Protein AF-A0A117SAQ7-F1 (afdb_monomer)

Mean predicted aligned error: 17.57 Å

Solvent-accessible surface area (backbone atoms only — not comparable to full-atom values): 24991 Å² total; per-residue (Å²): 131,68,73,66,59,54,53,55,54,50,51,63,60,46,50,61,52,51,54,52,55,63,70,62,68,72,71,78,70,77,56,47,66,50,37,54,47,75,53,72,73,45,80,51,44,37,29,43,36,43,38,39,40,36,41,44,78,54,94,94,37,81,44,79,46,68,34,38,39,36,39,30,36,41,32,28,32,76,46,71,47,96,91,38,42,34,36,29,44,31,29,36,73,42,46,36,41,37,38,77,49,100,92,46,74,46,75,44,42,60,89,77,52,83,85,77,64,53,81,92,41,43,51,67,58,55,43,46,69,43,76,28,41,39,33,29,37,36,58,34,50,59,77,48,44,42,55,33,54,58,43,54,54,56,26,53,72,83,51,97,69,93,53,66,72,60,53,52,51,55,49,49,56,45,44,75,64,53,17,30,63,37,44,37,47,50,48,33,61,68,30,51,75,42,51,97,54,60,45,32,75,69,39,69,52,72,44,78,47,78,43,56,81,86,60,44,31,34,37,47,36,38,37,30,32,69,45,77,56,98,60,29,37,33,34,40,37,46,29,45,34,35,43,33,61,68,63,32,66,74,40,50,88,78,45,64,90,71,50,40,38,32,40,37,41,34,44,36,34,27,35,57,70,39,38,46,70,34,38,32,43,37,45,36,45,35,31,41,72,66,83,76,71,63,99,76,64,60,95,88,63,81,66,61,44,43,35,42,36,42,42,39,38,34,55,38,98,88,44,91,62,82,73,96,63,98,45,74,65,55,32,72,74,47,72,38,55,57,53,49,50,50,53,51,46,53,54,53,50,52,50,52,51,52,49,53,51,63,73,39,41,70,56,54,56,50,48,61,53,50,58,58,46,57,53,50,58,56,46,56,60,52,51,73,69,57,80,79,71,82,86,79,56,71,65,61,55,50,52,52,52,52,52,52,51,54,53,56,62,72,66,55,73,80,76,75,90,69,84,79,76,80,78,75,79,75,75,78,61,81,89,74,52,71,78,80,71,62,82,77,82,85,131

Nearest PDB structures (foldseek):
  6i7s-assembly1_G  TM=4.166E-01  e=1.028E-06  Homo sapiens
  2vdf-assembly1_A  TM=3.140E-01  e=3.429E-03  Neisseria meningitidis
  4fms-assembly1_B  TM=2.157E-01  e=4.029E-03  Pseudomonas aeruginosa PAO1
  1oh2-assembly1_Q  TM=2.264E-01  e=6.584E-02  Salmonella enterica subsp. enterica serovar Typhimurium
  4v3g-assembly1_A  TM=2.291E-01  e=5.351E-01  Klebsiella oxytoca

Secondary structure (DSSP, 8-state):
--HHHHHHHHHHHHHHHHHHHHHT-------B-----PPTT--EEEEEEEEEEEEEEETTEEEEEEEEEEEEEEEEEEEE-TT-EEEEEEEEEEEEEEEEETTEEEEEETTT-SS---GGGHHHHHTTT-EEEEEEETTS-EEEEESHHHHHHHHHHT-----HHHHHHHHHHHHHHHSHHHHHHHHHHHHTT--SS-B-TT-EEEEEEEE-SSS-EEEEEEEEEEEEETTEEEEEEEEEEEE-HHHHHHSTTTSTT--EEEEEEEEEEEETTT--EEEEEEEEEEEE------TT--TTPPSS--EEEEEEEE--TT---------HHHHHHSTHHHHHHHHHHHHHHHHHHHHHHHHHHHHHHHHHHHHHHHHHHHHHHHHHHHTTS----HHHHHHHHHHHHHHHHHTS-----------------GGG-TTTTS-PPP-

Sequence (443 aa):
MTKLKMKHVLLILMLPILIVLVSSCSIAEKKTKIEFGLEVGETYSIQISNSIKSNEELDNTIIKKDEKVLAGFSFIPTSISPEGEIKLKGSINFIEVLKEGPLGQIAYNSELDSADIPLMAKPYYNILNKEFSLKILKDGTVNAVFGMDSIIAHAMDYFEIEEPQLIDYLKESLENQFSNEVLFEQFERMFAVFPTKPVGINDTWTKKVKLSAKTPFIIDNEYRLLERNNGVAIILVNSRIASDKDRIKANPRRYIDQDLVGTQIGKVQIDEITGWIGRAKFEYKIHSTRSNAPTKLNAGEPLLVLSEMEIKYEPFASSKFKEIAFTPDAVLKGDGIGMTLTGMGVVFTSLILLYIIFSNMKRVINFRFNFGKKEKEINAAKLKEIEKEEVMTGEVNAAIAAALFFLSQEMHDTENAVLTIKRASKTYSPWSSKLYGIRQNPR

Foldseek 3Di:
DPPVVVVVVVVVVVVVVVVVVVVPPPVPFDFAFQWFPADAFDKFKKKKKKWKWKFADDPLDTDTWTKIKIWMKIWGFHDADPQAKTKIKMFTAWMAIFTQDPVGTDGDTLVPDDPDQPLLCQLVVQRGPDIKMWIAGRQQQTPWIDDQLVSSVVSLVPRPDPDVVSSVVSSVVSCCPGNRLNVNLVSSVVSQQGDPDGDGAQDKDWDWGFHDDQFTKIKIKIKGFHDDALQKTKIKIKIKMWGPVVVCVVCVVRHPPDTKIWMKTKIWIARRNRSRTAKMKMWIWMAHPDPDARPDDDPPDDHHITMIMIIIMHGDPPDPDDDPDPDVVSLVVDCVVVVVCVVVVVVVVVVVVVVVCVVCVVVVVVVVVVVVVVVVVVVVVVVVVPVPDDDDDPVVVVVVVVVVVVVVVVPPPPPPPDPPPPPPPPPDDPVPPPPVVDDDDDD

Structure (mmCIF, N/CA/C/O backbone):
data_AF-A0A117SAQ7-F1
#
_entry.id   AF-A0A117SAQ7-F1
#
loop_
_atom_site.group_PDB
_atom_site.id
_atom_site.type_symbol
_atom_site.label_atom_id
_atom_site.label_alt_id
_atom_site.label_comp_id
_atom_site.label_asym_id
_atom_site.label_entity_id
_atom_site.label_seq_id
_atom_site.pdbx_PDB_ins_code
_atom_site.Cartn_x
_atom_site.Cartn_y
_atom_site.Cartn_z
_atom_site.occupancy
_atom_site.B_iso_or_equiv
_atom_site.auth_seq_id
_atom_site.auth_comp_id
_atom_site.auth_asym_id
_atom_site.auth_atom_id
_atom_site.pdbx_PDB_model_num
ATOM 1 N N . MET A 1 1 ? -54.143 10.873 52.828 1.00 47.66 1 MET A N 1
ATOM 2 C CA . MET A 1 1 ? -53.755 11.518 51.543 1.00 47.66 1 MET A CA 1
ATOM 3 C C . MET A 1 1 ? -52.252 11.848 51.400 1.00 47.66 1 MET A C 1
ATOM 5 O O . MET A 1 1 ? -51.857 12.407 50.384 1.00 47.66 1 MET A O 1
ATOM 9 N N . THR A 1 2 ? -51.376 11.463 52.336 1.00 50.72 2 THR A N 1
ATOM 10 C CA . THR A 1 2 ? -49.940 11.835 52.358 1.00 50.72 2 THR A CA 1
ATOM 11 C C . THR A 1 2 ? -49.003 10.870 51.611 1.00 50.72 2 THR A C 1
ATOM 13 O O . THR A 1 2 ? -48.032 11.317 51.007 1.00 50.72 2 THR A O 1
ATOM 16 N N . LYS A 1 3 ? -49.319 9.567 51.530 1.00 41.88 3 LYS A N 1
ATOM 17 C CA . LYS A 1 3 ? -48.464 8.568 50.845 1.00 41.88 3 LYS A CA 1
ATOM 18 C C . LYS A 1 3 ? -48.388 8.725 49.313 1.00 41.88 3 LYS A C 1
ATOM 20 O O . LYS A 1 3 ? -47.393 8.334 48.710 1.00 41.88 3 LYS A O 1
ATOM 25 N N . LEU A 1 4 ? -49.398 9.327 48.673 1.00 43.16 4 LEU A N 1
ATOM 26 C CA . LEU A 1 4 ? -49.459 9.447 47.206 1.00 43.16 4 LEU A CA 1
ATOM 27 C C . LEU A 1 4 ? -48.581 10.588 46.656 1.00 43.16 4 LEU A C 1
ATOM 29 O O . LEU A 1 4 ? -48.016 10.454 45.571 1.00 43.16 4 LEU A O 1
ATOM 33 N N . LYS A 1 5 ? -48.409 11.683 47.415 1.00 51.16 5 LYS A N 1
ATOM 34 C CA . LYS A 1 5 ? -47.519 12.801 47.042 1.00 51.16 5 LYS A CA 1
ATOM 35 C C . LYS A 1 5 ? -46.041 12.412 47.125 1.00 51.16 5 LYS A C 1
ATOM 37 O O . LYS A 1 5 ? -45.269 12.799 46.256 1.00 51.16 5 LYS A O 1
ATOM 42 N N . MET A 1 6 ? -45.668 11.585 48.103 1.00 47.03 6 MET A N 1
ATOM 43 C CA . MET A 1 6 ? -44.282 11.146 48.293 1.00 47.03 6 MET A CA 1
ATOM 44 C C . MET A 1 6 ? -43.808 10.209 47.170 1.00 47.03 6 MET A C 1
ATOM 46 O O . MET A 1 6 ? -42.687 10.354 46.699 1.00 47.03 6 MET A O 1
ATOM 50 N N . LYS A 1 7 ? -44.687 9.335 46.651 1.00 49.34 7 LYS A N 1
ATOM 51 C CA . LYS A 1 7 ? -44.388 8.473 45.489 1.00 49.34 7 LYS A CA 1
ATOM 52 C C . LYS A 1 7 ? -44.064 9.263 44.216 1.00 49.34 7 LYS A C 1
ATOM 54 O O . LYS A 1 7 ? -43.165 8.871 43.487 1.00 49.34 7 LYS A O 1
ATOM 59 N N . HIS A 1 8 ? -44.764 10.369 43.957 1.00 52.34 8 HIS A N 1
ATOM 60 C CA . HIS A 1 8 ? -44.540 11.180 42.754 1.00 52.34 8 HIS A CA 1
ATOM 61 C C . HIS A 1 8 ? -43.264 12.026 42.853 1.00 52.34 8 HIS A C 1
ATOM 63 O O . HIS A 1 8 ? -42.563 12.175 41.861 1.00 52.34 8 HIS A O 1
ATOM 69 N N . VAL A 1 9 ? -42.929 12.529 44.047 1.00 56.09 9 VAL A N 1
ATOM 70 C CA . VAL A 1 9 ? -41.659 13.238 44.285 1.00 56.09 9 VAL A CA 1
ATOM 71 C C . VAL A 1 9 ? -40.473 12.274 44.190 1.00 56.09 9 VAL A C 1
ATOM 73 O O . VAL A 1 9 ? -39.485 12.600 43.544 1.00 56.09 9 VAL A O 1
ATOM 76 N N . LEU A 1 10 ? -40.599 11.062 44.742 1.00 50.50 10 LEU A N 1
ATOM 77 C CA . LEU A 1 10 ? -39.574 10.019 44.636 1.00 50.50 10 LEU A CA 1
ATOM 78 C C . LEU A 1 10 ? -39.356 9.575 43.178 1.00 50.50 10 LEU A C 1
ATOM 80 O O . LEU A 1 10 ? -38.220 9.372 42.768 1.00 50.50 10 LEU A O 1
ATOM 84 N N . LEU A 1 11 ? -40.428 9.482 42.379 1.00 51.81 11 LEU A N 1
ATOM 85 C CA . LEU A 1 11 ? -40.354 9.137 40.954 1.00 51.81 11 LEU A CA 1
ATOM 86 C C . LEU A 1 11 ? -39.648 10.228 40.127 1.00 51.81 11 LEU A C 1
ATOM 88 O O . LEU A 1 11 ? -38.857 9.913 39.246 1.00 51.81 11 LEU A O 1
ATOM 92 N N . ILE A 1 12 ? -39.904 11.505 40.434 1.00 57.19 12 ILE A N 1
ATOM 93 C CA . ILE A 1 12 ? -39.272 12.654 39.763 1.00 57.19 12 ILE A CA 1
ATOM 94 C C . ILE A 1 12 ? -37.793 12.786 40.158 1.00 57.19 12 ILE A C 1
ATOM 96 O O . ILE A 1 12 ? -36.986 13.190 39.327 1.00 57.19 12 ILE A O 1
ATOM 100 N N . LEU A 1 13 ? -37.419 12.406 41.386 1.00 55.44 13 LEU A N 1
ATOM 101 C CA . LEU A 1 13 ? -36.024 12.416 41.847 1.00 55.44 13 LEU A CA 1
ATOM 102 C C . LEU A 1 13 ? -35.212 11.211 41.331 1.00 55.44 13 LEU A C 1
ATOM 104 O O . LEU A 1 13 ? -34.010 11.329 41.115 1.00 55.44 13 LEU A O 1
ATOM 108 N N . MET A 1 14 ? -35.862 10.062 41.107 1.00 55.28 14 MET A N 1
ATOM 109 C CA . MET A 1 14 ? -35.226 8.836 40.595 1.00 55.28 14 MET A CA 1
ATOM 110 C C . MET A 1 14 ? -35.001 8.848 39.076 1.00 55.28 14 MET A C 1
ATOM 112 O O . MET A 1 14 ? -34.094 8.182 38.588 1.00 55.28 14 MET A O 1
ATOM 116 N N . LEU A 1 15 ? -35.790 9.616 38.320 1.00 55.50 15 LEU A N 1
ATOM 117 C CA . LEU A 1 15 ? -35.667 9.726 36.863 1.00 55.50 15 LEU A CA 1
ATOM 118 C C . LEU A 1 15 ? -34.316 10.314 36.388 1.00 55.50 15 LEU A C 1
ATOM 120 O O . LEU A 1 15 ? -33.711 9.716 35.500 1.00 55.50 15 LEU A O 1
ATOM 124 N N . PRO A 1 16 ? -33.773 11.407 36.972 1.00 57.75 16 PRO A N 1
ATOM 125 C CA . PRO A 1 16 ? -32.428 11.876 36.630 1.00 57.75 16 PRO A CA 1
ATOM 126 C C . PRO A 1 16 ? -31.329 10.916 37.112 1.00 57.75 16 PRO A C 1
ATOM 128 O O . PRO A 1 16 ? -30.318 10.776 36.435 1.00 57.75 16 PRO A O 1
ATOM 131 N N . ILE A 1 17 ? -31.536 10.194 38.220 1.00 57.84 17 ILE A N 1
ATOM 132 C CA . ILE A 1 17 ? -30.592 9.175 38.717 1.00 57.84 17 ILE A CA 1
ATOM 133 C C . ILE A 1 17 ? -30.510 7.982 37.752 1.00 57.84 17 ILE A C 1
ATOM 135 O O . ILE A 1 17 ? -29.419 7.486 37.485 1.00 57.84 17 ILE A O 1
ATOM 139 N N . LEU A 1 18 ? -31.635 7.569 37.159 1.00 52.56 18 LEU A N 1
ATOM 140 C CA . LEU A 1 18 ? -31.673 6.527 36.130 1.00 52.56 18 LEU A CA 1
ATOM 141 C C . LEU A 1 18 ? -30.993 6.981 34.826 1.00 52.56 18 LEU A C 1
ATOM 143 O O . LEU A 1 18 ? -30.271 6.202 34.217 1.00 52.56 18 LEU A O 1
ATOM 147 N N . ILE A 1 19 ? -31.152 8.248 34.428 1.00 56.94 19 ILE A N 1
ATOM 148 C CA . ILE A 1 19 ? -30.476 8.830 33.251 1.00 56.94 19 ILE A CA 1
ATOM 149 C C . ILE A 1 19 ? -28.953 8.909 33.466 1.00 56.94 19 ILE A C 1
ATOM 151 O O . ILE A 1 19 ? -28.181 8.606 32.554 1.00 56.94 19 ILE A O 1
ATOM 155 N N . VAL A 1 20 ? -28.507 9.233 34.684 1.00 55.81 20 VAL A N 1
ATOM 156 C CA . VAL A 1 20 ? -27.081 9.229 35.059 1.00 55.81 20 VAL A CA 1
ATOM 157 C C . VAL A 1 20 ? -26.521 7.800 35.117 1.00 55.81 20 VAL A C 1
ATOM 159 O O . VAL A 1 20 ? -25.417 7.562 34.632 1.00 55.81 20 VAL A O 1
ATOM 162 N N . LEU A 1 21 ? -27.286 6.824 35.619 1.00 47.88 21 LEU A N 1
ATOM 163 C CA . LEU A 1 21 ? -26.898 5.405 35.635 1.00 47.88 21 LEU A CA 1
ATOM 164 C C . LEU A 1 21 ? -26.780 4.794 34.228 1.00 47.88 21 LEU A C 1
ATOM 166 O O . LEU A 1 21 ? -25.844 4.037 33.984 1.00 47.88 21 LEU A O 1
ATOM 170 N N . VAL A 1 22 ? -27.657 5.157 33.285 1.00 51.59 22 VAL A N 1
ATOM 171 C CA . VAL A 1 22 ? -27.551 4.714 31.878 1.00 51.59 22 VAL A CA 1
ATOM 172 C C . VAL A 1 22 ? -26.368 5.384 31.165 1.00 51.59 22 VAL A C 1
ATOM 174 O O . VAL A 1 22 ? -25.717 4.753 30.340 1.00 51.59 22 VAL A O 1
ATOM 177 N N . SER A 1 23 ? -26.014 6.618 31.541 1.00 48.88 23 SER A N 1
ATOM 178 C CA . SER A 1 23 ? -24.829 7.319 31.010 1.00 48.88 23 SER A CA 1
ATOM 179 C C . SER A 1 23 ? -23.499 6.793 31.573 1.00 48.88 23 SER A C 1
ATOM 181 O O . SER A 1 23 ? -22.441 7.116 31.046 1.00 48.88 23 SER A O 1
ATOM 183 N N . SER A 1 24 ? -23.543 5.994 32.646 1.00 38.84 24 SER A N 1
ATOM 184 C CA . SER A 1 24 ? -22.357 5.474 33.344 1.00 38.84 24 SER A CA 1
ATOM 185 C C . SER A 1 24 ? -21.976 4.051 32.918 1.00 38.84 24 SER A C 1
ATOM 187 O O . SER A 1 24 ? -20.992 3.505 33.417 1.00 38.84 24 SER A O 1
ATOM 189 N N . CYS A 1 25 ? -22.720 3.432 31.995 1.00 41.06 25 CYS A N 1
ATOM 190 C CA . CYS A 1 25 ? -22.326 2.162 31.392 1.00 41.06 25 CYS A CA 1
ATOM 191 C C . CYS A 1 25 ? -21.319 2.417 30.261 1.00 41.06 25 CYS A C 1
ATOM 193 O O . CYS A 1 25 ? -21.572 2.156 29.088 1.00 41.06 25 CYS A O 1
ATOM 195 N N . SER A 1 26 ? -20.158 2.960 30.624 1.00 43.97 26 SER A N 1
ATOM 196 C CA . SER A 1 26 ? -18.971 2.935 29.778 1.00 43.97 26 SER A CA 1
ATOM 197 C C . SER A 1 26 ? -18.475 1.491 29.763 1.00 43.97 26 SER A C 1
ATOM 199 O O . SER A 1 26 ? -17.608 1.116 30.551 1.00 43.97 26 SER A O 1
ATOM 201 N N . ILE A 1 27 ? -19.072 0.643 28.923 1.00 49.50 27 ILE A N 1
ATOM 202 C CA . ILE A 1 27 ? -18.466 -0.644 28.578 1.00 49.50 27 ILE A CA 1
ATOM 203 C C . ILE A 1 27 ? -17.083 -0.285 28.041 1.00 49.50 27 ILE A C 1
ATOM 205 O O . ILE A 1 27 ? -16.980 0.358 26.999 1.00 49.50 27 ILE A O 1
ATOM 209 N N . ALA A 1 28 ? -16.035 -0.599 28.807 1.00 53.25 28 ALA A N 1
ATOM 210 C CA . ALA A 1 28 ? -14.661 -0.368 28.393 1.00 53.25 28 ALA A CA 1
ATOM 211 C C . ALA A 1 28 ? -14.483 -1.032 27.030 1.00 53.25 28 ALA A C 1
ATOM 213 O O . ALA A 1 28 ? -14.591 -2.254 26.905 1.00 53.25 28 ALA A O 1
ATOM 214 N N . GLU A 1 29 ? -14.317 -0.208 26.002 1.00 65.12 29 GLU A N 1
ATOM 215 C CA . GLU A 1 29 ? -14.374 -0.686 24.636 1.00 65.12 29 GLU A CA 1
ATOM 216 C C . GLU A 1 29 ? -13.228 -1.674 24.397 1.00 65.12 29 GLU A C 1
ATOM 218 O O . GLU A 1 29 ? -12.060 -1.383 24.679 1.00 65.12 29 GLU A O 1
ATOM 223 N N . LYS A 1 30 ? -13.568 -2.885 23.942 1.00 80.00 30 LYS A N 1
ATOM 224 C CA . LYS A 1 30 ? -12.608 -3.981 23.803 1.00 80.00 30 LYS A CA 1
ATOM 225 C C . LYS A 1 30 ? -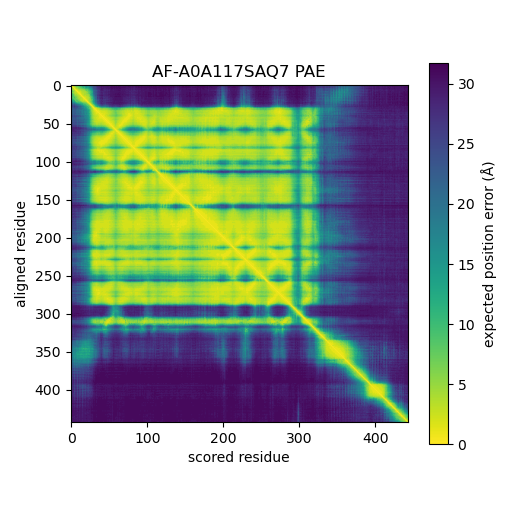11.547 -3.597 22.770 1.00 80.00 30 LYS A C 1
ATOM 227 O O . LYS A 1 30 ? -11.823 -3.518 21.574 1.00 80.00 30 LYS A O 1
ATOM 232 N N . LYS A 1 31 ? -10.316 -3.380 23.236 1.00 90.75 31 LYS A N 1
ATOM 233 C CA . LYS A 1 31 ? -9.163 -3.177 22.356 1.00 90.75 31 LYS A CA 1
ATOM 234 C C . LYS A 1 31 ? -8.757 -4.510 21.737 1.00 90.75 31 LYS A C 1
ATOM 236 O O . LYS A 1 31 ? -8.562 -5.492 22.452 1.00 90.75 31 LYS A O 1
ATOM 241 N N . THR A 1 32 ? -8.581 -4.519 20.423 1.00 88.56 32 THR A N 1
ATOM 242 C CA . THR A 1 32 ? -8.202 -5.710 19.654 1.00 88.56 32 THR A CA 1
ATOM 243 C C . THR A 1 32 ? -6.968 -5.388 18.826 1.00 88.56 32 THR A C 1
ATOM 245 O O . THR A 1 32 ? -6.813 -4.265 18.337 1.00 88.56 32 THR A O 1
ATOM 248 N N . LYS A 1 33 ? -6.057 -6.355 18.719 1.00 91.94 33 LYS A N 1
ATOM 249 C CA . LYS A 1 33 ? -4.884 -6.245 17.855 1.00 91.94 33 LYS A CA 1
ATOM 250 C C . LYS A 1 33 ? -5.313 -6.507 16.414 1.00 91.94 33 LYS A C 1
ATOM 252 O O . LYS A 1 33 ? -6.020 -7.477 16.170 1.00 91.94 33 LYS A O 1
ATOM 257 N N . ILE A 1 34 ? -4.905 -5.638 15.497 1.00 94.00 34 ILE A N 1
ATOM 258 C CA . ILE A 1 34 ? -5.108 -5.828 14.060 1.00 94.00 34 ILE A CA 1
ATOM 259 C C . ILE A 1 34 ? -3.754 -6.266 13.508 1.00 94.00 34 ILE A C 1
ATOM 261 O O . ILE A 1 34 ? -2.782 -5.523 13.623 1.00 94.00 34 ILE A O 1
ATOM 265 N N . GLU A 1 35 ? -3.682 -7.485 12.990 1.00 95.25 35 GLU A N 1
ATOM 266 C CA . GLU A 1 35 ? -2.465 -8.116 12.477 1.00 95.25 35 GLU A CA 1
ATOM 267 C C . GLU A 1 35 ? -2.838 -9.178 11.436 1.00 95.25 35 GLU A C 1
ATOM 269 O O . GLU A 1 35 ? -4.007 -9.543 11.313 1.00 95.25 35 GLU A O 1
ATOM 274 N N . PHE A 1 36 ? -1.860 -9.689 10.693 1.00 95.81 36 PHE A N 1
ATOM 275 C CA . PHE A 1 36 ? -2.089 -10.759 9.733 1.00 95.81 36 PHE A CA 1
ATOM 276 C C . PHE A 1 36 ? -2.416 -12.093 10.416 1.00 95.81 36 PHE A C 1
ATOM 278 O O . PHE A 1 36 ? -1.604 -12.673 11.144 1.00 95.81 36 PHE A O 1
ATOM 285 N N . GLY A 1 37 ? -3.601 -12.603 10.091 1.00 93.88 37 GLY A N 1
ATOM 286 C CA . GLY A 1 37 ? -4.117 -13.933 10.405 1.00 93.88 37 GLY A CA 1
ATOM 287 C C . GLY A 1 37 ? -4.314 -14.758 9.133 1.00 93.88 37 GLY A C 1
ATOM 288 O O . GLY A 1 37 ? -5.396 -15.287 8.904 1.00 93.88 37 GLY A O 1
ATOM 289 N N . LEU A 1 38 ? -3.297 -14.803 8.267 1.00 94.69 38 LEU A N 1
ATOM 290 C CA . LEU A 1 38 ? -3.376 -15.512 6.987 1.00 94.69 38 LEU A CA 1
ATOM 291 C C . LEU A 1 38 ? -3.295 -17.032 7.179 1.00 94.69 38 LEU A C 1
ATOM 293 O O . LEU A 1 38 ? -2.562 -17.517 8.041 1.00 94.69 38 LEU A O 1
ATOM 297 N N . GLU A 1 39 ? -4.003 -17.776 6.335 1.00 94.31 39 GLU A N 1
ATOM 298 C CA . GLU A 1 39 ? -4.038 -19.238 6.348 1.00 94.31 39 GLU A CA 1
ATOM 299 C C . GLU A 1 39 ? -3.179 -19.819 5.218 1.00 94.31 39 GLU A C 1
ATOM 301 O O . GLU A 1 39 ? -3.206 -19.354 4.078 1.00 94.31 39 GLU A O 1
ATOM 306 N N . VAL A 1 40 ? -2.389 -20.848 5.534 1.00 96.88 40 VAL A N 1
ATOM 307 C CA . VAL A 1 40 ? -1.515 -21.508 4.553 1.00 96.88 40 VAL A CA 1
ATOM 308 C C . VAL A 1 40 ? -2.353 -22.191 3.475 1.00 96.88 40 VAL A C 1
ATOM 310 O O . VAL A 1 40 ? -3.263 -22.953 3.782 1.00 96.88 40 VAL A O 1
ATOM 313 N N . GLY A 1 41 ? -2.009 -21.943 2.211 1.00 94.00 41 GLY A N 1
ATOM 314 C CA . GLY A 1 41 ? -2.696 -22.499 1.044 1.00 94.00 41 GLY A CA 1
ATOM 315 C C . GLY A 1 41 ? -3.915 -21.702 0.568 1.00 94.00 41 GLY A C 1
ATOM 316 O O . GLY A 1 41 ? -4.324 -21.880 -0.578 1.00 94.00 41 GLY A O 1
ATOM 317 N N . GLU A 1 42 ? -4.458 -20.791 1.379 1.00 93.75 42 GLU A N 1
ATOM 318 C CA . GLU A 1 42 ? -5.539 -19.901 0.945 1.00 93.75 42 GLU A CA 1
ATOM 319 C C . GLU A 1 42 ? -5.012 -18.812 -0.002 1.00 93.75 42 GLU A C 1
ATOM 321 O O . GLU A 1 42 ? -3.863 -18.378 0.084 1.00 93.75 42 GLU A O 1
ATOM 326 N N . THR A 1 43 ? -5.862 -18.364 -0.929 1.00 93.69 43 THR A N 1
ATOM 327 C CA . THR A 1 43 ? -5.507 -17.317 -1.898 1.00 93.69 43 THR A CA 1
ATOM 328 C C . THR A 1 43 ? -6.053 -15.967 -1.453 1.00 93.69 43 THR A C 1
ATOM 330 O O . THR A 1 43 ? -7.257 -15.802 -1.254 1.00 93.69 43 THR A O 1
ATOM 333 N N . TYR A 1 44 ? -5.161 -14.986 -1.362 1.00 93.56 44 TYR A N 1
ATOM 334 C CA . TYR A 1 44 ? -5.468 -13.597 -1.053 1.00 93.56 44 TYR A CA 1
ATOM 335 C C . TYR A 1 44 ? -5.155 -12.738 -2.269 1.00 93.56 44 TYR A C 1
ATOM 337 O O . TYR A 1 44 ? -4.000 -12.631 -2.678 1.00 93.56 44 TYR A O 1
ATOM 345 N N . SER A 1 45 ? -6.178 -12.124 -2.852 1.00 91.94 45 SER A N 1
ATOM 346 C CA . SER A 1 45 ? -6.027 -11.311 -4.058 1.00 91.94 45 SER A CA 1
ATOM 347 C C . SER A 1 45 ? -6.293 -9.844 -3.770 1.00 91.94 45 SER A C 1
ATOM 349 O O . SER A 1 45 ? -7.084 -9.501 -2.887 1.00 91.94 45 SER A O 1
ATOM 351 N N . ILE A 1 46 ? -5.629 -8.977 -4.526 1.00 91.75 46 ILE A N 1
ATOM 352 C CA . ILE A 1 46 ? -5.829 -7.538 -4.453 1.00 91.75 46 ILE A CA 1
ATOM 353 C C . ILE A 1 46 ? -5.542 -6.875 -5.790 1.00 91.75 46 ILE A C 1
ATOM 355 O O . ILE A 1 46 ? -4.592 -7.220 -6.488 1.00 91.75 46 ILE A O 1
ATOM 359 N N . GLN A 1 47 ? -6.360 -5.893 -6.127 1.00 92.69 47 GLN A N 1
ATOM 360 C CA . GLN A 1 47 ? -6.182 -5.038 -7.283 1.00 92.69 47 GLN A CA 1
ATOM 361 C C . GLN A 1 47 ? -5.648 -3.685 -6.831 1.00 92.69 47 GLN A C 1
ATOM 363 O O . GLN A 1 47 ? -6.219 -3.062 -5.938 1.00 92.69 47 GLN A O 1
ATOM 368 N N . ILE A 1 48 ? -4.563 -3.229 -7.454 1.00 93.44 48 ILE A N 1
ATOM 369 C CA . ILE A 1 48 ? -3.895 -1.967 -7.133 1.00 93.44 48 ILE A CA 1
ATOM 370 C C . ILE A 1 48 ? -3.990 -1.055 -8.348 1.00 93.44 48 ILE A C 1
ATOM 372 O O . ILE A 1 48 ? -3.402 -1.335 -9.389 1.00 93.44 48 ILE A O 1
ATOM 376 N N . SER A 1 49 ? -4.742 0.032 -8.204 1.00 92.88 49 SER A N 1
ATOM 377 C CA . SER A 1 49 ? -4.862 1.096 -9.196 1.00 92.88 49 SER A CA 1
ATOM 378 C C . SER A 1 49 ? -4.044 2.294 -8.748 1.00 92.88 49 SER A C 1
ATOM 380 O O . SER A 1 49 ? -4.343 2.868 -7.706 1.00 92.88 49 SER A O 1
ATOM 382 N N . ASN A 1 50 ? -3.098 2.725 -9.570 1.00 91.06 50 ASN A N 1
ATOM 383 C CA . ASN A 1 50 ? -2.355 3.968 -9.418 1.00 91.06 50 ASN A CA 1
ATOM 384 C C . ASN A 1 50 ? -2.764 4.912 -10.549 1.00 91.06 50 ASN A C 1
ATOM 386 O O . ASN A 1 50 ? -2.537 4.603 -11.716 1.00 91.06 50 ASN A O 1
ATOM 390 N N . SER A 1 51 ? -3.368 6.049 -10.218 1.00 90.44 51 SER A N 1
ATOM 391 C CA . SER A 1 51 ? -3.613 7.141 -11.165 1.00 90.44 51 SER A CA 1
ATOM 392 C C . SER A 1 51 ? -2.769 8.335 -10.752 1.00 90.44 51 SER A C 1
ATOM 394 O O . SER A 1 51 ? -2.835 8.756 -9.599 1.00 90.44 51 SER A O 1
ATOM 396 N N . ILE A 1 52 ? -1.942 8.841 -11.663 1.00 89.25 52 ILE A N 1
ATOM 397 C CA . ILE A 1 52 ? -0.980 9.911 -11.412 1.00 89.25 52 ILE A CA 1
ATOM 398 C C . ILE A 1 52 ? -1.230 11.023 -12.416 1.00 89.25 52 ILE A C 1
ATOM 400 O O . ILE A 1 52 ? -1.120 10.815 -13.620 1.00 89.25 52 ILE A O 1
ATOM 404 N N . LYS A 1 53 ? -1.493 12.221 -11.904 1.00 88.06 53 LYS A N 1
ATOM 405 C CA . LYS A 1 53 ? -1.486 13.455 -12.685 1.00 88.06 53 LYS A CA 1
ATOM 406 C C . LYS A 1 53 ? -0.302 14.287 -12.244 1.00 88.06 53 LYS A C 1
ATOM 408 O O . LYS A 1 53 ? -0.223 14.650 -11.070 1.00 88.06 53 LYS A O 1
ATOM 413 N N . SER A 1 54 ? 0.621 14.574 -13.155 1.00 84.75 54 SER A N 1
ATOM 414 C CA . SER A 1 54 ? 1.817 15.361 -12.847 1.00 84.75 54 SER A CA 1
ATOM 415 C C . SER A 1 54 ? 2.072 16.455 -13.876 1.00 84.75 54 SER A C 1
ATOM 417 O O . SER A 1 54 ? 1.735 16.334 -15.052 1.00 84.75 54 SER A O 1
ATOM 419 N N . ASN A 1 55 ? 2.682 17.543 -13.406 1.00 80.19 55 ASN A N 1
ATOM 420 C CA . ASN A 1 55 ? 3.277 18.572 -14.251 1.00 80.19 55 ASN A CA 1
ATOM 421 C C . ASN A 1 55 ? 4.796 18.521 -14.053 1.00 80.19 55 ASN A C 1
ATOM 423 O O . ASN A 1 55 ? 5.289 18.885 -12.982 1.00 80.19 55 ASN A O 1
ATOM 427 N N . GLU A 1 56 ? 5.527 18.064 -15.063 1.00 74.31 56 GLU A N 1
ATOM 428 C CA . GLU A 1 56 ? 6.983 17.913 -15.025 1.00 74.31 56 GLU A CA 1
ATOM 429 C C . GLU A 1 56 ? 7.644 18.924 -15.961 1.00 74.31 56 GLU A C 1
ATOM 431 O O . GLU A 1 56 ? 7.151 19.174 -17.056 1.00 74.31 56 GLU A O 1
ATOM 436 N N . GLU A 1 57 ? 8.754 19.524 -15.535 1.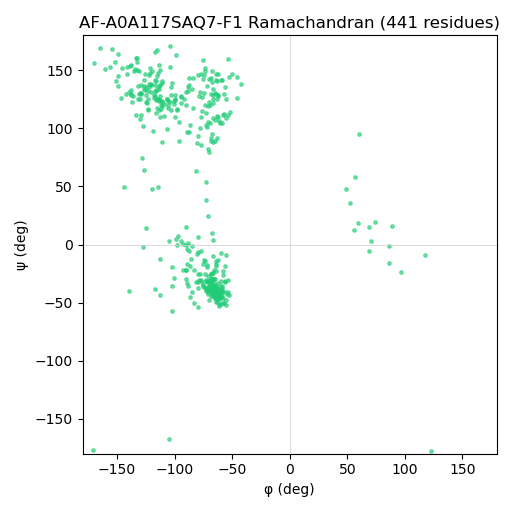00 68.19 57 GLU A N 1
ATOM 437 C CA . GLU A 1 57 ? 9.557 20.392 -16.397 1.00 68.19 57 GLU A CA 1
ATOM 438 C C . GLU A 1 57 ? 10.681 19.576 -17.032 1.00 68.19 57 GLU A C 1
ATOM 440 O O . GLU A 1 57 ? 11.504 18.989 -16.330 1.00 68.19 57 GLU A O 1
ATOM 445 N N . LEU A 1 58 ? 10.710 19.554 -18.361 1.00 66.94 58 LEU A N 1
ATOM 446 C CA . LEU A 1 58 ? 11.776 18.962 -19.161 1.00 66.94 58 LEU A CA 1
ATOM 447 C C . LEU A 1 58 ? 12.207 19.999 -20.202 1.00 66.94 58 LEU A C 1
ATOM 449 O O . LEU A 1 58 ? 11.363 20.531 -20.920 1.00 66.94 58 LEU A O 1
ATOM 453 N N . ASP A 1 59 ? 13.499 20.327 -20.255 1.00 66.44 59 ASP A N 1
ATOM 454 C CA . ASP A 1 59 ? 14.072 21.292 -21.208 1.00 66.44 59 ASP A CA 1
ATOM 455 C C . ASP A 1 59 ? 13.304 22.634 -21.287 1.00 66.44 59 ASP A C 1
ATOM 457 O O . ASP A 1 59 ? 12.971 23.127 -22.367 1.00 66.44 59 ASP A O 1
ATOM 461 N N . ASN A 1 60 ? 12.990 23.234 -20.128 1.00 66.19 60 ASN A N 1
ATOM 462 C CA . ASN A 1 60 ? 12.192 24.468 -19.981 1.00 66.19 60 ASN A CA 1
ATOM 463 C C . ASN A 1 60 ? 10.759 24.392 -20.552 1.00 66.19 60 ASN A C 1
ATOM 465 O O . ASN A 1 60 ? 10.127 25.426 -20.801 1.00 66.19 60 ASN A O 1
ATOM 469 N N . THR A 1 61 ? 10.237 23.185 -20.770 1.00 69.62 61 THR A N 1
ATOM 470 C CA . THR A 1 61 ? 8.862 22.929 -21.209 1.00 69.62 61 THR A CA 1
ATOM 471 C C . THR A 1 61 ? 8.108 22.176 -20.122 1.00 69.62 61 THR A C 1
ATOM 473 O O . THR A 1 61 ? 8.610 21.203 -19.564 1.00 69.62 61 THR A O 1
ATOM 476 N N . ILE A 1 62 ? 6.885 22.616 -19.820 1.00 72.81 62 ILE A N 1
ATOM 477 C CA . ILE A 1 62 ? 6.002 21.905 -18.891 1.00 72.81 62 ILE A CA 1
ATOM 478 C C . ILE A 1 62 ? 5.281 20.801 -19.661 1.00 72.81 62 ILE A C 1
ATOM 480 O O . ILE A 1 62 ? 4.489 21.074 -20.563 1.00 72.81 62 ILE A O 1
ATOM 484 N N . ILE A 1 63 ? 5.529 19.559 -19.267 1.00 77.75 63 ILE A N 1
ATOM 485 C CA . ILE A 1 63 ? 4.857 18.366 -19.765 1.00 77.75 63 ILE A CA 1
ATOM 486 C C . ILE A 1 63 ? 3.808 17.959 -18.734 1.00 77.75 63 ILE A C 1
ATOM 488 O O . ILE A 1 63 ? 4.121 17.700 -17.570 1.00 77.75 63 ILE A O 1
ATOM 492 N N . LYS A 1 64 ? 2.547 17.911 -19.167 1.00 81.06 64 LYS A N 1
ATOM 493 C CA . LYS A 1 64 ? 1.450 17.359 -18.368 1.00 81.06 64 LYS A CA 1
ATOM 494 C C . LYS A 1 64 ? 1.370 15.866 -18.636 1.00 81.06 64 LYS A C 1
ATOM 496 O O . LYS A 1 64 ? 1.363 15.472 -19.797 1.00 81.06 64 LYS A O 1
ATOM 501 N N . LYS A 1 65 ? 1.288 15.064 -17.582 1.00 83.38 65 LYS A N 1
ATOM 502 C CA . LYS A 1 65 ? 1.130 13.612 -17.672 1.00 83.38 65 LYS A CA 1
ATOM 503 C C . LYS A 1 65 ? -0.133 13.185 -16.943 1.00 83.38 65 LYS A C 1
ATOM 505 O O . LYS A 1 65 ? -0.417 13.684 -15.852 1.00 83.38 65 LYS A O 1
ATOM 510 N N . ASP A 1 66 ? -0.864 12.259 -17.550 1.00 85.88 66 ASP A N 1
ATOM 511 C CA . ASP A 1 66 ? -1.966 11.524 -16.933 1.00 85.88 66 ASP A CA 1
ATOM 512 C C . ASP A 1 66 ? -1.690 10.034 -17.151 1.00 85.88 66 ASP A C 1
ATOM 514 O O . ASP A 1 66 ? -1.809 9.511 -18.259 1.00 85.88 66 ASP A O 1
ATOM 518 N N . GLU A 1 67 ? -1.206 9.376 -16.104 1.00 88.88 67 GLU A N 1
ATOM 519 C CA . GLU A 1 67 ? -0.811 7.974 -16.137 1.00 88.88 67 GLU A CA 1
ATOM 520 C C . GLU A 1 67 ? -1.761 7.152 -15.273 1.00 88.88 67 GLU A C 1
ATOM 522 O O . GLU A 1 67 ? -2.088 7.517 -14.139 1.00 88.88 67 GLU A O 1
ATOM 527 N N . LYS A 1 68 ? -2.164 5.990 -15.778 1.00 91.12 68 LYS A N 1
ATOM 528 C CA . LYS A 1 68 ? -2.947 5.013 -15.032 1.00 91.12 68 LYS A CA 1
ATOM 529 C C . LYS A 1 68 ? -2.309 3.642 -15.165 1.00 91.12 68 LYS A C 1
ATOM 531 O O . LYS A 1 68 ? -2.018 3.178 -16.262 1.00 91.12 68 LYS A O 1
ATOM 536 N N . VAL A 1 69 ? -2.110 2.987 -14.032 1.00 91.56 69 VAL A N 1
ATOM 537 C CA . VAL A 1 69 ? -1.646 1.604 -13.960 1.00 91.56 69 VAL A CA 1
ATOM 538 C C . VAL A 1 69 ? -2.581 0.845 -13.046 1.00 91.56 69 VAL A C 1
ATOM 540 O O . VAL A 1 69 ? -2.840 1.275 -11.924 1.00 91.56 69 VAL A O 1
ATOM 543 N N . LEU A 1 70 ? -3.072 -0.287 -13.518 1.00 92.50 70 LEU A N 1
ATOM 544 C CA . LEU A 1 70 ? -3.840 -1.243 -12.747 1.00 92.50 70 LEU A CA 1
ATOM 545 C C . LEU A 1 70 ? -3.099 -2.571 -12.772 1.00 92.50 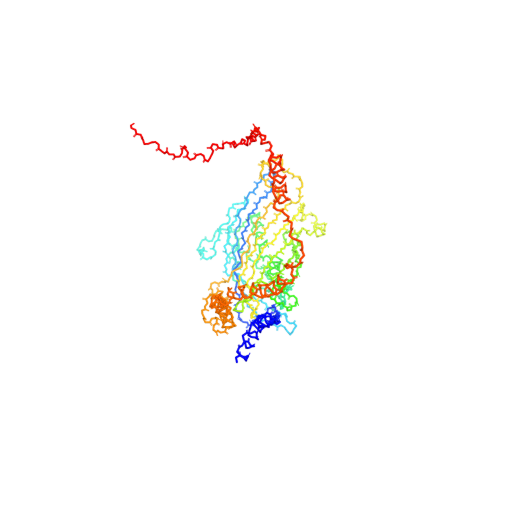70 LEU A C 1
ATOM 547 O O . LEU A 1 70 ? -2.713 -3.033 -13.841 1.00 92.50 70 LEU A O 1
ATOM 551 N N . ALA A 1 71 ? -2.914 -3.192 -11.617 1.00 94.00 71 ALA A N 1
ATOM 552 C CA . ALA A 1 71 ? -2.349 -4.530 -11.540 1.00 94.00 71 ALA A CA 1
ATOM 553 C C . ALA A 1 71 ? -3.108 -5.373 -10.516 1.00 94.00 71 ALA A C 1
ATOM 555 O O . ALA A 1 71 ? -3.365 -4.925 -9.394 1.00 94.00 71 ALA A O 1
ATOM 556 N N . GLY A 1 72 ? -3.456 -6.597 -10.904 1.00 94.25 72 GLY A N 1
ATOM 557 C CA . GLY A 1 72 ? -4.009 -7.608 -10.009 1.00 94.25 72 GLY A CA 1
ATOM 558 C C . GLY A 1 72 ? -2.920 -8.514 -9.477 1.00 94.25 72 GLY A C 1
ATOM 559 O O . GLY A 1 72 ? -2.169 -9.096 -10.255 1.00 94.25 72 GLY A O 1
ATOM 560 N N . PHE A 1 73 ? -2.868 -8.669 -8.163 1.00 94.81 73 PHE A N 1
ATOM 561 C CA . PHE A 1 73 ? -1.960 -9.577 -7.486 1.00 94.81 73 PHE A CA 1
ATOM 562 C C . PHE A 1 73 ? -2.737 -10.681 -6.781 1.00 94.81 73 PHE A C 1
ATOM 564 O O . PHE A 1 73 ? -3.793 -10.430 -6.197 1.00 94.81 73 PHE A O 1
ATOM 571 N N . SER A 1 74 ? -2.159 -11.877 -6.755 1.00 95.00 74 SER A N 1
ATOM 572 C CA . SER A 1 74 ? -2.602 -12.974 -5.896 1.00 95.00 74 SER A CA 1
ATOM 573 C C . SER A 1 74 ? -1.442 -13.496 -5.070 1.00 95.00 74 SER A C 1
ATOM 575 O O . SER A 1 74 ? -0.343 -13.688 -5.590 1.00 95.00 74 SER A O 1
ATOM 577 N N . PHE A 1 75 ? -1.708 -13.744 -3.792 1.00 96.25 75 PHE A N 1
ATOM 578 C CA . PHE A 1 75 ? -0.753 -14.220 -2.804 1.00 96.25 75 PHE A CA 1
ATOM 579 C C . PHE A 1 75 ? -1.260 -15.494 -2.143 1.00 96.25 75 PHE A C 1
ATOM 581 O O . PHE A 1 75 ? -2.415 -15.569 -1.730 1.00 96.25 75 PHE A O 1
ATOM 588 N N . ILE A 1 76 ? -0.377 -16.477 -1.998 1.00 97.00 76 ILE A N 1
ATOM 589 C CA . ILE A 1 76 ? -0.657 -17.731 -1.299 1.00 97.00 76 ILE A CA 1
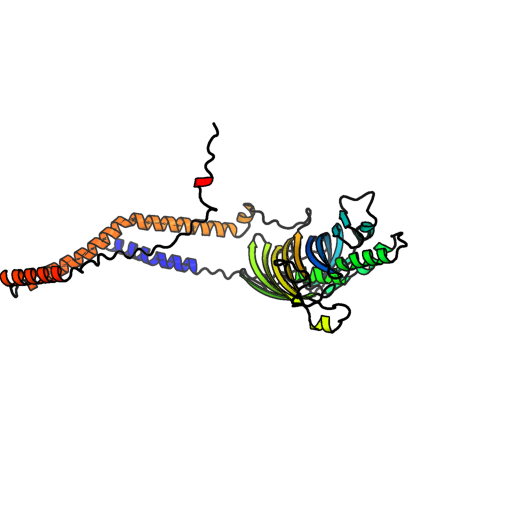ATOM 590 C C . ILE A 1 76 ? 0.377 -17.889 -0.181 1.00 97.00 76 ILE A C 1
ATOM 592 O O . ILE A 1 76 ? 1.574 -17.989 -0.482 1.00 97.00 76 ILE A O 1
ATOM 596 N N . PRO A 1 77 ? -0.023 -17.905 1.104 1.00 97.81 77 PRO A N 1
ATOM 597 C CA . PRO A 1 77 ? 0.892 -18.201 2.195 1.00 97.81 77 PRO A CA 1
ATOM 598 C C . PRO A 1 77 ? 1.351 -19.653 2.089 1.00 97.81 77 PRO A C 1
ATOM 600 O O . PRO A 1 77 ? 0.539 -20.573 2.020 1.00 97.81 77 PRO A O 1
ATOM 603 N N . THR A 1 78 ? 2.662 -19.866 2.057 1.00 97.88 78 THR A N 1
ATOM 604 C CA . THR A 1 78 ? 3.270 -21.197 1.903 1.00 97.88 78 THR A CA 1
ATOM 605 C C . THR A 1 78 ? 3.750 -21.767 3.231 1.00 97.88 78 THR A C 1
ATOM 607 O O . THR A 1 78 ? 3.778 -22.980 3.413 1.00 97.88 78 THR A O 1
ATOM 610 N N . SER A 1 79 ? 4.117 -20.901 4.176 1.00 97.31 79 SER A N 1
ATOM 611 C CA . SER A 1 79 ? 4.531 -21.293 5.522 1.00 97.31 79 SER A CA 1
ATOM 612 C C . SER A 1 79 ? 4.428 -20.120 6.490 1.00 97.31 79 SER A C 1
ATOM 614 O O . SER A 1 79 ? 4.658 -18.977 6.087 1.00 97.31 79 SER A O 1
ATOM 616 N N . ILE A 1 80 ? 4.183 -20.420 7.765 1.00 96.31 80 ILE A N 1
ATOM 617 C CA . ILE A 1 80 ? 4.227 -19.465 8.876 1.00 96.31 80 ILE A CA 1
ATOM 618 C C . ILE A 1 80 ? 5.216 -20.011 9.906 1.00 96.31 80 ILE A C 1
ATOM 620 O O . ILE A 1 80 ? 5.056 -21.141 10.368 1.00 96.31 80 ILE A O 1
ATOM 624 N N . SER A 1 81 ? 6.258 -19.247 10.228 1.00 94.81 81 SER A N 1
ATOM 625 C CA . SER A 1 81 ? 7.258 -19.647 11.218 1.00 94.81 81 SER A CA 1
ATOM 626 C C . SER A 1 81 ? 6.716 -19.503 12.651 1.00 94.81 81 SER A C 1
ATOM 628 O O . SER A 1 81 ? 5.783 -18.724 12.878 1.00 94.81 81 SER A O 1
ATOM 630 N N . PRO A 1 82 ? 7.296 -20.204 13.645 1.00 89.94 82 PRO A N 1
ATOM 631 C CA . PRO A 1 82 ? 6.945 -20.017 15.056 1.00 89.94 82 PRO A CA 1
ATOM 632 C C . PRO A 1 82 ? 7.107 -18.569 15.546 1.00 89.94 82 PRO A C 1
ATOM 634 O O . PRO A 1 82 ? 6.348 -18.115 16.398 1.00 89.94 82 PRO A O 1
ATOM 637 N N . GLU A 1 83 ? 8.062 -17.828 14.979 1.00 88.06 83 GLU A N 1
ATOM 638 C CA . GLU A 1 83 ? 8.333 -16.413 15.266 1.00 88.06 83 GLU A CA 1
ATOM 639 C C . GLU A 1 83 ? 7.331 -15.460 14.589 1.00 88.06 83 GLU A C 1
ATOM 641 O O . GLU A 1 83 ? 7.355 -14.256 14.839 1.00 88.06 83 GLU A O 1
ATOM 646 N N . GLY A 1 84 ? 6.432 -15.984 13.750 1.00 89.12 84 GLY A N 1
ATOM 647 C CA . GLY A 1 84 ? 5.396 -15.212 13.070 1.00 89.12 84 GLY A CA 1
ATOM 648 C C . GLY A 1 84 ? 5.812 -14.617 11.724 1.00 89.12 84 GLY A C 1
ATOM 649 O O . GLY A 1 84 ? 5.107 -13.735 11.232 1.00 89.12 84 GLY A O 1
ATOM 650 N N . GLU A 1 85 ? 6.909 -15.084 11.112 1.00 96.62 85 GLU A N 1
ATOM 651 C CA . GLU A 1 85 ? 7.228 -14.755 9.716 1.00 96.62 85 GLU A CA 1
ATOM 652 C C . GLU A 1 85 ? 6.335 -15.569 8.773 1.00 96.62 85 GLU A C 1
ATOM 654 O O . GLU A 1 85 ? 6.276 -16.796 8.847 1.00 96.62 85 GLU A O 1
ATOM 659 N N . ILE A 1 86 ? 5.651 -14.888 7.860 1.00 97.81 86 ILE A N 1
ATOM 660 C CA . ILE A 1 86 ? 4.786 -15.471 6.841 1.00 97.81 86 ILE A CA 1
ATOM 661 C C . ILE A 1 86 ? 5.514 -15.380 5.502 1.00 97.81 86 ILE A C 1
ATOM 663 O O . ILE A 1 86 ? 5.882 -14.294 5.045 1.00 97.81 86 ILE A O 1
ATOM 667 N N . LYS A 1 87 ? 5.701 -16.528 4.850 1.00 98.12 87 LYS A N 1
ATOM 668 C CA . LYS A 1 87 ? 6.208 -16.592 3.476 1.00 98.12 87 LYS A CA 1
ATOM 669 C C . LYS A 1 87 ? 5.032 -16.671 2.519 1.00 98.12 87 LYS A C 1
ATOM 671 O O . LYS A 1 87 ? 4.178 -17.544 2.657 1.00 98.12 87 LYS A O 1
ATOM 676 N N . LEU A 1 88 ? 5.011 -15.767 1.553 1.00 97.94 88 LEU A N 1
ATOM 677 C CA . LEU A 1 88 ? 3.971 -15.635 0.546 1.00 97.94 88 LEU A CA 1
ATOM 678 C C . LEU A 1 88 ? 4.571 -15.885 -0.830 1.00 97.94 88 LEU A C 1
ATOM 680 O O . LEU A 1 88 ? 5.646 -15.383 -1.164 1.00 97.94 88 LEU A O 1
ATOM 684 N N . LYS A 1 89 ? 3.837 -16.637 -1.636 1.00 98.31 89 LYS A N 1
ATOM 685 C CA . LYS A 1 89 ? 4.064 -16.770 -3.066 1.00 98.31 89 LYS A CA 1
ATOM 686 C C . LYS A 1 89 ? 3.115 -15.821 -3.785 1.00 98.31 89 LYS A C 1
ATOM 688 O O . LYS A 1 89 ? 1.906 -15.962 -3.635 1.00 98.31 89 LYS A O 1
ATOM 693 N N . GLY A 1 90 ? 3.661 -14.843 -4.494 1.00 97.25 90 GLY A N 1
ATOM 694 C CA . GLY A 1 90 ? 2.921 -13.824 -5.231 1.00 97.25 90 GLY A CA 1
ATOM 695 C C . GLY A 1 90 ? 2.927 -14.082 -6.736 1.00 97.25 90 GLY A C 1
ATOM 696 O O . GLY A 1 90 ? 3.864 -14.676 -7.265 1.00 97.25 90 GLY A O 1
ATOM 697 N N . SER A 1 91 ? 1.899 -13.608 -7.430 1.00 97.12 91 SER A N 1
ATOM 698 C CA . SER A 1 91 ? 1.837 -13.551 -8.896 1.00 97.12 91 SER A CA 1
ATOM 699 C C . SER A 1 91 ? 1.074 -12.307 -9.341 1.00 97.12 91 SER A C 1
ATOM 701 O O . SER A 1 91 ? 0.222 -11.818 -8.596 1.00 97.12 91 SER A O 1
ATOM 703 N N . ILE A 1 92 ? 1.387 -11.795 -10.534 1.00 95.50 92 ILE A N 1
ATOM 704 C CA . ILE A 1 92 ? 0.619 -10.724 -11.181 1.00 95.50 92 ILE A CA 1
ATOM 705 C C . ILE A 1 92 ? -0.331 -11.378 -12.182 1.00 95.50 92 ILE A C 1
ATOM 707 O O . ILE A 1 92 ? 0.121 -12.020 -13.126 1.00 95.50 92 ILE A O 1
ATOM 711 N N . ASN A 1 93 ? -1.635 -11.257 -11.958 1.00 92.94 93 ASN A N 1
ATOM 712 C CA . ASN A 1 93 ? -2.653 -11.959 -12.742 1.00 92.94 93 ASN A CA 1
ATOM 713 C C . ASN A 1 93 ? -3.081 -11.175 -13.980 1.00 92.94 93 ASN A C 1
ATOM 715 O O . ASN A 1 93 ? -3.335 -11.771 -15.022 1.00 92.94 93 ASN A O 1
ATOM 719 N N . PHE A 1 94 ? -3.142 -9.850 -13.863 1.00 92.19 94 PHE A N 1
ATOM 720 C CA . PHE A 1 94 ? -3.498 -8.961 -14.959 1.00 92.19 94 PHE A CA 1
ATOM 721 C C . PHE A 1 94 ? -2.838 -7.593 -14.775 1.00 92.19 94 PHE A C 1
ATOM 723 O O . PHE A 1 94 ? -2.500 -7.202 -13.650 1.00 92.19 94 PHE A O 1
ATOM 730 N N . ILE A 1 95 ? -2.675 -6.873 -15.883 1.00 91.81 95 ILE A N 1
ATOM 731 C CA . ILE A 1 95 ? -2.115 -5.527 -15.948 1.00 91.81 95 ILE A CA 1
ATOM 732 C C . ILE A 1 95 ? -2.914 -4.695 -16.968 1.00 91.81 95 ILE A C 1
ATOM 734 O O . ILE A 1 95 ? -3.106 -5.116 -18.107 1.00 91.81 95 ILE A O 1
ATOM 738 N N . GLU A 1 96 ? -3.314 -3.486 -16.576 1.00 90.88 96 GLU A N 1
ATOM 739 C CA . GLU A 1 96 ? -3.762 -2.413 -17.474 1.00 90.88 96 GLU A CA 1
ATOM 740 C C . GLU A 1 96 ? -2.795 -1.236 -17.319 1.00 90.88 96 GLU A C 1
ATOM 742 O O . GLU A 1 96 ? -2.518 -0.791 -16.204 1.00 90.88 96 GLU A O 1
ATOM 747 N N . VAL A 1 97 ? -2.268 -0.722 -18.424 1.00 89.19 97 VAL A N 1
ATOM 748 C CA . VAL A 1 97 ? -1.364 0.432 -18.433 1.00 89.19 97 VAL A CA 1
ATOM 749 C C . VAL A 1 97 ? -1.869 1.434 -19.452 1.00 89.19 97 VAL A C 1
ATOM 751 O O . VAL A 1 97 ? -2.114 1.088 -20.603 1.00 89.19 97 VAL A O 1
ATOM 754 N N . LEU A 1 98 ? -1.973 2.686 -19.024 1.00 88.50 98 LEU A N 1
ATOM 755 C CA . LEU A 1 98 ? -2.165 3.851 -19.870 1.00 88.50 98 LEU A CA 1
ATOM 756 C C . LEU A 1 98 ? -1.118 4.892 -19.475 1.00 88.50 98 LEU A C 1
ATOM 758 O O . LEU A 1 98 ? -1.190 5.464 -18.387 1.00 88.50 98 LEU A O 1
ATOM 762 N N . LYS A 1 99 ? -0.122 5.106 -20.332 1.00 84.62 99 LYS A N 1
ATOM 763 C CA . LYS A 1 99 ? 0.976 6.051 -20.099 1.00 84.62 99 LYS A CA 1
ATOM 764 C C . LYS A 1 99 ? 1.365 6.771 -21.372 1.00 84.62 99 LYS A C 1
ATOM 766 O O . LYS A 1 99 ? 1.377 6.176 -22.445 1.00 84.62 99 LYS A O 1
ATOM 771 N N . GLU A 1 100 ? 1.774 8.021 -21.232 1.00 79.25 100 GLU A N 1
ATOM 772 C CA . GLU A 1 100 ? 2.381 8.799 -22.308 1.00 79.25 100 GLU A CA 1
ATOM 773 C C . GLU A 1 100 ? 3.887 8.908 -22.057 1.00 79.25 100 GLU A C 1
ATOM 775 O O . GLU A 1 100 ? 4.325 9.403 -21.019 1.00 79.25 100 GLU A O 1
ATOM 780 N N . GLY A 1 101 ? 4.690 8.400 -22.992 1.00 71.62 101 GLY A N 1
ATOM 781 C CA . GLY A 1 101 ? 6.146 8.463 -22.944 1.00 71.62 101 GLY A CA 1
ATOM 782 C C . GLY A 1 101 ? 6.730 9.300 -24.087 1.00 71.62 101 GLY A C 1
ATOM 783 O O . GLY A 1 101 ? 6.042 9.571 -25.072 1.00 71.62 101 GLY A O 1
ATOM 784 N N . PRO A 1 102 ? 8.026 9.663 -24.015 1.00 67.81 102 PRO A N 1
ATOM 785 C CA . PRO A 1 102 ? 8.718 10.378 -25.095 1.00 67.81 102 PRO A CA 1
ATOM 786 C C . PRO A 1 102 ? 8.702 9.634 -26.441 1.00 67.81 102 PRO A C 1
ATOM 788 O O . PRO A 1 102 ? 8.782 10.260 -27.492 1.00 67.81 102 PRO A O 1
ATOM 791 N N . LEU A 1 103 ? 8.588 8.302 -26.400 1.00 73.06 103 LEU A N 1
ATOM 792 C CA . LEU A 1 103 ? 8.565 7.411 -27.565 1.00 73.06 103 LEU A CA 1
ATOM 793 C C . LEU A 1 103 ? 7.139 7.027 -28.013 1.00 73.06 103 LEU A C 1
ATOM 795 O O . LEU A 1 103 ? 6.981 6.177 -28.884 1.00 73.06 103 LEU A O 1
ATOM 799 N N . GLY A 1 104 ? 6.099 7.635 -27.429 1.00 73.25 104 GLY A N 1
ATOM 800 C CA . GLY A 1 104 ? 4.692 7.371 -27.748 1.00 73.25 104 GLY A CA 1
ATOM 801 C C . GLY A 1 104 ? 3.856 6.920 -26.547 1.00 73.25 104 GLY A C 1
ATOM 802 O O . GLY A 1 104 ? 4.331 6.852 -25.412 1.00 73.25 104 GLY A O 1
ATOM 803 N N . GLN A 1 105 ? 2.579 6.629 -26.799 1.00 79.00 105 GLN A N 1
ATOM 804 C CA . GLN A 1 105 ? 1.641 6.155 -25.781 1.00 79.00 105 GLN A CA 1
ATOM 805 C C . GLN A 1 105 ? 1.745 4.633 -25.605 1.00 79.00 105 GLN A C 1
ATOM 807 O O . GLN A 1 105 ? 1.723 3.884 -26.580 1.00 79.00 105 GLN A O 1
ATOM 812 N N . ILE A 1 106 ? 1.800 4.175 -24.355 1.00 79.12 106 ILE A N 1
ATOM 813 C CA . ILE A 1 106 ? 1.594 2.774 -23.982 1.00 79.12 106 ILE A CA 1
ATOM 814 C C . ILE A 1 106 ? 0.158 2.654 -23.475 1.00 79.12 106 ILE A C 1
ATOM 816 O O . ILE A 1 106 ? -0.160 3.154 -22.398 1.00 79.12 106 ILE A O 1
ATOM 820 N N . ALA A 1 107 ? -0.695 1.997 -24.255 1.00 84.69 107 ALA A N 1
ATOM 821 C CA . ALA A 1 107 ? -2.046 1.612 -23.868 1.00 84.69 107 ALA A CA 1
ATOM 822 C C . ALA A 1 107 ? -2.168 0.093 -24.031 1.00 84.69 107 ALA A C 1
ATOM 824 O O . ALA A 1 107 ? -2.005 -0.420 -25.136 1.00 84.69 107 ALA A O 1
ATOM 825 N N . TYR A 1 108 ? -2.380 -0.622 -22.930 1.00 85.44 108 TYR A N 1
ATOM 826 C CA . TYR A 1 108 ? -2.406 -2.082 -22.914 1.00 85.44 108 TYR A CA 1
ATOM 827 C C . TYR A 1 108 ? -3.343 -2.598 -21.831 1.00 85.44 108 TYR A C 1
ATOM 829 O O . TYR A 1 108 ? -3.295 -2.108 -20.701 1.00 85.44 108 TYR A O 1
ATOM 837 N N . ASN A 1 109 ? -4.151 -3.606 -22.159 1.00 87.25 109 ASN A N 1
ATOM 838 C CA . ASN A 1 109 ? -4.952 -4.339 -21.191 1.00 87.25 109 ASN A CA 1
ATOM 839 C C . ASN A 1 109 ? -4.807 -5.846 -21.428 1.00 87.25 109 ASN A C 1
ATOM 841 O O . ASN A 1 109 ? -5.333 -6.396 -22.396 1.00 87.25 109 ASN A O 1
ATOM 845 N N . SER A 1 110 ? -4.148 -6.532 -20.493 1.00 87.00 110 SER A N 1
ATOM 846 C CA . SER A 1 110 ? -3.859 -7.963 -20.614 1.00 87.00 110 SER A CA 1
ATOM 847 C C . SER A 1 110 ? -5.089 -8.872 -20.649 1.00 87.00 110 SER A C 1
ATOM 849 O O . SER A 1 110 ? -4.965 -10.032 -21.025 1.00 87.00 110 SER A O 1
ATOM 851 N N . GLU A 1 111 ? -6.255 -8.396 -20.205 1.00 80.50 111 GLU A N 1
ATOM 852 C CA . GLU A 1 111 ? -7.499 -9.175 -20.252 1.00 80.50 111 GLU A CA 1
ATOM 853 C C . GLU A 1 111 ? -8.191 -9.094 -21.621 1.00 80.50 111 GLU A C 1
ATOM 855 O O . GLU A 1 111 ? -8.985 -9.971 -21.960 1.00 80.50 111 GLU A O 1
ATOM 860 N N . LEU A 1 112 ? -7.896 -8.055 -22.409 1.00 74.81 112 LEU A N 1
ATOM 861 C CA . LEU A 1 112 ? -8.529 -7.801 -23.707 1.00 74.81 112 LEU A CA 1
ATOM 862 C C . LEU A 1 112 ? -7.622 -8.205 -24.880 1.00 74.81 112 LEU A C 1
ATOM 864 O O . LEU A 1 112 ? -8.101 -8.729 -25.888 1.00 74.81 112 LEU A O 1
ATOM 868 N N . ASP A 1 113 ? -6.312 -8.012 -24.733 1.00 65.25 113 ASP A N 1
ATOM 869 C CA . ASP A 1 113 ? -5.340 -8.124 -25.819 1.00 65.25 113 ASP A CA 1
ATOM 870 C C . ASP A 1 113 ? -4.686 -9.521 -25.836 1.00 65.25 113 ASP A C 1
ATOM 872 O O . ASP A 1 113 ? -3.665 -9.751 -25.190 1.00 65.25 113 ASP A O 1
ATOM 876 N N . SER A 1 114 ? -5.277 -10.486 -26.558 1.00 64.81 114 SER A N 1
ATOM 877 C CA . SER A 1 114 ? -4.826 -11.898 -26.543 1.00 64.81 114 SER A CA 1
ATOM 878 C C . SER A 1 114 ? -4.217 -12.437 -27.847 1.00 64.81 114 SER A C 1
ATOM 880 O O . SER A 1 114 ? -3.601 -13.501 -27.811 1.00 64.81 114 SER A O 1
ATOM 882 N N . ALA A 1 115 ? -4.338 -11.729 -28.979 1.00 66.31 115 ALA A N 1
ATOM 883 C CA . ALA A 1 115 ? -3.812 -12.191 -30.276 1.00 66.31 115 ALA A CA 1
ATOM 884 C C . ALA A 1 115 ? -2.645 -11.339 -30.816 1.00 66.31 115 ALA A C 1
ATOM 886 O O . ALA A 1 115 ? -1.641 -11.905 -31.234 1.00 66.31 115 ALA A O 1
ATOM 887 N N . ASP A 1 116 ? -2.734 -10.006 -30.733 1.00 71.00 116 ASP A N 1
ATOM 888 C CA . ASP A 1 116 ? -1.740 -9.068 -31.280 1.00 71.00 116 ASP A CA 1
ATOM 889 C C . ASP A 1 116 ? -1.289 -8.060 -30.212 1.00 71.00 116 ASP A C 1
ATOM 891 O O . ASP A 1 116 ? -1.689 -6.896 -30.206 1.00 71.00 116 ASP A O 1
ATOM 895 N N . ILE A 1 117 ? -0.466 -8.516 -29.264 1.00 77.25 117 ILE A N 1
ATOM 896 C CA . ILE A 1 117 ? 0.047 -7.658 -28.186 1.00 77.25 117 ILE A CA 1
ATOM 897 C C . ILE A 1 117 ? 0.985 -6.601 -28.794 1.00 77.25 117 ILE A C 1
ATOM 899 O O . ILE A 1 117 ? 1.999 -6.978 -29.402 1.00 77.25 117 ILE A O 1
ATOM 903 N N . PRO A 1 118 ? 0.709 -5.291 -28.611 1.00 79.56 118 PRO A N 1
ATOM 904 C CA . PRO A 1 118 ? 1.581 -4.232 -29.100 1.00 79.56 118 PRO A CA 1
ATOM 905 C C . PRO A 1 118 ? 3.018 -4.435 -28.630 1.00 79.56 118 PRO A C 1
ATOM 907 O O . PRO A 1 118 ? 3.262 -4.855 -27.498 1.00 79.56 118 PRO A O 1
ATOM 910 N N . LEU A 1 119 ? 3.990 -4.094 -29.476 1.00 79.69 119 LEU A N 1
ATOM 911 C CA . LEU A 1 119 ? 5.407 -4.299 -29.170 1.00 79.69 119 LEU A CA 1
ATOM 912 C C . LEU A 1 119 ? 5.802 -3.686 -27.812 1.00 79.69 119 LEU A C 1
ATOM 914 O O . LEU A 1 119 ? 6.427 -4.353 -26.995 1.00 79.69 119 LEU A O 1
ATOM 918 N N . MET A 1 120 ? 5.323 -2.472 -27.528 1.00 80.19 120 MET A N 1
ATOM 919 C CA . MET A 1 120 ? 5.548 -1.753 -26.265 1.00 80.19 120 MET A CA 1
ATOM 920 C C . MET A 1 120 ? 4.935 -2.433 -25.026 1.00 80.19 120 MET A C 1
ATOM 922 O O . MET A 1 120 ? 5.297 -2.104 -23.899 1.00 80.19 120 MET A O 1
ATOM 926 N N . ALA A 1 121 ? 3.999 -3.362 -25.221 1.00 83.44 121 ALA A N 1
ATOM 927 C CA . ALA A 1 121 ? 3.253 -4.040 -24.168 1.00 83.44 121 ALA A CA 1
ATOM 928 C C . ALA A 1 121 ? 3.750 -5.466 -23.874 1.00 83.44 121 ALA A C 1
ATOM 930 O O . ALA A 1 121 ? 3.493 -5.985 -22.786 1.00 83.44 121 ALA A O 1
ATOM 931 N N . LYS A 1 122 ? 4.493 -6.101 -24.796 1.00 84.12 122 LYS A N 1
ATOM 932 C CA . LYS A 1 122 ? 4.975 -7.486 -24.622 1.00 84.12 122 LYS A CA 1
ATOM 933 C C . LYS A 1 122 ? 5.746 -7.714 -23.313 1.00 84.12 122 LYS A C 1
ATOM 935 O O . LYS A 1 122 ? 5.485 -8.731 -22.672 1.00 84.12 122 LYS A O 1
ATOM 940 N N . PRO A 1 123 ? 6.626 -6.803 -22.847 1.00 86.56 123 PRO A N 1
ATOM 941 C CA . PRO A 1 123 ? 7.311 -7.013 -21.573 1.00 86.56 123 PRO A CA 1
ATOM 942 C C . PRO A 1 123 ? 6.344 -7.122 -20.379 1.00 86.56 123 PRO A C 1
ATOM 944 O O . PRO A 1 123 ? 6.551 -7.953 -19.499 1.00 86.56 123 PRO A O 1
ATOM 947 N N . TYR A 1 124 ? 5.240 -6.363 -20.373 1.00 88.56 124 TYR A N 1
ATOM 948 C CA . TYR A 1 124 ? 4.195 -6.466 -19.344 1.00 88.56 124 TYR A CA 1
ATOM 949 C C . TYR A 1 124 ? 3.426 -7.785 -19.422 1.00 88.56 124 TYR A C 1
ATOM 951 O O . TYR A 1 124 ? 3.075 -8.352 -18.393 1.00 88.56 124 TYR A O 1
ATOM 959 N N . TYR A 1 125 ? 3.176 -8.296 -20.628 1.00 88.31 125 TYR A N 1
ATOM 960 C CA . TYR A 1 125 ? 2.580 -9.619 -20.806 1.00 88.31 125 TYR A CA 1
ATOM 961 C C . TYR A 1 125 ? 3.486 -10.732 -20.259 1.00 88.31 125 TYR A C 1
ATOM 963 O O . TYR A 1 125 ? 3.025 -11.623 -19.548 1.00 88.31 125 TYR A O 1
ATOM 971 N N . ASN A 1 126 ? 4.789 -10.654 -20.534 1.00 89.56 126 ASN A N 1
ATOM 972 C CA . ASN A 1 126 ? 5.752 -11.707 -20.206 1.00 89.56 126 ASN A CA 1
ATOM 973 C C . ASN A 1 126 ? 5.954 -11.927 -18.694 1.00 89.56 126 ASN A C 1
ATOM 975 O O . ASN A 1 126 ? 6.372 -13.016 -18.286 1.00 89.56 126 ASN A O 1
ATOM 979 N N . ILE A 1 127 ? 5.643 -10.927 -17.861 1.00 93.06 127 ILE A N 1
ATOM 980 C CA . ILE A 1 127 ? 5.719 -11.040 -16.396 1.00 93.06 127 ILE A CA 1
ATOM 981 C C . ILE A 1 127 ? 4.449 -11.628 -15.759 1.00 93.06 127 ILE A C 1
ATOM 983 O O . ILE A 1 127 ? 4.471 -11.995 -14.581 1.00 93.06 127 ILE A O 1
ATOM 987 N N . LEU A 1 128 ? 3.347 -11.743 -16.509 1.00 93.19 128 LEU A N 1
ATOM 988 C CA . LEU A 1 128 ? 2.084 -12.262 -15.986 1.00 93.19 128 LEU A CA 1
ATOM 989 C C . LEU A 1 128 ? 2.217 -13.720 -15.552 1.00 93.19 128 LEU A C 1
ATOM 991 O O . LEU A 1 128 ? 2.880 -14.540 -16.191 1.00 93.19 128 LEU A O 1
ATOM 995 N N . ASN A 1 129 ? 1.548 -14.044 -14.448 1.00 94.31 129 ASN A N 1
ATOM 996 C CA . ASN A 1 129 ? 1.491 -15.371 -13.839 1.00 94.31 129 ASN A CA 1
ATOM 997 C C . ASN A 1 129 ? 2.866 -15.976 -13.494 1.00 94.31 129 ASN A C 1
ATOM 999 O O . ASN A 1 129 ? 2.958 -17.161 -13.172 1.00 94.31 129 ASN A O 1
ATOM 1003 N N . LYS A 1 130 ? 3.940 -15.176 -13.526 1.00 96.25 130 LYS A N 1
ATOM 1004 C CA . LYS A 1 130 ? 5.245 -15.551 -12.985 1.00 96.25 130 LYS A CA 1
ATOM 1005 C C . LYS A 1 130 ? 5.238 -15.368 -11.474 1.00 96.25 130 LYS A C 1
ATOM 1007 O O . LYS A 1 130 ? 4.583 -14.479 -10.929 1.00 96.25 130 LYS A O 1
ATOM 1012 N N . GLU A 1 131 ? 5.964 -16.243 -10.800 1.00 97.56 131 GLU A N 1
ATOM 1013 C CA . GLU A 1 131 ? 5.891 -16.382 -9.353 1.00 97.56 131 GLU A CA 1
ATOM 1014 C C . GLU A 1 131 ? 7.050 -15.646 -8.690 1.00 97.56 131 GLU A C 1
ATOM 1016 O O . GLU A 1 131 ? 8.216 -15.929 -8.958 1.00 97.56 131 GLU A O 1
ATOM 1021 N N . PHE A 1 132 ? 6.728 -14.730 -7.784 1.00 98.12 132 PHE A N 1
ATOM 1022 C CA . PHE A 1 132 ? 7.698 -14.043 -6.939 1.00 98.12 132 PHE A CA 1
ATOM 1023 C C . PHE A 1 132 ? 7.440 -14.376 -5.468 1.00 98.12 132 PHE A C 1
ATOM 1025 O O . PHE A 1 132 ? 6.404 -14.934 -5.103 1.00 98.12 132 PHE A O 1
ATOM 1032 N N . SER A 1 133 ? 8.403 -14.079 -4.601 1.00 98.12 133 SER A N 1
ATOM 1033 C CA . SER A 1 133 ? 8.308 -14.386 -3.171 1.00 98.12 133 SER A CA 1
ATOM 1034 C C . SER A 1 133 ? 8.292 -13.119 -2.333 1.00 98.12 133 SER A C 1
ATOM 1036 O O . SER A 1 133 ? 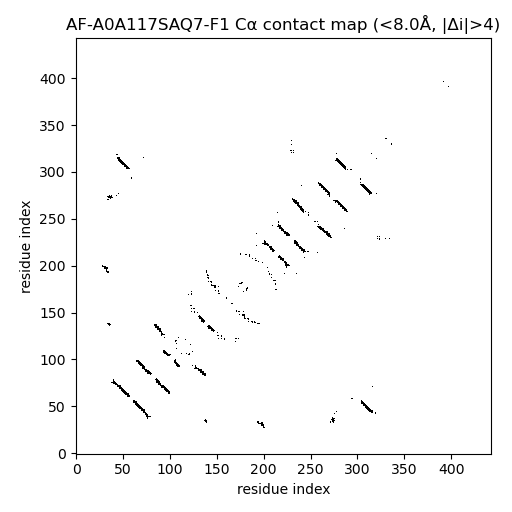9.046 -12.186 -2.594 1.00 98.12 133 SER A O 1
ATOM 1038 N N . LEU A 1 134 ? 7.471 -13.119 -1.288 1.00 97.88 134 LEU A N 1
ATOM 1039 C CA . LEU A 1 134 ? 7.352 -12.044 -0.310 1.00 97.88 134 LEU A CA 1
ATOM 1040 C C . LEU A 1 134 ? 7.479 -12.643 1.100 1.00 97.88 134 LEU A C 1
ATOM 1042 O O . LEU A 1 134 ? 6.924 -13.705 1.388 1.00 97.88 134 LEU A O 1
ATOM 1046 N N . LYS A 1 135 ? 8.222 -11.975 1.982 1.00 97.81 135 LYS A N 1
ATOM 1047 C CA . LYS A 1 135 ? 8.317 -12.319 3.407 1.00 97.81 135 LYS A CA 1
ATOM 1048 C C . LYS A 1 135 ? 7.798 -11.162 4.240 1.00 97.81 135 LYS A C 1
ATOM 1050 O O . LYS A 1 135 ? 8.296 -10.047 4.093 1.00 97.81 135 LYS A O 1
ATOM 1055 N N . ILE A 1 136 ? 6.845 -11.441 5.119 1.00 97.31 136 ILE A N 1
ATOM 1056 C CA . ILE A 1 136 ? 6.244 -10.447 6.012 1.00 97.31 136 ILE A CA 1
ATOM 1057 C C . ILE A 1 136 ? 6.157 -10.971 7.442 1.00 97.31 136 ILE A C 1
ATOM 1059 O O . ILE A 1 136 ? 6.172 -12.178 7.669 1.00 97.31 136 ILE A O 1
ATOM 1063 N N . LEU A 1 137 ? 6.017 -10.071 8.406 1.00 95.62 137 LEU A N 1
ATOM 1064 C CA . LEU A 1 137 ? 5.653 -10.395 9.783 1.00 95.62 137 LEU A CA 1
ATOM 1065 C C . LEU A 1 137 ? 4.159 -10.164 10.016 1.00 95.62 137 LEU A C 1
ATOM 1067 O O . LEU A 1 137 ? 3.498 -9.443 9.267 1.00 95.62 137 LEU A O 1
ATOM 1071 N N . LYS A 1 138 ? 3.623 -10.737 11.100 1.00 93.94 138 LYS A N 1
ATOM 1072 C CA . LYS A 1 138 ? 2.214 -10.543 11.482 1.00 93.94 138 LYS A CA 1
ATOM 1073 C C . LYS A 1 138 ? 1.819 -9.076 11.654 1.00 93.94 138 LYS A C 1
ATOM 1075 O O . LYS A 1 138 ? 0.691 -8.714 11.355 1.00 93.94 138 LYS A O 1
ATOM 1080 N N . ASP A 1 139 ? 2.736 -8.223 12.093 1.00 92.44 139 ASP A N 1
ATOM 1081 C CA . ASP A 1 139 ? 2.492 -6.788 12.283 1.00 92.44 139 ASP A CA 1
ATOM 1082 C C . ASP A 1 139 ? 2.553 -5.961 10.986 1.00 92.44 139 ASP A C 1
ATOM 1084 O O . ASP A 1 139 ? 2.524 -4.730 11.029 1.00 92.44 139 ASP A O 1
ATOM 1088 N N . GLY A 1 140 ? 2.673 -6.625 9.836 1.00 93.00 140 GLY A N 1
ATOM 1089 C CA . GLY A 1 140 ? 2.730 -5.991 8.530 1.00 93.00 140 GLY A CA 1
ATOM 1090 C C . GLY A 1 140 ? 4.101 -5.544 8.066 1.00 93.00 140 GLY A C 1
ATOM 1091 O O . GLY A 1 140 ? 4.201 -5.016 6.964 1.00 93.00 140 GLY A O 1
ATOM 1092 N N . THR A 1 141 ? 5.149 -5.733 8.864 1.00 94.19 141 THR A N 1
ATOM 1093 C CA . THR A 1 141 ? 6.513 -5.432 8.424 1.00 94.19 141 THR A CA 1
ATOM 1094 C C . THR A 1 141 ? 6.887 -6.318 7.240 1.00 94.19 141 THR A C 1
ATOM 1096 O O . THR A 1 141 ? 6.744 -7.541 7.315 1.00 94.19 141 THR A O 1
ATOM 1099 N N . VAL A 1 142 ? 7.378 -5.720 6.156 1.00 96.06 142 VAL A N 1
ATOM 1100 C CA . VAL A 1 142 ? 7.912 -6.453 5.009 1.00 96.06 142 VAL A CA 1
ATOM 1101 C C . VAL A 1 142 ? 9.401 -6.691 5.225 1.00 96.06 142 VAL A C 1
ATOM 1103 O O . VAL A 1 142 ? 10.189 -5.759 5.342 1.00 96.06 142 VAL A O 1
ATOM 1106 N N . ASN A 1 143 ? 9.804 -7.960 5.256 1.00 96.00 143 ASN A N 1
ATOM 1107 C CA . ASN A 1 143 ? 11.208 -8.334 5.406 1.00 96.00 143 ASN A CA 1
ATOM 1108 C C . ASN A 1 143 ? 11.927 -8.329 4.057 1.00 96.00 143 ASN A C 1
ATOM 1110 O O . ASN A 1 143 ? 13.079 -7.908 3.985 1.00 96.00 143 ASN A O 1
ATOM 1114 N N . ALA A 1 144 ? 11.271 -8.817 2.996 1.00 96.62 144 ALA A N 1
ATOM 1115 C CA . ALA A 1 144 ? 11.860 -8.854 1.660 1.00 96.62 144 ALA A CA 1
ATOM 1116 C C . ALA A 1 144 ? 10.867 -9.227 0.548 1.00 96.62 144 ALA A C 1
ATOM 1118 O O . ALA A 1 144 ? 9.906 -9.964 0.782 1.00 96.62 144 ALA A O 1
ATOM 1119 N N . VAL A 1 145 ? 11.197 -8.807 -0.676 1.00 97.88 145 VAL A N 1
ATOM 1120 C CA . VAL A 1 145 ? 10.622 -9.281 -1.944 1.00 97.88 145 VAL A CA 1
ATOM 1121 C C . VAL A 1 145 ? 11.744 -9.864 -2.801 1.00 97.88 145 VAL A C 1
ATOM 1123 O O . VAL A 1 145 ? 12.836 -9.302 -2.854 1.00 97.88 145 VAL A O 1
ATOM 1126 N N . PHE A 1 146 ? 11.488 -10.994 -3.460 1.00 97.06 146 PHE A N 1
ATOM 1127 C CA . PHE A 1 146 ? 12.469 -11.686 -4.294 1.00 97.06 146 PHE A CA 1
ATOM 1128 C C . PHE A 1 146 ? 11.857 -12.206 -5.593 1.00 97.06 146 PHE A C 1
ATOM 1130 O O . PHE A 1 146 ? 10.687 -12.586 -5.634 1.00 97.06 146 PHE A O 1
ATOM 1137 N N . GLY A 1 147 ? 12.705 -12.347 -6.613 1.00 97.50 147 GLY A N 1
ATOM 1138 C CA . GLY A 1 147 ? 12.393 -13.019 -7.877 1.00 97.50 147 GLY A CA 1
ATOM 1139 C C . GLY A 1 147 ? 11.964 -12.083 -9.003 1.00 97.50 147 GLY A C 1
ATOM 1140 O O . GLY A 1 147 ? 12.190 -12.414 -10.164 1.00 97.50 147 GLY A O 1
ATOM 1141 N N . MET A 1 148 ? 11.441 -10.894 -8.697 1.00 96.62 148 MET A N 1
ATOM 1142 C CA . MET A 1 148 ? 10.863 -10.035 -9.727 1.00 96.62 148 MET A CA 1
ATOM 1143 C C . MET A 1 148 ? 11.907 -9.400 -10.649 1.00 96.62 148 MET A C 1
ATOM 1145 O O . MET A 1 148 ? 11.705 -9.388 -11.855 1.00 96.62 148 MET A O 1
ATOM 1149 N N . ASP A 1 149 ? 13.072 -8.995 -10.135 1.00 96.00 149 ASP A N 1
ATOM 1150 C CA . ASP A 1 149 ? 14.163 -8.490 -10.992 1.00 96.00 149 ASP A CA 1
ATOM 1151 C C . ASP A 1 149 ? 14.609 -9.539 -12.028 1.00 96.00 149 ASP A C 1
ATOM 1153 O O . ASP A 1 149 ? 14.884 -9.220 -13.182 1.00 96.00 149 ASP A O 1
ATOM 1157 N N . SER A 1 150 ? 14.629 -10.819 -11.635 1.00 95.94 150 SER A N 1
ATOM 1158 C CA . SER A 1 150 ? 14.947 -11.917 -12.551 1.00 95.94 150 SER A CA 1
ATOM 1159 C C . SER A 1 150 ? 13.816 -12.163 -13.548 1.00 95.94 150 SER A C 1
ATOM 1161 O O . SER A 1 150 ? 14.091 -12.400 -14.720 1.00 95.94 150 SER A O 1
ATOM 1163 N N . ILE A 1 151 ? 12.556 -12.078 -13.117 1.00 95.69 151 ILE A N 1
ATOM 1164 C CA . ILE A 1 151 ? 11.393 -12.167 -14.009 1.00 95.69 151 ILE A CA 1
ATOM 1165 C C . ILE A 1 151 ? 11.439 -11.056 -15.065 1.00 95.69 151 ILE A C 1
ATOM 1167 O O . ILE A 1 151 ? 11.246 -11.344 -16.241 1.00 95.69 151 ILE A O 1
ATOM 1171 N N . ILE A 1 152 ? 11.746 -9.819 -14.665 1.00 93.81 152 ILE A N 1
ATOM 1172 C CA . ILE A 1 152 ? 11.879 -8.674 -15.574 1.00 93.81 152 ILE A CA 1
ATOM 1173 C C . ILE A 1 152 ? 13.026 -8.899 -16.559 1.00 93.81 152 ILE A C 1
ATOM 1175 O O . ILE A 1 152 ? 12.839 -8.686 -17.751 1.00 93.81 152 ILE A O 1
ATOM 1179 N N . ALA A 1 153 ? 14.185 -9.379 -16.096 1.00 92.00 153 ALA A N 1
ATOM 1180 C CA . ALA A 1 153 ? 15.298 -9.700 -16.987 1.00 92.00 153 ALA A CA 1
ATOM 1181 C C . ALA A 1 153 ? 14.886 -10.720 -18.066 1.00 92.00 153 ALA A C 1
ATOM 1183 O O . ALA A 1 153 ? 15.032 -10.439 -19.251 1.00 92.00 153 ALA A O 1
ATOM 1184 N N . HIS A 1 154 ? 14.265 -11.839 -17.673 1.00 90.50 154 HIS A N 1
ATOM 1185 C CA . HIS A 1 154 ? 13.802 -12.861 -18.621 1.00 90.50 154 HIS A CA 1
ATOM 1186 C C . HIS A 1 154 ? 12.633 -12.398 -19.503 1.00 90.50 154 HIS A C 1
ATOM 1188 O O . HIS A 1 154 ? 12.444 -12.912 -20.604 1.00 90.50 154 HIS A O 1
ATOM 1194 N N . ALA A 1 155 ? 11.830 -11.432 -19.047 1.00 88.31 155 ALA A N 1
ATOM 1195 C CA . ALA A 1 155 ? 10.756 -10.856 -19.851 1.00 88.31 155 ALA A CA 1
ATOM 1196 C C . ALA A 1 155 ? 11.285 -10.116 -21.090 1.00 88.31 155 ALA A C 1
ATOM 1198 O O . ALA A 1 155 ? 10.546 -9.994 -22.071 1.00 88.31 155 ALA A O 1
ATOM 1199 N N . MET A 1 156 ? 12.548 -9.677 -21.056 1.00 84.06 156 MET A N 1
ATOM 1200 C CA . MET A 1 156 ? 13.237 -9.030 -22.173 1.00 84.06 156 MET A CA 1
ATOM 1201 C C . MET A 1 156 ? 13.909 -10.031 -23.133 1.00 84.06 156 MET A C 1
ATOM 1203 O O . MET A 1 156 ? 14.159 -9.668 -24.276 1.00 84.06 156 MET A O 1
ATOM 1207 N N . ASP A 1 157 ? 14.158 -11.284 -22.729 1.00 78.94 157 ASP A N 1
ATOM 1208 C CA . ASP A 1 157 ? 14.904 -12.270 -23.542 1.00 78.94 157 ASP A CA 1
ATOM 1209 C C . ASP A 1 157 ? 14.153 -12.720 -24.808 1.00 78.94 157 ASP A C 1
ATOM 1211 O O . ASP A 1 157 ? 14.762 -13.056 -25.820 1.00 78.94 157 ASP A O 1
ATOM 1215 N N . TYR A 1 158 ? 12.817 -12.719 -24.770 1.00 64.88 158 TYR A N 1
ATOM 1216 C CA . TYR A 1 158 ? 11.953 -13.120 -25.894 1.00 64.88 158 TYR A CA 1
ATOM 1217 C C . TYR A 1 158 ? 11.591 -11.947 -26.816 1.00 64.88 158 TYR A C 1
ATOM 1219 O O . TYR A 1 158 ? 10.622 -12.009 -27.577 1.00 64.88 158 TYR A O 1
ATOM 1227 N N . PHE A 1 159 ? 12.319 -10.840 -26.696 1.00 67.31 159 PHE A N 1
ATOM 1228 C CA . PHE A 1 159 ? 12.003 -9.583 -27.346 1.00 67.31 159 PHE A CA 1
ATOM 1229 C C . PHE A 1 159 ? 12.980 -9.334 -28.501 1.00 67.31 159 PHE A C 1
ATOM 1231 O O . PHE A 1 159 ? 14.107 -8.898 -28.297 1.00 67.31 159 PHE A O 1
ATOM 1238 N N . GLU A 1 160 ? 12.540 -9.630 -29.727 1.00 66.06 160 GLU A N 1
ATOM 1239 C CA . GLU A 1 160 ? 13.293 -9.448 -30.983 1.00 66.06 160 GLU A CA 1
ATOM 1240 C C . GLU A 1 160 ? 13.412 -7.959 -31.382 1.00 66.06 160 GLU A C 1
ATOM 1242 O O . GLU A 1 160 ? 13.014 -7.552 -32.471 1.00 66.06 160 GLU A O 1
ATOM 1247 N N . ILE A 1 161 ? 13.901 -7.110 -30.477 1.00 66.88 161 ILE A N 1
ATOM 1248 C CA . ILE A 1 161 ? 14.217 -5.709 -30.768 1.00 66.88 161 ILE A CA 1
ATOM 1249 C C . ILE A 1 161 ? 15.730 -5.549 -30.830 1.00 66.88 161 ILE A C 1
ATOM 1251 O O . ILE A 1 161 ? 16.431 -5.857 -29.875 1.00 66.88 161 ILE A O 1
ATOM 1255 N N . GLU A 1 162 ? 16.230 -5.009 -31.938 1.00 71.75 162 GLU A N 1
ATOM 1256 C CA . GLU A 1 162 ? 17.657 -4.708 -32.119 1.00 71.75 162 GLU A CA 1
ATOM 1257 C C . GLU A 1 162 ? 18.015 -3.256 -31.750 1.00 71.75 162 GLU A C 1
ATOM 1259 O O . GLU A 1 162 ? 19.161 -2.843 -31.903 1.00 71.75 162 GLU A O 1
ATOM 1264 N N . GLU A 1 163 ? 17.051 -2.468 -31.259 1.00 83.69 163 GLU A N 1
ATOM 1265 C CA . GLU A 1 163 ? 17.221 -1.057 -30.900 1.00 83.69 163 GLU A CA 1
ATOM 1266 C C . GLU A 1 163 ? 17.505 -0.879 -29.389 1.00 83.69 163 GLU A C 1
ATOM 1268 O O . GLU A 1 163 ? 16.586 -0.987 -28.568 1.00 83.69 163 GLU A O 1
ATOM 1273 N N . PRO A 1 164 ? 18.756 -0.574 -28.978 1.00 83.44 164 PRO A N 1
ATOM 1274 C CA . PRO A 1 164 ? 19.148 -0.600 -27.564 1.00 83.44 164 PRO A CA 1
ATOM 1275 C C . PRO A 1 164 ? 18.415 0.427 -26.693 1.00 83.44 164 PRO A C 1
ATOM 1277 O O . PRO A 1 164 ? 18.043 0.127 -25.564 1.00 83.44 164 PRO A O 1
ATOM 1280 N N . GLN A 1 165 ? 18.148 1.625 -27.229 1.00 82.62 165 GLN A N 1
ATOM 1281 C CA . GLN A 1 165 ? 17.465 2.694 -26.486 1.00 82.62 165 GLN A CA 1
ATOM 1282 C C . GLN A 1 165 ? 16.036 2.307 -26.089 1.00 82.62 165 GLN A C 1
ATOM 1284 O O . GLN A 1 165 ? 15.572 2.644 -25.000 1.00 82.62 165 GLN A O 1
ATOM 1289 N N . LEU A 1 166 ? 15.339 1.585 -26.968 1.00 82.19 166 LEU A N 1
ATOM 1290 C CA . LEU A 1 166 ? 13.984 1.122 -26.710 1.00 82.19 166 LEU A CA 1
ATOM 1291 C C . LEU A 1 166 ? 13.967 -0.011 -25.674 1.00 82.19 166 LEU A C 1
ATOM 1293 O O . LEU A 1 166 ? 13.103 -0.024 -24.795 1.00 82.19 166 LEU A O 1
ATOM 1297 N N . ILE A 1 167 ? 14.937 -0.930 -25.748 1.00 83.50 167 ILE A N 1
ATOM 1298 C CA . ILE A 1 167 ? 15.123 -1.992 -24.749 1.00 83.50 167 ILE A CA 1
ATOM 1299 C C . ILE A 1 167 ? 15.333 -1.384 -23.362 1.00 83.50 167 ILE A C 1
ATOM 1301 O O . ILE A 1 167 ? 14.633 -1.766 -22.422 1.00 83.50 167 ILE A O 1
ATOM 1305 N N . ASP A 1 168 ? 16.249 -0.422 -23.245 1.00 85.94 168 ASP A N 1
ATOM 1306 C CA . ASP A 1 168 ? 16.558 0.236 -21.976 1.00 85.94 168 ASP A CA 1
ATOM 1307 C C . ASP A 1 168 ? 15.326 0.948 -21.405 1.00 85.94 168 ASP A C 1
ATOM 1309 O O . ASP A 1 168 ? 14.992 0.753 -20.236 1.00 85.94 168 ASP A O 1
ATOM 1313 N N . TYR A 1 169 ? 14.584 1.688 -22.237 1.00 84.81 169 TYR A N 1
ATOM 1314 C CA . TYR A 1 169 ? 13.358 2.370 -21.815 1.00 84.81 169 TYR A CA 1
ATOM 1315 C C . TYR A 1 169 ? 12.283 1.401 -21.298 1.00 84.81 169 TYR A C 1
ATOM 1317 O O . TYR A 1 169 ? 11.675 1.636 -20.251 1.00 84.81 169 TYR A O 1
ATOM 1325 N N . LEU A 1 170 ? 12.025 0.304 -22.017 1.00 85.44 170 LEU A N 1
ATOM 1326 C CA . LEU A 1 170 ? 11.007 -0.676 -21.626 1.00 85.44 170 LEU A CA 1
ATOM 1327 C C . LEU A 1 170 ? 11.398 -1.426 -20.353 1.00 85.44 170 LEU A C 1
ATOM 1329 O O . LEU A 1 170 ? 10.557 -1.625 -19.472 1.00 85.44 170 LEU A O 1
ATOM 1333 N N . LYS A 1 171 ? 12.676 -1.793 -20.239 1.00 88.31 171 LYS A N 1
ATOM 1334 C CA . LYS A 1 171 ? 13.225 -2.416 -19.039 1.00 88.31 171 LYS A CA 1
ATOM 1335 C C . LYS A 1 171 ? 13.106 -1.483 -17.836 1.00 88.31 171 LYS A C 1
ATOM 1337 O O . LYS A 1 171 ? 12.536 -1.882 -16.825 1.00 88.31 171 LYS A O 1
ATOM 1342 N N . GLU A 1 172 ? 13.553 -0.236 -17.963 1.00 88.06 172 GLU A N 1
ATOM 1343 C CA . GLU A 1 172 ? 13.443 0.771 -16.905 1.00 88.06 172 GLU A CA 1
ATOM 1344 C C . GLU A 1 172 ? 11.974 1.002 -16.509 1.00 88.06 172 GLU A C 1
ATOM 1346 O O . GLU A 1 172 ? 11.641 1.101 -15.328 1.00 88.06 172 GLU A O 1
ATOM 1351 N N . SER A 1 173 ? 11.063 1.038 -17.485 1.00 85.75 173 SER A N 1
ATOM 1352 C CA . SER A 1 173 ? 9.625 1.190 -17.244 1.00 85.75 173 SER A CA 1
ATOM 1353 C C . SER A 1 173 ? 9.053 0.055 -16.387 1.00 85.75 173 SER A C 1
ATOM 1355 O O . SER A 1 173 ? 8.257 0.315 -15.477 1.00 85.75 173 SER A O 1
ATOM 1357 N N . LEU A 1 174 ? 9.477 -1.191 -16.627 1.00 89.31 174 LEU A N 1
ATOM 1358 C CA . LEU A 1 174 ? 9.117 -2.343 -15.797 1.00 89.31 174 LEU A CA 1
ATOM 1359 C C . LEU A 1 174 ? 9.777 -2.292 -14.417 1.00 89.31 174 LEU A C 1
ATOM 1361 O O . LEU A 1 174 ? 9.091 -2.474 -13.412 1.00 89.31 174 LEU A O 1
ATOM 1365 N N . GLU A 1 175 ? 11.080 -2.021 -14.347 1.00 91.88 175 GLU A N 1
ATOM 1366 C CA . GLU A 1 175 ? 11.828 -1.949 -13.086 1.00 91.88 175 GLU A CA 1
ATOM 1367 C C . GLU A 1 175 ? 11.246 -0.878 -12.152 1.00 91.88 175 GLU A C 1
ATOM 1369 O O . GLU A 1 175 ? 11.041 -1.131 -10.963 1.00 91.88 175 GLU A O 1
ATOM 1374 N N . ASN A 1 176 ? 10.856 0.274 -12.700 1.00 87.25 176 ASN A N 1
ATOM 1375 C CA . ASN A 1 176 ? 10.229 1.372 -11.964 1.00 87.25 176 ASN A CA 1
ATOM 1376 C C . ASN A 1 176 ? 8.827 1.052 -11.414 1.00 87.25 176 ASN A C 1
ATOM 1378 O O . ASN A 1 176 ? 8.285 1.846 -10.643 1.00 87.25 176 ASN A O 1
ATOM 1382 N N . GLN A 1 177 ? 8.220 -0.070 -11.807 1.00 88.31 177 GLN A N 1
ATOM 1383 C CA . GLN A 1 177 ? 6.874 -0.471 -11.378 1.00 88.31 177 GLN A CA 1
ATOM 1384 C C . GLN A 1 177 ? 6.858 -1.771 -10.588 1.00 88.31 177 GLN A C 1
ATOM 1386 O O . GLN A 1 177 ? 6.087 -1.904 -9.640 1.00 88.31 177 GLN A O 1
ATOM 1391 N N . PHE A 1 178 ? 7.684 -2.729 -10.990 1.00 93.50 178 PHE A N 1
ATOM 1392 C CA . PHE A 1 178 ? 7.594 -4.096 -10.514 1.00 93.50 178 PHE A CA 1
ATOM 1393 C C . PHE A 1 178 ? 8.916 -4.628 -9.968 1.00 93.50 178 PHE A C 1
ATOM 1395 O O . PHE A 1 178 ? 8.905 -5.736 -9.468 1.00 93.50 178 PHE A O 1
ATOM 1402 N N . SER A 1 179 ? 10.041 -3.902 -9.985 1.00 95.25 179 SER A N 1
ATOM 1403 C CA . SER A 1 179 ? 11.279 -4.421 -9.365 1.00 95.25 179 SER A CA 1
ATOM 1404 C C . SER A 1 179 ? 11.079 -4.846 -7.903 1.00 95.25 179 SER A C 1
ATOM 1406 O O . SER A 1 179 ? 10.148 -4.405 -7.219 1.00 95.25 179 SER A O 1
ATOM 1408 N N . ASN A 1 180 ? 11.981 -5.688 -7.394 1.00 96.75 180 ASN A N 1
ATOM 1409 C CA . ASN A 1 180 ? 11.948 -6.143 -6.004 1.00 96.75 180 ASN A CA 1
ATOM 1410 C C . ASN A 1 180 ? 11.916 -4.958 -5.023 1.00 96.75 180 ASN A C 1
ATOM 1412 O O . ASN A 1 180 ? 11.146 -4.987 -4.065 1.00 96.75 180 ASN A O 1
ATOM 1416 N N . GLU A 1 181 ? 12.713 -3.910 -5.270 1.00 94.38 181 GLU A N 1
ATOM 1417 C CA . GLU A 1 181 ? 12.759 -2.702 -4.433 1.00 94.38 181 GLU A CA 1
ATOM 1418 C C . GLU A 1 181 ? 11.421 -1.944 -4.464 1.00 94.38 181 GLU A C 1
ATOM 1420 O O . GLU A 1 181 ? 10.885 -1.588 -3.413 1.00 94.38 181 GLU A O 1
ATOM 1425 N N . VAL A 1 182 ? 10.835 -1.756 -5.652 1.00 93.06 182 VAL A N 1
ATOM 1426 C CA . VAL A 1 182 ? 9.554 -1.048 -5.810 1.00 93.06 182 VAL A CA 1
ATOM 1427 C C . VAL A 1 182 ? 8.404 -1.824 -5.167 1.00 93.06 182 VAL A C 1
ATOM 1429 O O . VAL A 1 182 ? 7.600 -1.236 -4.441 1.00 93.06 182 VAL A O 1
ATOM 1432 N N . LEU A 1 183 ? 8.333 -3.142 -5.375 1.00 95.31 183 LEU A N 1
ATOM 1433 C CA . LEU A 1 183 ? 7.310 -3.983 -4.753 1.00 95.31 183 LEU A CA 1
ATOM 1434 C C . LEU A 1 183 ? 7.477 -4.056 -3.235 1.00 95.31 183 LEU A C 1
ATOM 1436 O O . LEU A 1 183 ? 6.480 -3.990 -2.517 1.00 95.31 183 LEU A O 1
ATOM 1440 N N . PHE A 1 184 ? 8.712 -4.139 -2.732 1.00 95.88 184 PHE A N 1
ATOM 1441 C CA . PHE A 1 184 ? 8.989 -4.064 -1.298 1.00 95.88 184 PHE A CA 1
ATOM 1442 C C . PHE A 1 184 ? 8.409 -2.779 -0.705 1.00 95.88 184 PHE A C 1
ATOM 1444 O O . PHE A 1 184 ? 7.626 -2.825 0.240 1.00 95.88 184 PHE A O 1
ATOM 1451 N N . GLU A 1 185 ? 8.727 -1.634 -1.305 1.00 93.38 185 GLU A N 1
ATOM 1452 C CA . GLU A 1 185 ? 8.249 -0.324 -0.863 1.00 93.38 185 GLU A CA 1
ATOM 1453 C C . GLU A 1 185 ? 6.732 -0.156 -0.994 1.00 93.38 185 GLU A C 1
ATOM 1455 O O . GLU A 1 185 ? 6.092 0.486 -0.154 1.00 93.38 185 GLU A O 1
ATOM 1460 N N . GLN A 1 186 ? 6.139 -0.733 -2.039 1.00 92.50 186 GLN A N 1
ATOM 1461 C CA . GLN A 1 186 ? 4.696 -0.749 -2.242 1.00 92.50 186 GLN A CA 1
ATOM 1462 C C . GLN A 1 186 ? 3.983 -1.521 -1.132 1.00 92.50 186 GLN A C 1
ATOM 1464 O O . GLN A 1 186 ? 3.038 -0.991 -0.544 1.00 92.50 186 GLN A O 1
ATOM 1469 N N . PHE A 1 187 ? 4.442 -2.732 -0.814 1.00 94.50 187 PHE A N 1
ATOM 1470 C CA . PHE A 1 187 ? 3.835 -3.548 0.235 1.00 94.50 187 PHE A CA 1
ATOM 1471 C C . PHE A 1 187 ? 4.136 -3.012 1.637 1.00 94.50 187 PHE A C 1
ATOM 1473 O O . PHE A 1 187 ? 3.233 -2.983 2.467 1.00 94.50 187 PHE A O 1
ATOM 1480 N N . GLU A 1 188 ? 5.338 -2.487 1.890 1.00 93.44 188 GLU A N 1
ATOM 1481 C CA . GLU A 1 188 ? 5.677 -1.858 3.174 1.00 93.44 188 GLU A CA 1
ATOM 1482 C C . GLU A 1 188 ? 4.762 -0.659 3.447 1.00 93.44 188 GLU A C 1
ATOM 1484 O O . GLU A 1 188 ? 4.212 -0.519 4.539 1.00 93.44 188 GLU A O 1
ATOM 1489 N N . ARG A 1 189 ? 4.512 0.180 2.432 1.00 91.12 189 ARG A N 1
ATOM 1490 C CA . ARG A 1 189 ? 3.550 1.285 2.530 1.00 91.12 189 ARG A CA 1
ATOM 1491 C C . ARG A 1 189 ? 2.125 0.782 2.746 1.00 91.12 189 ARG A C 1
ATOM 1493 O O . ARG A 1 189 ? 1.414 1.327 3.586 1.00 91.12 189 ARG A O 1
ATOM 1500 N N . MET A 1 190 ? 1.705 -0.231 1.993 1.00 91.62 190 MET A N 1
ATOM 1501 C CA . MET A 1 190 ? 0.360 -0.798 2.083 1.00 91.62 190 MET A CA 1
ATOM 1502 C C . MET A 1 190 ? 0.081 -1.376 3.480 1.00 91.62 190 MET A C 1
ATOM 1504 O O . MET A 1 190 ? -0.982 -1.135 4.048 1.00 91.62 190 MET A O 1
ATOM 1508 N N . PHE A 1 191 ? 1.049 -2.082 4.065 1.00 93.94 191 PHE A N 1
ATOM 1509 C CA . PHE A 1 191 ? 0.930 -2.735 5.369 1.00 93.94 191 PHE A CA 1
ATOM 1510 C C . PHE A 1 191 ? 1.358 -1.840 6.542 1.00 93.94 191 PHE A C 1
ATOM 1512 O O . PHE A 1 191 ? 1.230 -2.217 7.705 1.00 93.94 191 PHE A O 1
ATOM 1519 N N . ALA A 1 192 ? 1.793 -0.604 6.291 1.00 93.44 192 ALA A N 1
ATOM 1520 C CA . ALA A 1 192 ? 2.153 0.342 7.347 1.00 93.44 192 ALA A CA 1
ATOM 1521 C C . ALA A 1 192 ? 0.985 0.719 8.280 1.00 93.44 192 ALA A C 1
ATOM 1523 O O . ALA A 1 192 ? 1.211 1.315 9.335 1.00 93.44 192 ALA A O 1
ATOM 1524 N N . VAL A 1 193 ? -0.247 0.390 7.892 1.00 95.00 193 VAL A N 1
ATOM 1525 C CA . VAL A 1 193 ? -1.470 0.677 8.643 1.00 95.00 193 VAL A CA 1
ATOM 1526 C C . VAL A 1 193 ? -1.581 -0.111 9.950 1.00 95.00 193 VAL A C 1
ATOM 1528 O O . VAL A 1 193 ? -2.248 0.358 10.867 1.00 95.00 193 VAL A O 1
ATOM 1531 N N . PHE A 1 194 ? -0.935 -1.271 10.096 1.00 95.12 194 PHE A N 1
ATOM 1532 C CA . PHE A 1 194 ? -1.122 -2.094 11.294 1.00 95.12 194 PHE A CA 1
ATOM 1533 C C . PHE A 1 194 ? -0.574 -1.428 12.572 1.00 95.12 194 PHE A C 1
ATOM 1535 O O . PHE A 1 194 ? 0.550 -0.912 12.583 1.00 95.12 194 PHE A O 1
ATOM 1542 N N . PRO A 1 195 ? -1.346 -1.437 13.674 1.00 94.62 195 PRO A N 1
ATOM 1543 C CA . PRO A 1 195 ? -0.906 -0.903 14.953 1.00 94.62 195 PRO A CA 1
ATOM 1544 C C . PRO A 1 195 ? 0.046 -1.870 15.669 1.00 94.62 195 PRO A C 1
ATOM 1546 O O . PRO A 1 195 ? -0.124 -3.086 15.650 1.00 94.62 195 PRO A O 1
ATOM 1549 N N . THR A 1 196 ? 1.009 -1.328 16.415 1.00 89.44 196 THR A N 1
ATOM 1550 C CA . THR A 1 196 ? 1.943 -2.135 17.228 1.00 89.44 196 THR A CA 1
ATOM 1551 C C . THR A 1 196 ? 1.310 -2.694 18.506 1.00 89.44 196 THR A C 1
ATOM 1553 O O . THR A 1 196 ? 1.850 -3.607 19.131 1.00 89.44 196 THR A O 1
ATOM 1556 N N . LYS A 1 197 ? 0.161 -2.149 18.920 1.00 92.94 197 LYS A N 1
ATOM 1557 C CA . LYS A 1 197 ? -0.575 -2.518 20.137 1.00 92.94 197 LYS A CA 1
ATOM 1558 C C . LYS A 1 197 ? -2.062 -2.714 19.821 1.00 92.94 197 LYS A C 1
ATOM 1560 O O . LYS A 1 197 ? -2.535 -2.184 18.820 1.00 92.94 197 LYS A O 1
ATOM 1565 N N . PRO A 1 198 ? -2.822 -3.428 20.671 1.00 94.94 198 PRO A N 1
ATOM 1566 C CA . PRO A 1 198 ? -4.276 -3.476 20.555 1.00 94.94 198 PRO A CA 1
ATOM 1567 C C . PRO A 1 198 ? -4.899 -2.076 20.603 1.00 94.94 198 PRO A C 1
ATOM 1569 O O . PRO A 1 198 ? -4.547 -1.273 21.469 1.00 94.94 198 PRO A O 1
ATOM 1572 N N . VAL A 1 199 ? -5.848 -1.812 19.705 1.00 94.75 199 VAL A N 1
ATOM 1573 C CA . VAL A 1 199 ? -6.528 -0.513 19.559 1.00 94.75 199 VAL A CA 1
ATOM 1574 C C . VAL A 1 199 ? -8.044 -0.661 19.709 1.00 94.75 199 VAL A C 1
ATOM 1576 O O . VAL A 1 199 ? -8.615 -1.695 19.350 1.00 94.75 199 VAL A O 1
ATOM 1579 N N . GLY A 1 200 ? -8.696 0.344 20.284 1.00 92.69 200 GLY A N 1
ATOM 1580 C CA . GLY A 1 200 ? -10.151 0.553 20.330 1.00 92.69 200 GLY A CA 1
ATOM 1581 C C . GLY A 1 200 ? -10.588 1.644 19.348 1.00 92.69 200 GLY A C 1
ATOM 1582 O O . GLY A 1 200 ? -9.736 2.311 18.757 1.00 92.69 200 GLY A O 1
ATOM 1583 N N . ILE A 1 201 ? -11.893 1.828 19.129 1.00 91.81 201 ILE A N 1
ATOM 1584 C CA . ILE A 1 201 ? -12.386 2.910 18.269 1.00 91.81 201 ILE A CA 1
ATOM 1585 C C . ILE A 1 201 ? -11.902 4.254 18.831 1.00 91.81 201 ILE A C 1
ATOM 1587 O O . ILE A 1 201 ? -11.828 4.476 20.036 1.00 91.81 201 ILE A O 1
ATOM 1591 N N . ASN A 1 202 ? -11.537 5.157 17.925 1.00 92.44 202 ASN A N 1
ATOM 1592 C CA . ASN A 1 202 ? -10.909 6.454 18.163 1.00 92.44 202 ASN A CA 1
ATOM 1593 C C . ASN A 1 202 ? -9.466 6.436 18.677 1.00 92.44 202 ASN A C 1
ATOM 1595 O O . ASN A 1 202 ? -8.867 7.512 18.723 1.00 92.44 202 ASN A O 1
ATOM 1599 N N . ASP A 1 203 ? -8.878 5.278 18.994 1.00 96.00 203 ASP A N 1
ATOM 1600 C CA . ASP A 1 203 ? -7.440 5.215 19.260 1.00 96.00 203 ASP A CA 1
ATOM 1601 C C . ASP A 1 203 ? -6.652 5.614 18.004 1.00 96.00 203 ASP A C 1
ATOM 1603 O O . ASP A 1 203 ? -7.045 5.325 16.864 1.00 96.00 203 ASP A O 1
ATOM 1607 N N . THR A 1 204 ? -5.508 6.255 18.234 1.00 96.88 204 THR A N 1
ATOM 1608 C CA . THR A 1 204 ? -4.584 6.687 17.188 1.00 96.88 204 THR A CA 1
ATOM 1609 C C . THR A 1 204 ? -3.203 6.076 17.376 1.00 96.88 204 THR A C 1
ATOM 1611 O O . THR A 1 204 ? -2.786 5.740 18.487 1.00 96.88 204 THR A O 1
ATOM 1614 N N . TRP A 1 205 ? -2.483 5.907 16.272 1.00 97.12 205 TRP A N 1
ATOM 1615 C CA . TRP A 1 205 ? -1.087 5.477 16.272 1.00 97.12 205 TRP A CA 1
ATOM 1616 C C . TRP A 1 205 ? -0.356 6.075 15.079 1.00 97.12 205 TRP A C 1
ATOM 1618 O O . TRP A 1 205 ? -0.970 6.559 14.130 1.00 97.12 205 TRP A O 1
ATOM 1628 N N . THR A 1 206 ? 0.972 6.051 15.127 1.00 96.50 206 THR A N 1
ATOM 1629 C CA . THR A 1 206 ? 1.813 6.610 14.071 1.00 96.50 206 THR A CA 1
ATOM 1630 C C . THR A 1 206 ? 2.812 5.579 13.566 1.00 96.50 206 THR A C 1
ATOM 1632 O O . THR A 1 206 ? 3.283 4.728 14.325 1.00 96.50 206 THR A O 1
ATOM 1635 N N . LYS A 1 207 ? 3.142 5.648 12.272 1.00 94.88 207 LYS A N 1
ATOM 1636 C CA . LYS A 1 207 ? 4.217 4.849 11.665 1.00 94.88 207 LYS A CA 1
ATOM 1637 C C . LYS A 1 207 ? 4.955 5.684 10.629 1.00 94.88 207 LYS A C 1
ATOM 1639 O O . LYS A 1 207 ? 4.346 6.282 9.740 1.00 94.88 207 LYS A O 1
ATOM 1644 N N . LYS A 1 208 ? 6.278 5.707 10.741 1.00 94.62 208 LYS A N 1
ATOM 1645 C CA . LYS A 1 208 ? 7.157 6.347 9.765 1.00 94.62 208 LYS A CA 1
ATOM 1646 C C . LYS A 1 208 ? 7.571 5.313 8.725 1.00 94.62 208 LYS A C 1
ATOM 1648 O O . LYS A 1 208 ? 8.112 4.276 9.095 1.00 94.62 208 LYS A O 1
ATOM 1653 N N . VAL A 1 209 ? 7.341 5.613 7.452 1.00 92.19 209 VAL A N 1
ATOM 1654 C CA . VAL A 1 209 ? 7.768 4.787 6.314 1.00 92.19 209 VAL A CA 1
ATOM 1655 C C . VAL A 1 209 ? 8.820 5.557 5.531 1.00 92.19 209 VAL A C 1
ATOM 1657 O O . VAL A 1 209 ? 8.664 6.757 5.305 1.00 92.19 209 VAL A O 1
ATOM 1660 N N . LYS A 1 210 ? 9.896 4.879 5.131 1.00 90.44 210 LYS A N 1
ATOM 1661 C CA . LYS A 1 210 ? 10.938 5.447 4.274 1.00 90.44 210 LYS A CA 1
ATOM 1662 C C . LYS A 1 210 ? 10.910 4.744 2.926 1.00 90.44 210 LYS A C 1
ATOM 1664 O O . LYS A 1 210 ? 10.956 3.521 2.887 1.00 90.44 210 LYS A O 1
ATOM 1669 N N . LEU A 1 211 ? 10.842 5.524 1.857 1.00 87.19 211 LEU A N 1
ATOM 1670 C CA . LEU A 1 211 ? 10.852 5.064 0.472 1.00 87.19 211 LEU A CA 1
ATOM 1671 C C . LEU A 1 211 ? 12.134 5.549 -0.210 1.00 87.19 211 LEU A C 1
ATOM 1673 O O . LEU A 1 211 ? 12.722 6.547 0.209 1.00 87.19 211 LEU A O 1
ATOM 1677 N N . SER A 1 212 ? 12.567 4.844 -1.245 1.00 81.31 212 SER A N 1
ATOM 1678 C CA . SER A 1 212 ? 13.863 5.014 -1.906 1.00 81.31 212 SER A CA 1
ATOM 1679 C C . SER A 1 212 ? 13.817 4.909 -3.408 1.00 81.31 212 SER A C 1
ATOM 1681 O O . SER A 1 212 ? 14.597 5.597 -4.058 1.00 81.31 212 SER A O 1
ATOM 1683 N N . ALA A 1 213 ? 13.025 3.963 -3.922 1.00 73.56 213 ALA A N 1
ATOM 1684 C CA . ALA A 1 213 ? 13.332 3.304 -5.187 1.00 73.56 213 ALA A CA 1
ATOM 1685 C C . ALA A 1 213 ? 13.426 4.316 -6.336 1.00 73.56 213 ALA A C 1
ATOM 1687 O O . ALA A 1 213 ? 14.390 4.321 -7.108 1.00 73.56 213 ALA A O 1
ATOM 1688 N N . LYS A 1 214 ? 12.454 5.236 -6.366 1.00 72.31 214 LYS A N 1
ATOM 1689 C CA . LYS A 1 214 ? 12.353 6.330 -7.337 1.00 72.31 214 LYS A CA 1
ATOM 1690 C C . LYS A 1 214 ? 12.810 7.664 -6.749 1.00 72.31 214 LYS A C 1
ATOM 1692 O O . LYS A 1 214 ? 13.731 8.296 -7.258 1.00 72.31 214 LYS A O 1
ATOM 1697 N N . THR A 1 215 ? 12.176 8.069 -5.652 1.00 74.88 215 THR A N 1
ATOM 1698 C CA . THR A 1 215 ? 12.467 9.322 -4.953 1.00 74.88 215 THR A CA 1
ATOM 1699 C C . THR A 1 215 ? 12.512 9.059 -3.450 1.00 74.88 215 THR A C 1
ATOM 1701 O O . THR A 1 215 ? 11.552 8.495 -2.915 1.00 74.88 215 THR A O 1
ATOM 1704 N N . PRO A 1 216 ? 13.591 9.460 -2.752 1.00 84.19 216 PRO A N 1
ATOM 1705 C CA . PRO A 1 216 ? 13.705 9.263 -1.320 1.00 84.19 216 PRO A CA 1
ATOM 1706 C C . PRO A 1 216 ? 12.672 10.095 -0.560 1.00 84.19 216 PRO A C 1
ATOM 1708 O O . PRO A 1 216 ? 12.795 11.317 -0.458 1.00 84.19 216 PRO A O 1
ATOM 1711 N N . PHE A 1 217 ? 11.671 9.430 0.010 1.00 86.94 217 PHE A N 1
ATOM 1712 C CA . PHE A 1 217 ? 10.622 10.061 0.806 1.00 86.94 217 PHE A CA 1
ATOM 1713 C C . PHE A 1 217 ? 10.579 9.490 2.215 1.00 86.94 217 PHE A C 1
ATOM 1715 O O . PHE A 1 217 ? 10.780 8.298 2.439 1.00 86.94 217 PHE A O 1
ATOM 1722 N N . ILE A 1 218 ? 10.218 10.344 3.161 1.00 92.50 218 ILE A N 1
ATOM 1723 C CA . ILE A 1 218 ? 9.775 9.969 4.494 1.00 92.50 218 ILE A CA 1
ATOM 1724 C C . ILE A 1 218 ? 8.292 10.311 4.580 1.00 92.50 218 ILE A C 1
ATOM 1726 O O . ILE A 1 218 ? 7.893 11.457 4.363 1.00 92.50 218 ILE A O 1
ATOM 1730 N N . ILE A 1 219 ? 7.481 9.307 4.899 1.00 93.94 219 ILE A N 1
ATOM 1731 C CA . ILE A 1 219 ? 6.047 9.449 5.129 1.00 93.94 219 ILE A CA 1
ATOM 1732 C C . ILE A 1 219 ? 5.794 9.254 6.621 1.00 93.94 219 ILE A C 1
ATOM 1734 O O . ILE A 1 219 ? 5.926 8.148 7.151 1.00 93.94 219 ILE A O 1
ATOM 1738 N N . ASP A 1 220 ? 5.426 10.336 7.298 1.00 96.69 220 ASP A N 1
ATOM 1739 C CA . ASP A 1 220 ? 4.967 10.321 8.683 1.00 96.69 220 ASP A CA 1
ATOM 1740 C C . ASP A 1 220 ? 3.459 10.079 8.695 1.00 96.69 220 ASP A C 1
ATOM 1742 O O . ASP A 1 220 ? 2.684 11.015 8.494 1.00 96.69 220 ASP A O 1
ATOM 1746 N N . ASN A 1 221 ? 3.045 8.825 8.897 1.00 96.62 221 ASN A N 1
ATOM 1747 C CA . ASN A 1 221 ? 1.635 8.447 8.923 1.00 96.62 221 ASN A CA 1
ATOM 1748 C C . ASN A 1 221 ? 1.049 8.578 10.327 1.00 96.62 221 ASN A C 1
ATOM 1750 O O . ASN A 1 221 ? 1.638 8.099 11.300 1.00 96.62 221 ASN A O 1
ATOM 1754 N N . GLU A 1 222 ? -0.146 9.148 10.399 1.00 97.88 222 GLU A N 1
ATOM 1755 C CA . GLU A 1 222 ? -1.038 9.134 11.548 1.00 97.88 222 GLU A CA 1
ATOM 1756 C C . GLU A 1 222 ? -2.308 8.366 11.176 1.00 97.88 222 GLU A C 1
ATOM 1758 O O . GLU A 1 222 ? -2.986 8.665 10.189 1.00 97.88 222 GLU A O 1
ATOM 1763 N N . TYR A 1 223 ? -2.620 7.360 11.980 1.00 97.75 223 TYR A N 1
ATOM 1764 C CA . TYR A 1 223 ? -3.757 6.477 11.796 1.00 97.75 223 TYR A CA 1
ATOM 1765 C C . TYR A 1 223 ? -4.753 6.663 12.930 1.00 97.75 223 TYR A C 1
ATOM 1767 O O . TYR A 1 223 ? -4.366 6.902 14.075 1.00 97.75 223 TYR A O 1
ATOM 1775 N N . ARG A 1 224 ? -6.038 6.490 12.622 1.00 97.12 224 ARG A N 1
ATOM 1776 C CA . ARG A 1 224 ? -7.117 6.452 13.613 1.00 97.12 224 ARG A CA 1
ATOM 1777 C C . ARG A 1 224 ? -8.093 5.342 13.280 1.00 97.12 224 ARG A C 1
ATOM 1779 O O . ARG A 1 224 ? -8.616 5.311 12.165 1.00 97.12 224 ARG A O 1
ATOM 1786 N N . LEU A 1 225 ? -8.410 4.491 14.253 1.00 95.69 225 LEU A N 1
ATOM 1787 C CA . LEU A 1 225 ? -9.507 3.540 14.093 1.00 95.69 225 LEU A CA 1
ATOM 1788 C C . LEU A 1 225 ? -10.833 4.306 14.176 1.00 95.69 225 LEU A C 1
ATOM 1790 O O . LEU A 1 225 ? -11.159 4.874 15.214 1.00 95.69 225 LEU A O 1
ATOM 1794 N N . LEU A 1 226 ? -11.577 4.375 13.075 1.00 92.12 226 LEU A N 1
ATOM 1795 C CA . LEU A 1 226 ? -12.833 5.120 12.997 1.00 92.12 226 LEU A CA 1
ATOM 1796 C C . LEU A 1 226 ? -14.025 4.281 13.451 1.00 92.12 226 LEU A C 1
ATOM 1798 O O . LEU A 1 226 ? -14.884 4.780 14.167 1.00 92.12 226 LEU A O 1
ATOM 1802 N N . GLU A 1 227 ? -14.093 3.035 12.994 1.00 89.75 227 GLU A N 1
ATOM 1803 C CA . GLU A 1 227 ? -15.248 2.163 13.202 1.00 89.75 227 GLU A CA 1
ATOM 1804 C C . GLU A 1 227 ? -14.820 0.695 13.111 1.00 89.75 227 GLU A C 1
ATOM 1806 O O . GLU A 1 227 ? -13.865 0.357 12.406 1.00 89.75 227 GLU A O 1
ATOM 1811 N N . ARG A 1 228 ? -15.563 -0.174 13.799 1.00 87.62 228 ARG A N 1
ATOM 1812 C CA . ARG A 1 228 ? -15.562 -1.623 13.591 1.00 87.62 228 ARG A CA 1
ATOM 1813 C C . ARG A 1 228 ? -16.974 -2.080 13.287 1.00 87.62 228 ARG A C 1
ATOM 1815 O O . ARG A 1 228 ? -17.882 -1.819 14.073 1.00 87.62 228 ARG A O 1
ATOM 1822 N N . ASN A 1 229 ? -17.153 -2.775 12.173 1.00 82.44 229 ASN A N 1
ATOM 1823 C CA . ASN A 1 229 ? -18.464 -3.245 11.752 1.00 82.44 229 ASN A CA 1
ATOM 1824 C C . ASN A 1 229 ? -18.335 -4.591 11.035 1.00 82.44 229 ASN A C 1
ATOM 1826 O O . ASN A 1 229 ? -17.554 -4.718 10.098 1.00 82.44 229 ASN A O 1
ATOM 1830 N N . ASN A 1 230 ? -19.077 -5.606 11.487 1.00 82.06 230 ASN A N 1
ATOM 1831 C CA . ASN A 1 230 ? -19.117 -6.946 10.882 1.00 82.06 230 ASN A CA 1
ATOM 1832 C C . ASN A 1 230 ? -17.744 -7.618 10.677 1.00 82.06 230 ASN A C 1
ATOM 1834 O O . ASN A 1 230 ? -17.536 -8.357 9.713 1.00 82.06 230 ASN A O 1
ATOM 1838 N N . GLY A 1 231 ? -16.807 -7.392 11.603 1.00 84.75 231 GLY A N 1
ATOM 1839 C CA . GLY A 1 231 ? -15.439 -7.909 11.504 1.00 84.75 231 GLY A CA 1
ATOM 1840 C C . GLY A 1 231 ? -14.580 -7.180 10.469 1.00 84.75 231 GLY A C 1
ATOM 1841 O O . GLY A 1 231 ? -13.576 -7.733 10.034 1.00 84.75 231 GLY A O 1
ATOM 1842 N N . VAL A 1 232 ? -14.970 -5.967 10.067 1.00 90.38 232 VAL A N 1
ATOM 1843 C CA . VAL A 1 232 ? -14.171 -5.055 9.244 1.00 90.38 232 VAL A CA 1
ATOM 1844 C C . VAL A 1 232 ? -13.811 -3.820 10.069 1.00 90.38 232 VAL A C 1
ATOM 1846 O O . VAL A 1 232 ? -14.688 -3.132 10.598 1.00 90.38 232 VAL A O 1
ATOM 1849 N N . ALA A 1 233 ? -12.517 -3.523 10.160 1.00 92.50 233 ALA A N 1
ATOM 1850 C CA . ALA A 1 233 ? -11.992 -2.305 10.762 1.00 92.50 233 ALA A CA 1
ATOM 1851 C C . ALA A 1 233 ? -11.854 -1.207 9.704 1.00 92.50 233 ALA A C 1
ATOM 1853 O O . ALA A 1 233 ? -11.260 -1.424 8.646 1.00 92.50 233 ALA A O 1
ATOM 1854 N N . ILE A 1 234 ? -12.361 -0.012 10.004 1.00 94.38 234 ILE A N 1
ATOM 1855 C CA . ILE A 1 234 ? -12.226 1.173 9.156 1.00 94.38 234 ILE A CA 1
ATOM 1856 C C . ILE A 1 234 ? -11.209 2.118 9.787 1.00 94.38 234 ILE A C 1
ATOM 1858 O O . ILE A 1 234 ? -11.439 2.649 10.871 1.00 94.38 234 ILE A O 1
ATOM 1862 N N . ILE A 1 235 ? -10.104 2.371 9.091 1.00 96.75 235 ILE A N 1
ATOM 1863 C CA . ILE A 1 235 ? -8.987 3.179 9.583 1.00 96.75 235 ILE A CA 1
ATOM 1864 C C . ILE A 1 235 ? -8.833 4.412 8.697 1.00 96.75 235 ILE A C 1
ATOM 1866 O O . ILE A 1 235 ? -8.762 4.307 7.472 1.00 96.75 235 ILE A O 1
ATOM 1870 N N . LEU A 1 236 ? -8.798 5.589 9.317 1.00 97.38 236 LEU A N 1
ATOM 1871 C CA . LEU A 1 236 ? -8.459 6.841 8.646 1.00 97.38 236 LEU A CA 1
ATOM 1872 C C . LEU A 1 236 ? -6.952 7.049 8.672 1.00 97.38 236 LEU A C 1
ATOM 1874 O O . LEU A 1 236 ? -6.299 6.734 9.667 1.00 97.38 236 LEU A O 1
ATOM 1878 N N . VAL A 1 237 ? -6.428 7.612 7.588 1.00 97.75 237 VAL A N 1
ATOM 1879 C CA . VAL A 1 237 ? -5.004 7.883 7.404 1.00 97.75 237 VAL A CA 1
ATOM 188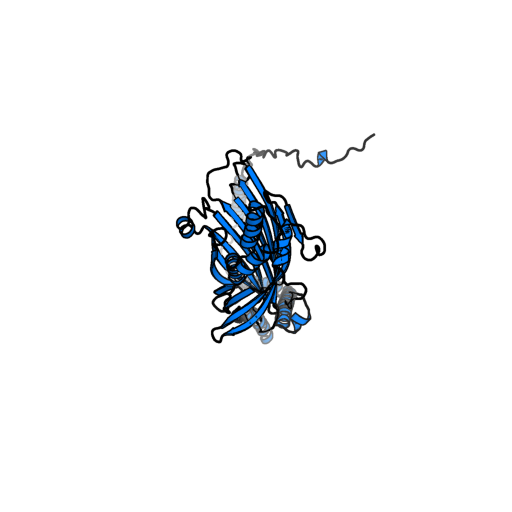0 C C . VAL A 1 237 ? -4.819 9.354 7.080 1.00 97.75 237 VAL A C 1
ATOM 1882 O O . VAL A 1 237 ? -5.448 9.861 6.155 1.00 97.75 237 VAL A O 1
ATOM 1885 N N . ASN A 1 238 ? -3.939 10.021 7.817 1.00 97.50 238 ASN A N 1
ATOM 1886 C CA . ASN A 1 238 ? -3.450 11.355 7.503 1.00 97.50 238 ASN A CA 1
ATOM 1887 C C . ASN A 1 238 ? -1.931 11.340 7.628 1.00 97.50 238 ASN A C 1
ATOM 1889 O O . ASN A 1 238 ? -1.406 10.976 8.676 1.00 97.50 238 ASN A O 1
ATOM 1893 N N . SER A 1 239 ? -1.217 11.746 6.587 1.00 96.44 239 SER A N 1
ATOM 1894 C CA . SER A 1 239 ? 0.241 11.679 6.591 1.00 96.44 239 SER A CA 1
ATOM 1895 C C . SER A 1 239 ? 0.867 12.948 6.050 1.00 96.44 239 SER A C 1
ATOM 1897 O O . SER A 1 239 ? 0.324 13.612 5.162 1.00 96.44 239 SER A O 1
ATOM 1899 N N . ARG A 1 240 ? 2.053 13.260 6.569 1.00 96.50 240 ARG A N 1
ATOM 1900 C CA . ARG A 1 240 ? 2.946 14.270 6.000 1.00 96.50 240 ARG A CA 1
ATOM 1901 C C . ARG A 1 240 ? 4.063 13.577 5.241 1.00 96.50 240 ARG A C 1
ATOM 1903 O O . ARG A 1 240 ? 4.594 12.571 5.702 1.00 96.50 240 ARG A O 1
ATOM 1910 N N . ILE A 1 241 ? 4.407 14.130 4.087 1.00 93.19 241 ILE A N 1
ATOM 1911 C CA . ILE A 1 241 ? 5.445 13.611 3.202 1.00 93.19 241 ILE A CA 1
ATOM 1912 C C . ILE A 1 241 ? 6.543 14.661 3.116 1.00 93.19 241 ILE A C 1
ATOM 1914 O O . ILE A 1 241 ? 6.262 15.841 2.896 1.00 93.19 241 ILE A O 1
ATOM 1918 N N . ALA A 1 242 ? 7.785 14.232 3.280 1.00 92.69 242 ALA A N 1
ATOM 1919 C CA . ALA A 1 242 ? 8.958 15.068 3.091 1.00 92.69 242 ALA A CA 1
ATOM 1920 C C . ALA A 1 242 ? 10.067 14.266 2.417 1.00 92.69 242 ALA A C 1
ATOM 1922 O O . ALA A 1 242 ? 10.147 13.048 2.565 1.00 92.69 242 ALA A O 1
ATOM 1923 N N . SER A 1 243 ? 10.941 14.949 1.691 1.00 90.31 243 SER A N 1
ATOM 1924 C CA . SER A 1 243 ? 12.109 14.313 1.083 1.00 90.31 243 SER A CA 1
ATOM 1925 C C . SER A 1 243 ? 13.106 13.833 2.143 1.00 90.31 243 SER A C 1
ATOM 1927 O O . SER A 1 243 ? 13.366 14.534 3.126 1.00 90.31 243 SER A O 1
ATOM 1929 N N . ASP A 1 244 ? 13.699 12.654 1.939 1.00 89.94 244 ASP A N 1
ATOM 1930 C CA . ASP A 1 244 ? 14.791 12.146 2.780 1.00 89.94 244 ASP A CA 1
ATOM 1931 C C . ASP A 1 244 ? 16.103 12.854 2.402 1.00 89.94 244 ASP A C 1
ATOM 1933 O O . ASP A 1 244 ? 16.888 12.389 1.570 1.00 89.94 244 ASP A O 1
ATOM 1937 N N . LYS A 1 245 ? 16.323 14.028 3.004 1.00 86.81 245 LYS A N 1
ATOM 1938 C CA . LYS A 1 245 ? 17.459 14.909 2.683 1.00 86.81 245 LYS A CA 1
ATOM 1939 C C . LYS A 1 245 ? 18.814 14.244 2.915 1.00 86.81 245 LYS A C 1
ATOM 1941 O O . LYS A 1 245 ? 19.763 14.562 2.201 1.00 86.81 245 LYS A O 1
ATOM 1946 N N . ASP A 1 246 ? 18.916 13.339 3.882 1.00 86.12 246 ASP A N 1
ATOM 1947 C CA . ASP A 1 246 ? 20.172 12.653 4.185 1.00 86.12 246 ASP A CA 1
ATOM 1948 C C . ASP A 1 246 ? 20.515 11.655 3.078 1.00 86.12 246 ASP A C 1
ATOM 1950 O O . ASP A 1 246 ? 21.647 11.620 2.590 1.00 86.12 246 ASP A O 1
ATOM 1954 N N . ARG A 1 247 ? 19.518 10.907 2.596 1.00 82.94 247 ARG A N 1
ATOM 1955 C CA . ARG A 1 247 ? 19.710 9.953 1.501 1.00 82.94 247 ARG A CA 1
ATOM 1956 C C . ARG A 1 247 ? 19.961 10.625 0.155 1.00 82.94 247 ARG A C 1
ATOM 1958 O O . ARG A 1 247 ? 20.773 10.138 -0.632 1.00 82.94 247 ARG A O 1
ATOM 1965 N N . ILE A 1 248 ? 19.311 11.759 -0.091 1.00 80.62 248 ILE A N 1
ATOM 1966 C CA . ILE A 1 248 ? 19.552 12.578 -1.285 1.00 80.62 248 ILE A CA 1
ATOM 1967 C C . ILE A 1 248 ? 20.999 13.079 -1.303 1.00 80.62 248 ILE A C 1
ATOM 1969 O O . ILE A 1 248 ? 21.689 12.927 -2.310 1.00 80.62 248 ILE A O 1
ATOM 1973 N N . LYS A 1 249 ? 21.501 13.592 -0.170 1.00 82.31 249 LYS A N 1
ATOM 1974 C CA . LYS A 1 249 ? 22.902 14.027 -0.030 1.00 82.31 249 LYS A CA 1
ATOM 1975 C C . LYS A 1 249 ? 23.907 12.892 -0.209 1.00 82.31 249 LYS A C 1
ATOM 1977 O O . LYS A 1 249 ? 25.002 13.150 -0.697 1.00 82.31 249 LYS A O 1
ATOM 1982 N N . ALA A 1 250 ? 23.558 11.669 0.189 1.00 82.81 250 ALA A N 1
ATOM 1983 C CA . ALA A 1 250 ? 24.431 10.511 0.022 1.00 82.81 250 ALA A CA 1
ATOM 1984 C C . ALA A 1 250 ? 24.613 10.123 -1.458 1.00 82.81 250 ALA A C 1
ATOM 1986 O O . ALA A 1 250 ? 25.713 9.744 -1.849 1.00 82.81 250 ALA A O 1
ATOM 1987 N N . ASN A 1 251 ? 23.572 10.283 -2.290 1.00 72.62 251 ASN A N 1
ATOM 1988 C CA . ASN A 1 251 ? 23.586 9.941 -3.719 1.00 72.62 251 ASN A CA 1
ATOM 1989 C C . ASN A 1 251 ? 23.139 11.122 -4.610 1.00 72.62 251 ASN A C 1
ATOM 1991 O O . ASN A 1 251 ? 22.136 11.018 -5.326 1.00 72.62 251 ASN A O 1
ATOM 1995 N N . PRO A 1 252 ? 23.894 12.236 -4.642 1.00 63.59 252 PRO A N 1
ATOM 1996 C CA . PRO A 1 252 ? 23.448 13.481 -5.268 1.00 63.59 252 PRO A CA 1
ATOM 1997 C C . PRO A 1 252 ? 23.298 13.376 -6.791 1.00 63.59 252 PRO A C 1
ATOM 1999 O O . PRO A 1 252 ? 22.512 14.110 -7.371 1.00 63.59 252 PRO A O 1
ATOM 2002 N N . ARG A 1 253 ? 24.007 12.443 -7.447 1.00 64.12 253 ARG A N 1
ATOM 2003 C CA . ARG A 1 253 ? 23.865 12.178 -8.891 1.00 64.12 253 ARG A CA 1
ATOM 2004 C C . ARG A 1 253 ? 22.578 11.431 -9.256 1.00 64.12 253 ARG A C 1
ATOM 2006 O O . ARG A 1 253 ? 22.141 11.544 -10.392 1.00 64.12 253 ARG A O 1
ATOM 2013 N N . ARG A 1 254 ? 21.998 10.658 -8.327 1.00 66.50 254 ARG A N 1
ATOM 2014 C CA . ARG A 1 254 ? 20.770 9.869 -8.559 1.00 66.50 254 ARG A CA 1
ATOM 2015 C C . ARG A 1 254 ? 19.510 10.672 -8.240 1.00 66.50 254 ARG A C 1
ATOM 2017 O O . ARG A 1 254 ? 18.500 10.502 -8.905 1.00 66.50 254 ARG A O 1
ATOM 2024 N N . TYR A 1 255 ? 19.582 11.556 -7.246 1.00 64.81 255 TYR A N 1
ATOM 2025 C CA . TYR A 1 255 ? 18.440 12.329 -6.747 1.00 64.81 255 TYR A CA 1
ATOM 2026 C C . TYR A 1 255 ? 18.677 13.830 -6.902 1.00 64.81 255 TYR A C 1
ATOM 2028 O O . TYR A 1 255 ? 18.520 14.598 -5.951 1.00 64.81 255 TYR A O 1
ATOM 2036 N N . ILE A 1 256 ? 19.124 14.233 -8.093 1.00 58.22 256 ILE A N 1
ATOM 2037 C CA . ILE A 1 256 ? 19.432 15.631 -8.389 1.00 58.22 256 ILE A CA 1
ATOM 2038 C C . ILE A 1 256 ? 18.184 16.458 -8.084 1.00 58.22 256 ILE A C 1
ATOM 2040 O O . ILE A 1 256 ? 17.103 16.192 -8.606 1.00 58.22 256 ILE A O 1
ATOM 2044 N N . ASP A 1 257 ? 18.354 17.476 -7.244 1.00 56.19 257 ASP A N 1
ATOM 2045 C CA . ASP A 1 257 ? 17.424 18.593 -7.161 1.00 56.19 257 ASP A CA 1
ATOM 2046 C C . ASP A 1 257 ? 16.018 18.332 -6.580 1.00 56.19 257 ASP A C 1
ATOM 2048 O O . ASP A 1 257 ? 15.147 19.206 -6.644 1.00 56.19 257 ASP A O 1
ATOM 2052 N N . GLN A 1 258 ? 15.815 17.196 -5.910 1.00 64.81 258 GLN A N 1
ATOM 2053 C CA . GLN A 1 258 ? 14.528 16.815 -5.320 1.00 64.81 258 GLN A CA 1
ATOM 2054 C C . GLN A 1 258 ? 14.380 17.342 -3.876 1.00 64.81 258 GLN A C 1
ATOM 2056 O O . GLN A 1 258 ? 14.856 16.730 -2.928 1.00 64.81 258 GLN A O 1
ATOM 2061 N N . ASP A 1 259 ? 13.706 18.481 -3.686 1.00 78.94 259 ASP A N 1
ATOM 2062 C CA . ASP A 1 259 ? 13.130 18.853 -2.380 1.00 78.94 259 ASP A CA 1
ATOM 2063 C C . ASP A 1 259 ? 11.617 18.982 -2.547 1.00 78.94 259 ASP A C 1
ATOM 2065 O O . ASP A 1 259 ? 11.088 19.953 -3.084 1.00 78.94 259 ASP A O 1
ATOM 2069 N N . LEU A 1 260 ? 10.937 17.911 -2.170 1.00 83.06 260 LEU A N 1
ATOM 2070 C CA . LEU A 1 260 ? 9.506 17.709 -2.303 1.00 83.06 260 LEU A CA 1
ATOM 2071 C C . LEU A 1 260 ? 8.876 17.567 -0.919 1.00 83.06 260 LEU A C 1
ATOM 2073 O O . LEU A 1 260 ? 9.422 16.900 -0.028 1.00 83.06 260 LEU A O 1
ATOM 2077 N N . VAL A 1 261 ? 7.691 18.145 -0.773 1.00 89.75 261 VAL A N 1
ATOM 2078 C CA . VAL A 1 261 ? 6.835 18.003 0.406 1.00 89.75 261 VAL A CA 1
ATOM 2079 C C . VAL A 1 261 ? 5.413 17.693 -0.031 1.00 89.75 261 VAL A C 1
ATOM 2081 O O . VAL A 1 261 ? 5.003 17.988 -1.153 1.00 89.75 261 VAL A O 1
ATOM 2084 N N . GLY A 1 262 ? 4.635 17.084 0.850 1.00 91.44 262 GLY A N 1
ATOM 2085 C CA . GLY A 1 262 ? 3.279 16.714 0.501 1.00 91.44 262 GLY A CA 1
ATOM 2086 C C . GLY A 1 262 ? 2.444 16.218 1.660 1.00 91.44 262 GLY A C 1
ATOM 2087 O O . GLY A 1 262 ? 2.866 16.187 2.817 1.00 91.44 262 GLY A O 1
ATOM 2088 N N . THR A 1 263 ? 1.232 15.813 1.315 1.00 93.94 263 THR A N 1
ATOM 2089 C CA . THR A 1 263 ? 0.265 15.228 2.239 1.00 93.94 263 THR A CA 1
ATOM 2090 C C . THR A 1 263 ? -0.370 13.998 1.615 1.00 93.94 263 THR A C 1
ATOM 2092 O O . THR A 1 263 ? -0.483 13.906 0.392 1.00 93.94 263 THR A O 1
ATOM 2095 N N . GLN A 1 264 ? -0.777 13.068 2.469 1.00 93.81 264 GLN A N 1
ATOM 2096 C CA . GLN A 1 264 ? -1.573 11.903 2.110 1.00 93.81 264 GLN A CA 1
ATOM 2097 C C . GLN A 1 264 ? -2.809 11.897 3.000 1.00 93.81 264 GLN A C 1
ATOM 2099 O O . GLN A 1 264 ? -2.690 12.027 4.218 1.00 93.81 264 GLN A O 1
ATOM 2104 N N . ILE A 1 265 ? -3.977 11.695 2.410 1.00 95.19 265 ILE A N 1
ATOM 2105 C CA . ILE A 1 265 ? -5.185 11.329 3.147 1.00 95.19 265 ILE A CA 1
ATOM 2106 C C . ILE A 1 265 ? -5.667 9.979 2.645 1.00 95.19 265 ILE A C 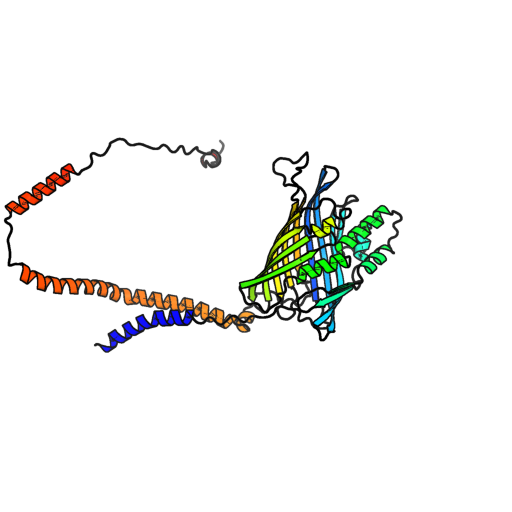1
ATOM 2108 O O . ILE A 1 265 ? -5.473 9.635 1.480 1.00 95.19 265 ILE A O 1
ATOM 2112 N N . GLY A 1 266 ? -6.291 9.192 3.509 1.00 94.44 266 GLY A N 1
ATOM 2113 C CA . GLY A 1 266 ? -6.799 7.903 3.084 1.00 94.44 266 GLY A CA 1
ATOM 2114 C C . GLY A 1 266 ? -7.785 7.266 4.039 1.00 94.44 266 GLY A C 1
ATOM 2115 O O . GLY A 1 266 ? -7.977 7.694 5.179 1.00 94.44 266 GLY A O 1
ATOM 2116 N N . LYS A 1 267 ? -8.418 6.213 3.536 1.00 95.06 267 LYS A N 1
ATOM 2117 C CA . LYS A 1 267 ? -9.334 5.354 4.279 1.00 95.06 267 LYS A CA 1
ATOM 2118 C C . LYS A 1 267 ? -9.049 3.907 3.906 1.00 95.06 267 LYS A C 1
ATOM 2120 O O . LYS A 1 267 ? -9.025 3.581 2.723 1.00 95.06 267 LYS A O 1
ATOM 2125 N N . VAL A 1 268 ? -8.865 3.061 4.912 1.00 96.00 268 VAL A N 1
ATOM 2126 C CA . VAL A 1 268 ? -8.537 1.636 4.778 1.00 96.00 268 VAL A CA 1
ATOM 2127 C C . VAL A 1 268 ? -9.633 0.807 5.445 1.00 96.00 268 VAL A C 1
ATOM 2129 O O . VAL A 1 268 ? -10.103 1.158 6.524 1.00 96.00 268 VAL A O 1
ATOM 2132 N N . GLN A 1 269 ? -10.048 -0.275 4.796 1.00 94.69 269 GLN A N 1
ATOM 2133 C CA . GLN A 1 269 ? -10.952 -1.307 5.295 1.00 94.69 269 GLN A CA 1
ATOM 2134 C C . GLN A 1 269 ? -10.171 -2.618 5.390 1.00 94.69 269 GLN A C 1
ATOM 2136 O O . GLN A 1 269 ? -9.698 -3.138 4.375 1.00 94.69 269 GLN A O 1
ATOM 2141 N N . ILE A 1 270 ? -10.040 -3.139 6.606 1.00 93.88 270 ILE A N 1
ATOM 2142 C CA . ILE A 1 270 ? -9.279 -4.354 6.911 1.00 93.88 270 ILE A CA 1
ATOM 2143 C C . ILE A 1 270 ? -10.235 -5.411 7.445 1.00 93.88 270 ILE A C 1
ATOM 2145 O O . ILE A 1 270 ? -11.019 -5.117 8.345 1.00 93.88 270 ILE A O 1
ATOM 2149 N N . ASP A 1 271 ? -10.160 -6.632 6.921 1.00 92.56 271 ASP A N 1
ATOM 2150 C CA . ASP A 1 271 ? -10.830 -7.782 7.528 1.00 92.56 271 ASP A CA 1
ATOM 2151 C C . ASP A 1 271 ? -10.101 -8.154 8.830 1.00 92.56 271 ASP A C 1
ATOM 2153 O O . ASP A 1 271 ? -8.911 -8.454 8.824 1.00 92.56 271 ASP A O 1
ATOM 2157 N N . GLU A 1 272 ? -10.793 -8.106 9.967 1.00 90.19 272 GLU A N 1
ATOM 2158 C CA . GLU A 1 272 ? -10.180 -8.284 11.290 1.00 90.19 272 GLU A CA 1
ATOM 2159 C C . GLU A 1 272 ? -9.783 -9.733 11.600 1.00 90.19 272 GLU A C 1
ATOM 2161 O O . GLU A 1 272 ? -9.046 -9.960 12.558 1.00 90.19 272 GLU A O 1
ATOM 2166 N N . ILE A 1 273 ? -10.269 -10.714 10.831 1.00 90.62 273 ILE A N 1
ATOM 2167 C CA . ILE A 1 273 ? -9.917 -12.126 11.032 1.00 90.62 273 ILE A CA 1
ATOM 2168 C C . ILE A 1 273 ? -8.587 -12.420 10.346 1.00 90.62 273 ILE A C 1
ATOM 2170 O O . ILE A 1 273 ? -7.676 -12.983 10.945 1.00 90.62 273 ILE A O 1
ATOM 2174 N N . THR A 1 274 ? -8.484 -12.028 9.081 1.00 93.69 274 THR A N 1
ATOM 2175 C CA . THR A 1 274 ? -7.327 -12.320 8.228 1.00 93.69 274 THR A CA 1
ATOM 2176 C C . THR A 1 274 ? -6.251 -11.241 8.306 1.00 93.69 274 THR A C 1
ATOM 2178 O O . THR A 1 274 ? -5.096 -11.490 7.962 1.00 93.69 274 THR A O 1
ATOM 2181 N N . GLY A 1 275 ? -6.614 -10.027 8.718 1.00 93.00 275 GLY A N 1
ATOM 2182 C CA . GLY A 1 275 ? -5.783 -8.834 8.582 1.00 93.00 275 GLY A CA 1
ATOM 2183 C C . GLY A 1 275 ? -5.650 -8.354 7.136 1.00 93.00 275 GLY A C 1
ATOM 2184 O O . GLY A 1 275 ? -4.928 -7.395 6.884 1.00 93.00 275 GLY A O 1
ATOM 2185 N N . TRP A 1 276 ? -6.311 -8.988 6.161 1.00 94.38 276 TRP A N 1
ATOM 2186 C CA . TRP A 1 276 ? -6.161 -8.609 4.761 1.00 94.38 276 TRP A CA 1
ATOM 2187 C C . TRP A 1 276 ? -6.846 -7.268 4.481 1.00 94.38 276 TRP A C 1
ATOM 2189 O O . TRP A 1 276 ? -7.972 -7.009 4.919 1.00 94.38 276 TRP A O 1
ATOM 2199 N N . ILE A 1 277 ? -6.163 -6.405 3.730 1.00 92.56 277 ILE A N 1
ATOM 2200 C CA . ILE A 1 277 ? -6.729 -5.135 3.278 1.00 92.56 277 ILE A CA 1
ATOM 2201 C C . ILE A 1 277 ? -7.667 -5.446 2.119 1.00 92.56 277 ILE A C 1
ATOM 2203 O O . ILE A 1 277 ? -7.220 -5.813 1.036 1.00 92.56 277 ILE A O 1
ATOM 2207 N N . GLY A 1 278 ? -8.970 -5.300 2.353 1.00 86.31 278 GLY A N 1
ATOM 2208 C CA . GLY A 1 278 ? -9.959 -5.469 1.295 1.00 86.31 278 GLY A CA 1
ATOM 2209 C C . GLY A 1 278 ? -10.049 -4.239 0.421 1.00 86.31 278 GLY A C 1
ATOM 2210 O O . GLY A 1 278 ? -9.904 -4.330 -0.790 1.00 86.31 278 GLY A O 1
ATOM 2211 N N . ARG A 1 279 ? -10.266 -3.075 1.043 1.00 91.88 279 ARG A N 1
ATOM 2212 C CA . ARG A 1 279 ? -10.390 -1.804 0.326 1.00 91.88 279 ARG A CA 1
ATOM 2213 C C . ARG A 1 279 ? -9.533 -0.732 0.940 1.00 91.88 279 ARG A C 1
ATOM 2215 O O . ARG A 1 279 ? -9.567 -0.537 2.150 1.00 91.88 279 ARG A O 1
ATOM 2222 N N . ALA A 1 280 ? -8.843 0.036 0.120 1.00 93.44 280 ALA A N 1
ATOM 2223 C CA . ALA A 1 280 ? -8.235 1.267 0.581 1.00 93.44 280 ALA A CA 1
ATOM 2224 C C . ALA A 1 280 ? -8.172 2.299 -0.531 1.00 93.44 280 ALA A C 1
ATOM 2226 O O . ALA A 1 280 ? -7.956 1.969 -1.690 1.00 93.44 280 ALA A O 1
ATOM 2227 N N . LYS A 1 281 ? -8.341 3.564 -0.164 1.00 93.88 281 LYS A N 1
ATOM 2228 C CA . LYS A 1 281 ? -8.157 4.690 -1.071 1.00 93.88 281 LYS A CA 1
ATOM 2229 C C . LYS A 1 281 ? -7.240 5.702 -0.409 1.00 93.88 281 LYS A C 1
ATOM 2231 O O . LYS A 1 281 ? -7.490 6.095 0.731 1.00 93.88 281 LYS A O 1
ATOM 2236 N N . PHE A 1 282 ? -6.220 6.124 -1.142 1.00 93.31 282 PHE A N 1
ATOM 2237 C CA . PHE A 1 282 ? -5.265 7.141 -0.730 1.00 93.31 282 PHE A CA 1
ATOM 2238 C C . PHE A 1 282 ? -5.184 8.229 -1.791 1.00 93.31 282 PHE A C 1
ATOM 2240 O O . PHE A 1 282 ? -5.068 7.929 -2.977 1.00 93.31 282 PHE A O 1
ATOM 2247 N N . GLU A 1 283 ? -5.226 9.480 -1.353 1.00 92.94 283 GLU A N 1
ATOM 2248 C CA . GLU A 1 283 ? -5.023 10.657 -2.188 1.00 92.94 283 GLU A CA 1
ATOM 2249 C C . GLU A 1 283 ? -3.767 11.379 -1.706 1.00 92.94 283 GLU A C 1
ATOM 2251 O O . GLU A 1 283 ? -3.643 11.731 -0.529 1.00 92.94 283 GLU A O 1
ATOM 2256 N N . TYR A 1 284 ? -2.835 11.586 -2.627 1.00 90.50 284 TYR A N 1
ATOM 2257 C CA . TYR A 1 284 ? -1.561 12.242 -2.389 1.00 90.50 284 TYR A CA 1
ATOM 2258 C C . TYR A 1 284 ? -1.544 13.588 -3.089 1.00 90.50 284 TYR A C 1
ATOM 2260 O O . TYR A 1 284 ? -1.977 13.707 -4.235 1.00 90.50 284 TYR A O 1
ATOM 2268 N N . LYS A 1 285 ? -0.971 14.582 -2.417 1.00 90.25 285 LYS A N 1
ATOM 2269 C CA . LYS A 1 285 ? -0.618 15.870 -3.014 1.00 90.25 285 LYS A CA 1
ATOM 2270 C C . LYS A 1 285 ? 0.821 16.178 -2.670 1.00 90.25 285 LYS A C 1
ATOM 2272 O O . LYS A 1 285 ? 1.121 16.418 -1.501 1.00 90.25 285 LYS A O 1
ATOM 2277 N N . 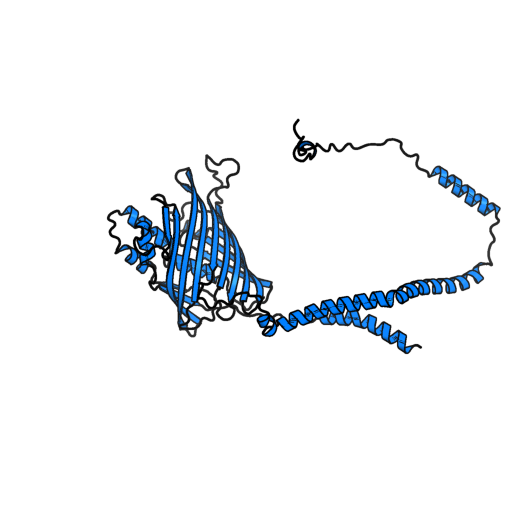ILE A 1 286 ? 1.695 16.159 -3.668 1.00 86.38 286 ILE A N 1
ATOM 2278 C CA . ILE A 1 286 ? 3.133 16.397 -3.511 1.00 86.38 286 ILE A CA 1
ATOM 2279 C C . ILE A 1 286 ? 3.522 17.574 -4.402 1.00 86.38 286 ILE A C 1
ATOM 2281 O O . ILE A 1 286 ? 3.073 17.642 -5.541 1.00 86.38 286 ILE A O 1
ATOM 2285 N N . HIS A 1 287 ? 4.327 18.495 -3.877 1.00 84.25 287 HIS A N 1
ATOM 2286 C CA . HIS A 1 287 ? 4.828 19.676 -4.578 1.00 84.25 287 HIS A CA 1
ATOM 2287 C C . HIS A 1 287 ? 6.311 19.916 -4.278 1.00 84.25 287 HIS A C 1
ATOM 2289 O O . HIS A 1 287 ? 6.811 19.526 -3.218 1.00 84.25 287 HIS A O 1
ATOM 2295 N N . SER A 1 288 ? 7.016 20.579 -5.198 1.00 78.06 288 SER A N 1
ATOM 2296 C CA . SER A 1 288 ? 8.387 21.035 -4.960 1.00 78.06 288 SER A CA 1
ATOM 2297 C C . SER A 1 288 ? 8.422 22.257 -4.051 1.00 78.06 288 SER A C 1
ATOM 2299 O O . SER A 1 288 ? 7.591 23.158 -4.157 1.00 78.06 288 SER A O 1
ATOM 2301 N N . THR A 1 289 ? 9.422 22.312 -3.174 1.00 74.19 289 THR A N 1
ATOM 2302 C CA . THR A 1 289 ? 9.716 23.486 -2.339 1.00 74.19 289 THR A CA 1
ATOM 2303 C C . THR A 1 289 ? 10.651 24.481 -3.029 1.00 74.19 289 THR A C 1
ATOM 2305 O O . THR A 1 289 ? 11.005 25.505 -2.439 1.00 74.19 289 THR A O 1
ATOM 2308 N N . ARG A 1 290 ? 11.072 24.221 -4.276 1.00 66.19 290 ARG A N 1
ATOM 2309 C CA . ARG A 1 290 ? 11.932 25.142 -5.032 1.00 66.19 290 ARG A CA 1
ATOM 2310 C C . ARG A 1 290 ? 11.245 26.487 -5.270 1.00 66.19 290 ARG A C 1
ATOM 2312 O O . ARG A 1 290 ? 10.175 26.555 -5.853 1.00 66.19 290 ARG A O 1
ATOM 2319 N N . SER A 1 291 ? 11.942 27.564 -4.911 1.00 46.00 291 SER A N 1
ATOM 2320 C CA . SER A 1 291 ? 11.536 28.960 -5.141 1.00 46.00 291 SER A CA 1
ATOM 2321 C C . SER A 1 291 ? 11.804 29.473 -6.565 1.00 46.00 291 SER A C 1
ATOM 2323 O O . SER A 1 291 ? 11.417 30.600 -6.881 1.00 46.00 291 SER A O 1
ATOM 2325 N N . ASN A 1 292 ? 12.483 28.705 -7.422 1.00 46.22 292 ASN A N 1
ATOM 2326 C CA . ASN A 1 292 ? 12.741 29.127 -8.797 1.00 46.22 292 ASN A CA 1
ATOM 2327 C C . ASN A 1 292 ? 11.481 28.873 -9.623 1.00 46.22 292 ASN A C 1
ATOM 2329 O O . ASN A 1 292 ? 11.255 27.766 -10.103 1.00 46.22 292 ASN A O 1
ATOM 2333 N N . ALA A 1 293 ? 10.641 29.900 -9.737 1.00 43.50 293 ALA A N 1
ATOM 2334 C CA . ALA A 1 293 ? 9.545 29.913 -10.689 1.00 43.50 293 ALA A CA 1
ATOM 2335 C C . ALA A 1 293 ? 10.107 29.709 -12.112 1.00 43.50 293 ALA A C 1
ATOM 2337 O O . ALA A 1 293 ? 11.039 30.426 -12.492 1.00 43.50 293 ALA A O 1
ATOM 2338 N N . PRO A 1 294 ? 9.564 28.773 -12.907 1.00 45.31 294 PRO A N 1
ATOM 2339 C CA . PRO A 1 294 ? 9.782 28.702 -14.340 1.00 45.31 294 PRO A CA 1
ATOM 2340 C C . PRO A 1 294 ? 9.728 30.079 -14.973 1.00 45.31 294 PRO A C 1
ATOM 2342 O O . PRO A 1 294 ? 8.832 30.876 -14.688 1.00 45.31 294 PRO A O 1
ATOM 2345 N N . THR A 1 295 ? 10.644 30.334 -15.901 1.00 46.69 295 THR A N 1
ATOM 2346 C CA . THR A 1 295 ? 10.729 31.590 -16.660 1.00 46.69 295 THR A CA 1
ATOM 2347 C C . THR A 1 295 ? 9.447 31.882 -17.469 1.00 46.69 295 THR A C 1
ATOM 2349 O O . THR A 1 295 ? 9.317 32.961 -18.042 1.00 46.69 295 THR A O 1
ATOM 2352 N N . LYS A 1 296 ? 8.490 30.937 -17.520 1.00 48.81 296 LYS A N 1
ATOM 2353 C CA . LYS A 1 296 ? 7.210 31.014 -18.240 1.00 48.81 296 LYS A CA 1
ATOM 2354 C C . LYS A 1 296 ? 6.039 30.335 -17.501 1.00 48.81 296 LYS A C 1
ATOM 2356 O O . LYS A 1 296 ? 5.323 29.540 -18.098 1.00 48.81 296 LYS A O 1
ATOM 2361 N N . LEU A 1 297 ? 5.823 30.611 -16.216 1.00 47.66 297 LEU A N 1
ATOM 2362 C CA . LEU A 1 297 ? 4.518 30.309 -15.603 1.00 47.66 297 LEU A CA 1
ATOM 2363 C C . LEU A 1 297 ? 3.505 31.392 -15.976 1.00 47.66 297 LEU A C 1
ATOM 2365 O O . LEU A 1 297 ? 3.759 32.578 -15.751 1.00 47.66 297 LEU A O 1
ATOM 2369 N N . ASN A 1 298 ? 2.341 30.997 -16.495 1.00 50.62 298 ASN A N 1
ATOM 2370 C CA . ASN A 1 298 ? 1.206 31.912 -16.549 1.00 50.62 298 ASN A CA 1
ATOM 2371 C C . ASN A 1 298 ? 0.718 32.181 -15.118 1.00 50.62 298 ASN A C 1
ATOM 2373 O O . ASN A 1 298 ? 0.721 31.291 -14.264 1.00 50.62 298 ASN A O 1
ATOM 2377 N N . ALA A 1 299 ? 0.284 33.410 -14.838 1.00 39.56 299 ALA A N 1
ATOM 2378 C CA . ALA A 1 299 ? -0.276 33.756 -13.535 1.00 39.56 299 ALA A CA 1
ATOM 2379 C C . ALA A 1 299 ? -1.481 32.846 -13.216 1.00 39.56 299 ALA A C 1
ATOM 2381 O O . ALA A 1 299 ? -2.512 32.927 -13.882 1.00 39.56 299 ALA A O 1
ATOM 2382 N N . GLY A 1 300 ? -1.339 31.978 -12.206 1.00 49.91 300 GLY A N 1
ATOM 2383 C CA . GLY A 1 300 ? -2.365 31.019 -11.771 1.00 49.91 300 GLY A CA 1
ATOM 2384 C C . GLY A 1 300 ? -1.975 29.541 -11.897 1.00 49.91 300 GLY A C 1
ATOM 2385 O O . GLY A 1 300 ? -2.687 28.687 -11.374 1.00 49.91 300 GLY A O 1
ATOM 2386 N N . GLU A 1 301 ? -0.852 29.224 -12.537 1.00 44.38 301 GLU A N 1
ATOM 2387 C CA . GLU A 1 301 ? -0.324 27.858 -12.605 1.00 44.38 301 GLU A CA 1
ATOM 2388 C C . GLU A 1 301 ? 0.587 27.568 -11.380 1.00 44.38 301 GLU A C 1
ATOM 2390 O O . GLU A 1 301 ? 1.331 28.453 -10.948 1.00 44.38 301 GLU A O 1
ATOM 2395 N N . PRO A 1 302 ? 0.491 26.387 -10.734 1.00 41.97 302 PRO A N 1
ATOM 2396 C CA . PRO A 1 302 ? 1.233 26.091 -9.504 1.00 41.97 302 PRO A CA 1
ATOM 2397 C C . PRO A 1 302 ? 2.736 25.854 -9.738 1.00 41.97 302 PRO A C 1
ATOM 2399 O O . PRO A 1 302 ? 3.147 25.370 -10.791 1.00 41.97 302 PRO A O 1
ATOM 2402 N N . LEU A 1 303 ? 3.536 26.167 -8.705 1.00 46.12 303 LEU A N 1
ATOM 2403 C CA . LEU A 1 303 ? 4.979 25.897 -8.606 1.00 46.12 303 LEU A CA 1
ATOM 2404 C C . LEU A 1 303 ? 5.315 24.422 -8.927 1.00 46.12 303 LEU A C 1
ATOM 2406 O O . LEU A 1 303 ? 4.544 23.517 -8.614 1.00 46.12 303 LEU A O 1
ATOM 2410 N N . LEU A 1 304 ? 6.486 24.211 -9.532 1.00 53.12 304 LEU A N 1
ATOM 2411 C CA . LEU A 1 304 ? 6.951 22.974 -10.176 1.00 53.12 304 LEU A CA 1
ATOM 2412 C C . LEU A 1 304 ? 6.737 21.657 -9.395 1.00 53.12 304 LEU A C 1
ATOM 2414 O O . LEU A 1 304 ? 6.899 21.591 -8.180 1.00 53.12 304 LEU A O 1
ATOM 2418 N N . VAL A 1 305 ? 6.439 20.590 -10.152 1.00 58.22 305 VAL A N 1
ATOM 2419 C CA . VAL A 1 305 ? 6.143 19.202 -9.730 1.00 58.22 305 VAL A CA 1
ATOM 2420 C C . VAL A 1 305 ? 4.985 19.093 -8.737 1.00 58.22 305 VAL A C 1
ATOM 2422 O O . VAL A 1 305 ? 5.141 18.543 -7.651 1.00 58.22 305 VAL A O 1
ATOM 2425 N N . LEU A 1 306 ? 3.798 19.581 -9.119 1.00 56.44 306 LEU A N 1
ATOM 2426 C CA . LEU A 1 306 ? 2.562 19.123 -8.483 1.00 56.44 306 LEU A CA 1
ATOM 2427 C C . LEU A 1 306 ? 2.238 17.732 -9.033 1.00 56.44 306 LEU A C 1
ATOM 2429 O O . LEU A 1 306 ? 1.959 17.593 -10.224 1.00 56.44 306 LEU A O 1
ATOM 2433 N N . SER A 1 307 ? 2.282 16.725 -8.166 1.00 66.25 307 SER A N 1
ATOM 2434 C CA . SER A 1 307 ? 1.733 15.405 -8.460 1.00 66.25 307 SER A CA 1
ATOM 2435 C C . SER A 1 307 ? 0.537 15.136 -7.558 1.00 66.25 307 SER A C 1
ATOM 2437 O O . SER A 1 307 ? 0.622 15.215 -6.327 1.00 66.25 307 SER A O 1
ATOM 2439 N N . GLU A 1 308 ? -0.588 14.844 -8.198 1.00 76.44 308 GLU A N 1
ATOM 2440 C CA . GLU A 1 308 ? -1.744 14.244 -7.555 1.00 76.44 308 GLU A CA 1
ATOM 2441 C C . GLU A 1 308 ? -1.725 12.759 -7.888 1.00 76.44 308 GLU A C 1
ATOM 2443 O O . GLU A 1 308 ? -1.677 12.375 -9.056 1.00 76.44 308 GLU A O 1
ATOM 2448 N N . MET A 1 309 ? -1.720 11.921 -6.857 1.00 78.62 309 MET A N 1
ATOM 2449 C CA . MET A 1 309 ? -1.771 10.474 -7.025 1.00 78.62 309 MET A CA 1
ATOM 2450 C C . MET A 1 309 ? -2.968 9.931 -6.264 1.00 78.62 309 MET A C 1
ATOM 2452 O O . MET A 1 309 ? -3.178 10.263 -5.099 1.00 78.62 309 MET A O 1
ATOM 2456 N N . GLU A 1 310 ? -3.748 9.088 -6.922 1.00 86.12 310 GLU A N 1
ATOM 2457 C CA . GLU A 1 310 ? -4.793 8.295 -6.294 1.00 86.12 310 GLU A CA 1
ATOM 2458 C C . GLU A 1 310 ? -4.368 6.828 -6.345 1.00 86.12 310 GLU A C 1
ATOM 2460 O O . GLU A 1 310 ? -4.163 6.275 -7.427 1.00 86.12 310 GLU A O 1
ATOM 2465 N N . ILE A 1 311 ? -4.234 6.205 -5.172 1.00 84.19 311 ILE A N 1
ATOM 2466 C CA . ILE A 1 311 ? -3.996 4.766 -5.060 1.00 84.19 311 ILE A CA 1
ATOM 2467 C C . ILE A 1 311 ? -5.256 4.115 -4.511 1.00 84.19 311 ILE A C 1
ATOM 2469 O O . ILE A 1 311 ? -5.694 4.442 -3.403 1.00 84.19 311 ILE A O 1
ATOM 2473 N N . LYS A 1 312 ? -5.822 3.179 -5.270 1.00 84.00 312 LYS A N 1
ATOM 2474 C CA . LYS A 1 312 ? -6.935 2.337 -4.831 1.00 84.00 312 LYS A CA 1
ATOM 2475 C C . LYS A 1 312 ? -6.489 0.893 -4.719 1.00 84.00 312 LYS A C 1
ATOM 2477 O O . LYS A 1 312 ? -5.870 0.359 -5.632 1.00 84.00 312 LYS A O 1
ATOM 2482 N N . TYR A 1 313 ? -6.859 0.286 -3.610 1.00 84.62 313 TYR A N 1
ATOM 2483 C CA . TYR A 1 313 ? -6.749 -1.131 -3.339 1.00 84.62 313 TYR A CA 1
ATOM 2484 C C . TYR A 1 313 ? -8.169 -1.678 -3.300 1.00 84.62 313 TYR A C 1
ATOM 2486 O O . TYR A 1 313 ? -8.978 -1.170 -2.523 1.00 84.62 313 TYR A O 1
ATOM 2494 N N . GLU A 1 314 ? -8.481 -2.660 -4.133 1.00 78.25 314 GLU A N 1
ATOM 2495 C CA . GLU A 1 314 ? -9.814 -3.260 -4.215 1.00 78.25 314 GLU A CA 1
ATOM 2496 C C . GLU A 1 314 ? -9.713 -4.791 -4.166 1.00 78.25 314 GLU A C 1
ATOM 2498 O O . GLU A 1 314 ? -8.720 -5.361 -4.640 1.00 78.25 314 GLU A O 1
ATOM 2503 N N . PRO A 1 315 ? -10.726 -5.476 -3.611 1.00 72.38 315 PRO A N 1
ATOM 2504 C CA . PRO A 1 315 ? -10.796 -6.920 -3.682 1.00 72.38 315 PRO A CA 1
ATOM 2505 C C . PRO A 1 315 ? -10.917 -7.330 -5.150 1.00 72.38 315 PRO A C 1
ATOM 2507 O O . PRO A 1 315 ? -11.654 -6.714 -5.920 1.00 72.38 315 PRO A O 1
ATOM 2510 N N . PHE A 1 316 ? -10.236 -8.405 -5.543 1.00 55.66 316 PHE A N 1
ATOM 2511 C CA . PHE A 1 316 ? -10.535 -9.025 -6.832 1.00 55.66 316 PHE A CA 1
ATOM 2512 C C . PHE A 1 316 ? -11.971 -9.573 -6.787 1.00 55.66 316 PHE A C 1
ATOM 2514 O O . PHE A 1 316 ? -12.409 -10.019 -5.721 1.00 55.66 316 PHE A O 1
ATOM 2521 N N . ALA A 1 317 ? -12.705 -9.562 -7.905 1.00 52.03 317 ALA A N 1
ATOM 2522 C CA . ALA A 1 317 ? -14.129 -9.937 -7.944 1.00 52.03 317 ALA A CA 1
ATOM 2523 C C . ALA A 1 317 ? -14.424 -11.354 -7.394 1.00 52.03 317 ALA A C 1
ATOM 2525 O O . ALA A 1 317 ? -15.555 -11.649 -7.018 1.00 52.03 317 ALA A O 1
ATOM 2526 N N . SER A 1 318 ? -13.409 -12.222 -7.304 1.00 43.06 318 SER A N 1
ATOM 2527 C CA . SER A 1 318 ? -13.486 -13.568 -6.719 1.00 43.06 318 SER A CA 1
ATOM 2528 C C . SER A 1 318 ? -12.979 -13.683 -5.270 1.00 43.06 318 SER A C 1
ATOM 2530 O O . SER A 1 318 ? -12.866 -14.796 -4.756 1.00 43.06 318 SER A O 1
ATOM 2532 N N . SER A 1 319 ? -12.601 -12.587 -4.608 1.00 51.38 319 SER A N 1
ATOM 2533 C CA . SER A 1 319 ? -11.996 -12.635 -3.269 1.00 51.38 319 SER A CA 1
ATOM 2534 C C . SER A 1 319 ? -13.048 -12.706 -2.151 1.00 51.38 319 SER A C 1
ATOM 2536 O O . SER A 1 319 ? -14.103 -12.081 -2.220 1.00 51.38 319 SER A O 1
ATOM 2538 N N . LYS A 1 320 ? -12.747 -13.464 -1.085 1.00 54.91 320 LYS A N 1
ATOM 2539 C CA . LYS A 1 320 ? -13.606 -13.686 0.100 1.00 54.91 320 LYS A CA 1
ATOM 2540 C C . LYS A 1 320 ? -13.736 -12.449 1.016 1.00 54.91 320 LYS A C 1
ATOM 2542 O O . LYS A 1 320 ? -13.959 -12.604 2.217 1.00 54.91 320 LYS A O 1
ATOM 2547 N N . PHE A 1 321 ? -13.547 -11.228 0.513 1.00 52.09 321 PHE A N 1
ATOM 2548 C CA . PHE A 1 321 ? -13.652 -10.048 1.369 1.00 52.09 321 PHE A CA 1
ATOM 2549 C C . PHE A 1 321 ? -15.099 -9.868 1.843 1.00 52.09 321 PHE A C 1
ATOM 2551 O O . PHE A 1 321 ? -16.032 -9.862 1.039 1.00 52.09 321 PHE A O 1
ATOM 2558 N N . LYS A 1 322 ? -15.299 -9.717 3.157 1.00 58.75 322 LYS A N 1
ATOM 2559 C CA . LYS A 1 322 ? -16.618 -9.415 3.717 1.00 58.75 322 LYS A CA 1
ATOM 2560 C C . LYS A 1 322 ? -17.006 -7.999 3.317 1.00 58.75 322 LYS A C 1
ATOM 2562 O O . LYS A 1 322 ? -16.497 -7.026 3.870 1.00 58.75 322 LYS A O 1
ATOM 2567 N N . GLU A 1 323 ? -17.907 -7.871 2.350 1.00 51.78 323 GLU A N 1
ATOM 2568 C CA . GLU A 1 323 ? -18.443 -6.562 2.005 1.00 51.78 323 GLU A CA 1
ATOM 2569 C C . GLU A 1 323 ? -19.143 -5.927 3.210 1.00 51.78 323 GLU A C 1
ATOM 2571 O O . GLU A 1 323 ? -19.861 -6.586 3.968 1.00 51.78 323 GLU A O 1
ATOM 2576 N N . ILE A 1 324 ? -18.978 -4.609 3.353 1.00 52.34 324 ILE A N 1
ATOM 2577 C CA . ILE A 1 324 ? -19.823 -3.796 4.229 1.00 52.34 324 ILE A CA 1
ATOM 2578 C C . ILE A 1 324 ? -21.206 -3.725 3.572 1.00 52.34 324 ILE A C 1
ATOM 2580 O O . ILE A 1 324 ? -21.543 -2.763 2.886 1.00 52.34 324 ILE A O 1
ATOM 2584 N N . ALA A 1 325 ? -21.984 -4.786 3.736 1.00 45.78 325 ALA A N 1
ATOM 2585 C CA . ALA A 1 325 ? -23.370 -4.856 3.324 1.00 45.78 325 ALA A CA 1
ATOM 2586 C C . ALA A 1 325 ? -24.252 -4.607 4.551 1.00 45.78 325 ALA A C 1
ATOM 2588 O O . ALA A 1 325 ? -24.094 -5.259 5.588 1.00 45.78 325 ALA A O 1
ATOM 2589 N N . PHE A 1 326 ? -25.207 -3.679 4.435 1.00 45.81 326 PHE A N 1
ATOM 2590 C CA . PHE A 1 326 ? -26.291 -3.569 5.406 1.00 45.81 326 PHE A CA 1
ATOM 2591 C C . PHE A 1 326 ? -27.183 -4.804 5.251 1.00 45.81 326 PHE A C 1
ATOM 2593 O O . PHE A 1 326 ? -28.112 -4.827 4.447 1.00 45.81 326 PHE A O 1
ATOM 2600 N N . THR A 1 327 ? -26.852 -5.870 5.975 1.00 50.75 327 THR A N 1
ATOM 2601 C CA . THR A 1 327 ? -27.642 -7.099 6.012 1.00 50.75 327 THR A CA 1
ATOM 2602 C C . THR A 1 327 ? -28.365 -7.171 7.357 1.00 50.75 327 THR A C 1
ATOM 2604 O O . THR A 1 327 ? -27.715 -7.099 8.403 1.00 50.75 327 THR A O 1
ATOM 2607 N N . PRO A 1 328 ? -29.704 -7.315 7.376 1.00 56.31 328 PRO A N 1
ATOM 2608 C CA . PRO A 1 328 ? -30.457 -7.507 8.618 1.00 56.31 328 PRO A CA 1
ATOM 2609 C C . PRO A 1 328 ? -29.933 -8.687 9.455 1.00 56.31 328 PRO A C 1
ATOM 2611 O O . PRO A 1 328 ? -29.936 -8.632 10.683 1.00 56.31 328 PRO A O 1
ATOM 2614 N N . ASP A 1 329 ? -29.388 -9.715 8.801 1.00 51.44 329 ASP A N 1
ATOM 2615 C CA . ASP A 1 329 ? -28.790 -10.882 9.457 1.00 51.44 329 ASP A CA 1
ATOM 2616 C C . ASP A 1 329 ? -27.512 -10.561 10.243 1.00 51.44 329 ASP A C 1
ATOM 2618 O O . ASP A 1 329 ? -27.232 -11.211 11.252 1.00 51.44 329 ASP A O 1
ATOM 2622 N N . ALA A 1 330 ? -26.743 -9.549 9.833 1.00 47.53 330 ALA A N 1
ATOM 2623 C CA . ALA A 1 330 ? -25.570 -9.098 10.577 1.00 47.53 330 ALA A CA 1
ATOM 2624 C C . ALA A 1 330 ? -25.955 -8.347 11.864 1.00 47.53 330 ALA A C 1
ATOM 2626 O O . ALA A 1 330 ? -25.275 -8.475 12.882 1.00 47.53 330 ALA A O 1
ATOM 2627 N N . VAL A 1 331 ? -27.101 -7.652 11.861 1.00 52.75 331 VAL A N 1
ATOM 2628 C CA . VAL A 1 331 ? -27.692 -7.044 13.068 1.00 52.75 331 VAL A CA 1
ATOM 2629 C C . VAL A 1 331 ? -28.134 -8.124 14.060 1.00 52.75 331 VAL A C 1
ATOM 2631 O O . VAL A 1 331 ? -27.971 -7.940 15.263 1.00 52.75 331 VAL A O 1
ATOM 2634 N N . LEU A 1 332 ? -28.654 -9.251 13.557 1.00 52.41 332 LEU A N 1
ATOM 2635 C CA . LEU A 1 332 ? -29.113 -10.387 14.364 1.00 52.41 332 LEU A CA 1
ATOM 2636 C C . LEU A 1 332 ? -27.971 -11.263 14.908 1.00 52.41 332 LEU A C 1
ATOM 2638 O O . LEU A 1 332 ? -28.129 -11.856 15.973 1.00 52.41 332 LEU A O 1
ATOM 2642 N N . LYS A 1 333 ? -26.838 -11.366 14.195 1.00 54.28 333 LYS A N 1
ATOM 2643 C CA . LYS A 1 333 ? -25.671 -12.173 14.607 1.00 54.28 333 LYS A CA 1
ATOM 2644 C C . LYS A 1 333 ? -24.612 -11.400 15.410 1.00 54.28 333 LYS A C 1
ATOM 2646 O O . LYS A 1 333 ? -23.828 -12.043 16.103 1.00 54.28 333 LYS A O 1
ATOM 2651 N N . GLY A 1 334 ? -24.560 -10.068 15.316 1.00 59.34 334 GLY A N 1
ATOM 2652 C CA . GLY A 1 334 ? -23.660 -9.206 16.101 1.00 59.34 334 GLY A CA 1
ATOM 2653 C C . GLY A 1 334 ? -24.359 -8.451 17.241 1.00 59.34 334 GLY A C 1
ATOM 2654 O O . GLY A 1 334 ? -25.531 -8.680 17.531 1.00 59.34 334 GLY A O 1
ATOM 2655 N N . ASP A 1 335 ? -23.677 -7.463 17.834 1.00 55.56 335 ASP A N 1
ATOM 2656 C CA . ASP A 1 335 ? -24.224 -6.567 18.880 1.00 55.56 335 ASP A CA 1
ATOM 2657 C C . ASP A 1 335 ? -25.330 -5.604 18.365 1.00 55.56 335 ASP A C 1
ATOM 2659 O O . ASP A 1 335 ? -25.771 -4.687 19.065 1.00 55.56 335 ASP A O 1
ATOM 2663 N N . GLY A 1 336 ? -25.823 -5.800 17.136 1.00 55.06 336 GLY A N 1
ATOM 2664 C CA . GLY A 1 336 ? -26.829 -4.957 16.485 1.00 55.06 336 GLY A CA 1
ATOM 2665 C C . GLY A 1 336 ? -28.212 -5.015 17.144 1.00 55.06 336 GLY A C 1
ATOM 2666 O O . GLY A 1 336 ? -28.927 -4.009 17.169 1.00 55.06 336 GLY A O 1
ATOM 2667 N N . ILE A 1 337 ? -28.569 -6.142 17.767 1.00 65.69 337 ILE A N 1
ATOM 2668 C CA . ILE A 1 337 ? -29.750 -6.233 18.644 1.00 65.69 337 ILE A CA 1
ATOM 2669 C C . ILE A 1 337 ? -29.608 -5.252 19.824 1.00 65.69 337 ILE A C 1
ATOM 2671 O O . ILE A 1 337 ? -30.561 -4.564 20.183 1.00 65.69 337 ILE A O 1
ATOM 2675 N N . GLY A 1 338 ? -28.401 -5.113 20.382 1.00 64.38 338 GLY A N 1
ATOM 2676 C CA . GLY A 1 338 ? -28.105 -4.155 21.449 1.00 64.38 338 GLY A CA 1
ATOM 2677 C C . GLY A 1 338 ? -28.216 -2.700 20.986 1.00 64.38 338 GLY A C 1
ATOM 2678 O O . GLY A 1 338 ? -28.821 -1.875 21.671 1.00 64.38 338 GLY A O 1
ATOM 2679 N N . MET A 1 339 ? -27.712 -2.382 19.791 1.00 65.44 339 MET A N 1
ATOM 2680 C CA . MET A 1 339 ? -27.801 -1.033 19.215 1.00 65.44 339 MET A CA 1
ATOM 2681 C C . MET A 1 339 ? -29.249 -0.632 18.876 1.00 65.44 339 MET A C 1
ATOM 2683 O O . MET A 1 339 ? -29.668 0.498 19.126 1.00 65.44 339 MET A O 1
ATOM 2687 N N . THR A 1 340 ? -30.051 -1.564 18.359 1.00 73.69 340 THR A N 1
ATOM 2688 C CA . THR A 1 340 ? -31.470 -1.317 18.053 1.00 73.69 340 THR A CA 1
ATOM 2689 C C . THR A 1 340 ? -32.317 -1.194 19.318 1.00 73.69 340 THR A C 1
ATOM 2691 O O . THR A 1 340 ? -33.132 -0.277 19.407 1.00 73.69 340 THR A O 1
ATOM 2694 N N . LEU A 1 341 ? -32.086 -2.034 20.334 1.00 74.62 341 LEU A N 1
ATOM 2695 C CA . LEU A 1 341 ? -32.755 -1.931 21.636 1.00 74.62 341 LEU A CA 1
ATOM 2696 C C . LEU A 1 341 ? -32.394 -0.643 22.379 1.00 74.62 341 LEU A C 1
ATOM 2698 O O . LEU A 1 341 ? -33.276 -0.016 22.963 1.00 74.62 341 LEU A O 1
ATOM 2702 N N . THR A 1 342 ? -31.129 -0.220 22.346 1.00 74.38 342 THR A N 1
ATOM 2703 C CA . THR A 1 342 ? -30.709 1.049 22.963 1.00 74.38 342 THR A CA 1
ATOM 2704 C C . THR A 1 342 ? -31.284 2.247 22.208 1.00 74.38 342 THR A C 1
ATOM 2706 O O . THR A 1 342 ? -31.870 3.126 22.839 1.00 74.38 342 THR A O 1
ATOM 2709 N N . GLY A 1 343 ? -31.236 2.250 20.870 1.00 72.31 343 GLY A N 1
ATOM 2710 C CA . GLY A 1 343 ? -31.849 3.288 20.036 1.00 72.31 343 GLY A CA 1
ATOM 2711 C C . GLY A 1 343 ? -33.364 3.406 20.240 1.00 72.31 343 GLY A C 1
ATOM 2712 O O . GLY A 1 343 ? -33.867 4.492 20.537 1.00 72.31 343 GLY A O 1
ATOM 2713 N N . MET A 1 344 ? -34.100 2.291 20.165 1.00 82.88 344 MET A N 1
ATOM 2714 C CA . MET A 1 344 ? -35.538 2.268 20.459 1.00 82.88 344 MET A CA 1
ATOM 2715 C C . MET A 1 344 ? -35.808 2.680 21.909 1.00 82.88 344 MET A C 1
ATOM 2717 O O . MET A 1 344 ? -36.699 3.490 22.159 1.00 82.88 344 MET A O 1
ATOM 2721 N N . GLY A 1 345 ? -35.010 2.193 22.859 1.00 84.31 345 GLY A N 1
ATOM 2722 C CA . GLY A 1 345 ? -35.113 2.535 24.274 1.00 84.31 345 GLY A CA 1
ATOM 2723 C C . GLY A 1 345 ? -35.040 4.041 24.519 1.00 84.31 345 GLY A C 1
ATOM 2724 O O . GLY A 1 345 ? -35.910 4.576 25.205 1.00 84.31 345 GLY A O 1
ATOM 2725 N N . VAL A 1 346 ? -34.071 4.736 23.912 1.00 85.56 346 VAL A N 1
ATOM 2726 C CA . VAL A 1 346 ? -33.903 6.200 24.009 1.00 85.56 346 VAL A CA 1
ATOM 2727 C C . VAL A 1 346 ? -35.087 6.947 23.393 1.00 85.56 346 VAL A C 1
ATOM 2729 O O . VAL A 1 346 ? -35.596 7.898 23.991 1.00 85.56 346 VAL A O 1
ATOM 2732 N N . VAL A 1 347 ? -35.572 6.512 22.227 1.00 85.00 347 VAL A N 1
ATOM 2733 C CA . VAL A 1 347 ? -36.727 7.138 21.563 1.00 85.00 347 VAL A CA 1
ATOM 2734 C C . VAL A 1 347 ? -37.989 6.987 22.414 1.00 85.00 347 VAL A C 1
ATOM 2736 O O . VAL A 1 347 ? -38.663 7.977 22.705 1.00 85.00 347 VAL A O 1
ATOM 2739 N N . PHE A 1 348 ? -38.288 5.774 22.882 1.00 85.31 348 PHE A N 1
ATOM 2740 C CA . PHE A 1 348 ? -39.469 5.518 23.705 1.00 85.31 348 PHE A CA 1
ATOM 2741 C C . PHE A 1 348 ? -39.387 6.200 25.072 1.00 85.31 348 PHE A C 1
ATOM 2743 O O . PHE A 1 348 ? -40.380 6.779 25.509 1.00 85.31 348 PHE A O 1
ATOM 2750 N N . THR A 1 349 ? -38.226 6.210 25.734 1.00 83.69 349 THR A N 1
ATOM 2751 C CA . THR A 1 349 ? -38.067 6.955 26.997 1.00 83.69 349 THR A CA 1
ATOM 2752 C C . THR A 1 349 ? -38.230 8.456 26.796 1.00 83.69 349 THR A C 1
ATOM 2754 O O . THR A 1 349 ? -38.913 9.089 27.600 1.00 83.69 349 THR A O 1
ATOM 2757 N N . SER A 1 350 ? -37.701 9.022 25.709 1.00 84.44 350 SER A N 1
ATOM 2758 C CA . SER A 1 350 ? -37.886 10.442 25.380 1.00 84.44 350 SER A CA 1
ATOM 2759 C C . SER A 1 350 ? -39.362 10.786 25.159 1.00 84.44 350 SER A C 1
ATOM 2761 O O . SER A 1 350 ? -39.860 11.772 25.705 1.00 84.44 350 SER A O 1
ATOM 2763 N N . LEU A 1 351 ? -40.097 9.941 24.428 1.00 89.00 351 LEU A N 1
ATOM 2764 C CA . LEU A 1 351 ? -41.534 10.111 24.193 1.00 89.00 351 LEU A CA 1
ATOM 2765 C C . LEU A 1 351 ? -42.361 9.962 25.475 1.00 89.00 351 LEU A C 1
ATOM 2767 O O . LEU A 1 351 ? -43.259 10.766 25.722 1.00 89.00 351 LEU A O 1
ATOM 2771 N N . ILE A 1 352 ? -42.043 8.979 26.321 1.00 87.44 352 ILE A N 1
ATOM 2772 C CA . ILE A 1 352 ? -42.691 8.790 27.626 1.00 87.44 352 ILE A CA 1
ATOM 2773 C C . ILE A 1 352 ? -42.440 10.004 28.524 1.00 87.44 352 ILE A C 1
ATOM 2775 O O . ILE A 1 352 ? -43.358 10.475 29.193 1.00 87.44 352 ILE A O 1
ATOM 2779 N N . LEU A 1 353 ? -41.223 10.547 28.521 1.00 82.88 353 LEU A N 1
ATOM 2780 C CA . LEU A 1 353 ? -40.865 11.723 29.307 1.00 82.88 353 LEU A CA 1
ATOM 2781 C C . LEU A 1 353 ? -41.634 12.966 28.836 1.00 82.88 353 LEU A C 1
ATOM 2783 O O . LEU A 1 353 ? -42.242 13.654 29.657 1.00 82.88 353 LEU A O 1
ATOM 2787 N N . LEU A 1 354 ? -41.706 13.198 27.523 1.00 84.69 354 LEU A N 1
ATOM 2788 C CA . LEU A 1 354 ? -42.548 14.239 26.921 1.00 84.69 354 LEU A CA 1
ATOM 2789 C C . LEU A 1 354 ? -44.027 14.065 27.291 1.00 84.69 354 LEU A C 1
ATOM 2791 O O . LEU A 1 354 ? -44.675 15.021 27.721 1.00 84.69 354 LEU A O 1
ATOM 2795 N N . TYR A 1 355 ? -44.553 12.842 27.198 1.00 89.44 355 TYR A N 1
ATOM 2796 C CA . TYR A 1 355 ? -45.925 12.530 27.591 1.00 89.44 355 TYR A CA 1
ATOM 2797 C C . TYR A 1 355 ? -46.181 12.827 29.074 1.00 89.44 355 TYR A C 1
ATOM 2799 O O . TYR A 1 355 ? -47.177 13.469 29.409 1.00 89.44 355 TYR A O 1
ATOM 2807 N N . ILE A 1 356 ? -45.275 12.428 29.973 1.00 82.38 356 ILE A N 1
ATOM 2808 C CA . ILE A 1 356 ? -45.381 12.706 31.411 1.00 82.38 356 ILE A CA 1
ATOM 2809 C C . ILE A 1 356 ? -45.373 14.216 31.669 1.00 82.38 356 ILE A C 1
ATOM 2811 O O . ILE A 1 356 ? -46.171 14.688 32.483 1.00 82.38 356 ILE A O 1
ATOM 2815 N N . ILE A 1 357 ? -44.523 14.985 30.982 1.00 80.06 357 ILE A N 1
ATOM 2816 C CA . ILE A 1 357 ? -44.464 16.447 31.115 1.00 80.06 357 ILE A CA 1
ATOM 2817 C C . ILE A 1 357 ? -45.796 17.077 30.695 1.00 80.06 357 ILE A C 1
ATOM 2819 O O . ILE A 1 357 ? -46.408 17.801 31.486 1.00 80.06 357 ILE A O 1
ATOM 2823 N N . PHE A 1 358 ? -46.294 16.760 29.497 1.00 82.50 358 PHE A N 1
ATOM 2824 C CA . PHE A 1 358 ? -47.558 17.312 29.005 1.00 82.50 358 PHE A CA 1
ATOM 2825 C C . PHE A 1 358 ? -48.760 16.855 29.837 1.00 82.50 358 PHE A C 1
ATOM 2827 O O . PHE A 1 358 ? -49.630 17.661 30.172 1.00 82.50 358 PHE A O 1
ATOM 2834 N N . SER A 1 359 ? -48.789 15.592 30.262 1.00 77.56 359 SER A N 1
ATOM 2835 C CA . SER A 1 359 ? -49.854 15.058 31.113 1.00 77.56 359 SER A CA 1
ATOM 2836 C C . SER A 1 359 ? -49.871 15.703 32.503 1.00 77.56 359 SER A C 1
ATOM 2838 O O . SER A 1 359 ? -50.942 15.830 33.101 1.00 77.56 359 SER A O 1
ATOM 2840 N N . ASN A 1 360 ? -48.720 16.136 33.026 1.00 76.38 360 ASN A N 1
ATOM 2841 C CA . ASN A 1 360 ? -48.624 16.838 34.309 1.00 76.38 360 ASN A CA 1
ATOM 2842 C C . ASN A 1 360 ? -48.685 18.368 34.178 1.00 76.38 360 ASN A C 1
ATOM 2844 O O . ASN A 1 360 ? -48.679 19.060 35.197 1.00 76.38 360 ASN A O 1
ATOM 2848 N N . MET A 1 361 ? -48.830 18.914 32.968 1.00 70.38 361 MET A N 1
ATOM 2849 C CA . MET A 1 361 ? -48.859 20.357 32.704 1.00 70.38 361 MET A CA 1
ATOM 2850 C C . MET A 1 361 ? -49.944 21.086 33.510 1.00 70.38 361 MET A C 1
ATOM 2852 O O . MET A 1 361 ? -49.674 22.121 34.116 1.00 70.38 361 MET A O 1
ATOM 2856 N N . LYS A 1 362 ? -51.142 20.496 33.645 1.00 63.50 362 LYS A N 1
ATOM 2857 C CA . LYS A 1 362 ? -52.224 21.040 34.495 1.00 63.50 362 LYS A CA 1
ATOM 2858 C C . LYS A 1 362 ? -51.803 21.172 35.964 1.00 63.50 362 LYS A C 1
ATOM 2860 O O . LYS A 1 362 ? -52.196 22.109 36.653 1.00 63.50 362 LYS A O 1
ATOM 2865 N N . ARG A 1 363 ? -50.989 20.233 36.451 1.00 64.00 363 ARG A N 1
ATOM 2866 C CA . ARG A 1 363 ? -50.501 20.192 37.833 1.00 64.00 363 ARG A CA 1
ATOM 2867 C C . ARG A 1 363 ? -49.337 21.168 38.037 1.00 64.00 363 ARG A C 1
ATOM 2869 O O . ARG A 1 363 ? -49.310 21.817 39.072 1.00 64.00 363 ARG A O 1
ATOM 2876 N N . VAL A 1 364 ? -48.446 21.329 37.055 1.00 63.59 364 VAL A N 1
ATOM 2877 C CA . VAL A 1 364 ? -47.338 22.309 37.070 1.00 63.59 364 VAL A CA 1
ATOM 2878 C C . VAL A 1 364 ? -47.862 23.748 37.034 1.00 63.59 364 VAL A C 1
ATOM 2880 O O . VAL A 1 364 ? -47.427 24.581 37.829 1.00 63.59 364 VAL A O 1
ATOM 2883 N N . ILE A 1 365 ? -48.858 24.028 36.189 1.00 64.25 365 ILE A N 1
ATOM 2884 C CA . ILE A 1 365 ? -49.521 25.339 36.130 1.00 64.25 365 ILE A CA 1
ATOM 2885 C C . ILE A 1 365 ? -50.237 25.633 37.460 1.00 64.25 365 ILE A C 1
ATOM 2887 O O . ILE A 1 365 ? -50.016 26.689 38.050 1.00 64.25 365 ILE A O 1
ATOM 2891 N N . ASN A 1 366 ? -50.995 24.676 38.014 1.00 60.31 366 ASN A N 1
ATOM 2892 C CA . ASN A 1 366 ? -51.626 24.842 39.333 1.00 60.31 366 ASN A CA 1
ATOM 2893 C C . ASN A 1 366 ? -50.619 24.959 40.491 1.00 60.31 366 ASN A C 1
ATOM 2895 O O . ASN A 1 366 ? -50.901 25.622 41.486 1.00 60.31 366 ASN A O 1
ATOM 2899 N N . PHE A 1 367 ? -49.441 24.341 40.387 1.00 56.06 367 PHE A N 1
ATOM 2900 C CA . PHE A 1 367 ? -48.387 24.466 41.394 1.00 56.06 367 PHE A CA 1
ATOM 2901 C C . PHE A 1 367 ? -47.802 25.884 41.408 1.00 56.06 367 PHE A C 1
ATOM 2903 O O . PHE A 1 367 ? -47.619 26.455 42.480 1.00 56.06 367 PHE A O 1
ATOM 2910 N N . ARG A 1 368 ? -47.623 26.499 40.230 1.00 50.34 368 ARG A N 1
ATOM 2911 C CA . ARG A 1 368 ? -47.204 27.903 40.092 1.00 50.34 368 ARG A CA 1
ATOM 2912 C C . ARG A 1 368 ? -48.257 28.879 40.644 1.00 50.34 368 ARG A C 1
ATOM 2914 O O . ARG A 1 368 ? -47.894 29.866 41.273 1.00 50.34 368 ARG A O 1
ATOM 2921 N N . PHE A 1 369 ? -49.548 28.553 40.528 1.00 49.59 369 PHE A N 1
ATOM 2922 C CA . PHE A 1 369 ? -50.639 29.310 41.167 1.00 49.59 369 PHE A CA 1
ATOM 2923 C C . PHE A 1 369 ? -50.734 29.113 42.694 1.00 49.59 369 PHE A C 1
ATOM 2925 O O . PHE A 1 369 ? -51.124 30.039 43.405 1.00 49.59 369 PHE A O 1
ATOM 2932 N N . ASN A 1 370 ? -50.347 27.950 43.231 1.00 50.34 370 ASN A N 1
ATOM 2933 C CA . ASN A 1 370 ? -50.342 27.711 44.681 1.00 50.34 370 ASN A CA 1
ATOM 2934 C C . ASN A 1 370 ? -49.147 28.348 45.410 1.00 50.34 370 ASN A C 1
ATOM 2936 O O . ASN A 1 370 ? -49.276 28.665 46.592 1.00 50.34 370 ASN A O 1
ATOM 2940 N N . PHE A 1 371 ? -48.021 28.587 44.729 1.00 46.00 371 PHE A N 1
ATOM 2941 C CA . PHE A 1 371 ? -46.935 29.405 45.287 1.00 46.00 371 PHE A CA 1
ATOM 2942 C C . PHE A 1 371 ? -47.364 30.873 45.465 1.00 46.00 371 PHE A C 1
ATOM 2944 O O . PHE A 1 371 ? -47.095 31.447 46.515 1.00 46.00 371 PHE A O 1
ATOM 2951 N N . GLY A 1 372 ? -48.157 31.427 44.538 1.00 50.69 372 GLY A N 1
ATOM 2952 C CA . GLY A 1 372 ? -48.746 32.770 44.680 1.00 50.69 372 GLY A CA 1
ATOM 2953 C C . GLY A 1 372 ? -49.879 32.882 45.716 1.00 50.69 372 GLY A C 1
ATOM 2954 O O . GLY A 1 372 ? -50.206 33.980 46.164 1.00 50.69 372 GLY A O 1
ATOM 2955 N N . LYS A 1 373 ? -50.487 31.764 46.144 1.00 51.06 373 LYS A N 1
ATOM 2956 C CA . LYS A 1 373 ? -51.485 31.762 47.234 1.00 51.06 373 LYS A CA 1
ATOM 2957 C C . LYS A 1 373 ? -50.858 31.773 48.629 1.00 51.06 373 LYS A C 1
ATOM 2959 O O . LYS A 1 373 ? -51.421 32.404 49.517 1.00 51.06 373 LYS A O 1
ATOM 2964 N N . LYS A 1 374 ? -49.686 31.153 48.815 1.00 48.19 374 LYS A N 1
ATOM 2965 C CA . LYS A 1 374 ? -48.952 31.228 50.092 1.00 48.19 374 LYS A CA 1
ATOM 2966 C C . LYS A 1 374 ? -48.448 32.644 50.389 1.00 48.19 374 LYS A C 1
ATOM 2968 O O . LYS A 1 374 ? -48.478 33.059 51.540 1.00 48.19 374 LYS A O 1
ATOM 2973 N N . GLU A 1 375 ? -48.075 33.407 49.362 1.00 50.94 375 GLU A N 1
ATOM 2974 C CA . GLU A 1 375 ? -47.774 34.840 49.496 1.00 50.94 375 GLU A CA 1
ATOM 2975 C C . GLU A 1 375 ? -49.013 35.665 49.869 1.00 50.94 375 GLU A C 1
ATOM 2977 O O . GLU A 1 375 ? -48.923 36.552 50.711 1.00 50.94 375 GLU A O 1
ATOM 2982 N N . LYS A 1 376 ? -50.193 35.347 49.316 1.00 50.50 376 LYS A N 1
ATOM 2983 C CA . LYS A 1 376 ? -51.441 36.046 49.667 1.00 50.50 376 LYS A CA 1
ATOM 2984 C C . LYS A 1 376 ? -51.906 35.795 51.103 1.00 50.50 376 LYS A C 1
ATOM 2986 O O . LYS A 1 376 ? -52.414 36.724 51.717 1.00 50.50 376 LYS A O 1
ATOM 2991 N N . GLU A 1 377 ? -51.723 34.598 51.657 1.00 54.72 377 GLU A N 1
ATOM 2992 C CA . GLU A 1 377 ? -52.097 34.317 53.056 1.00 54.72 377 GLU A CA 1
ATOM 2993 C C . GLU A 1 377 ? -51.105 34.923 54.066 1.00 54.72 377 GLU A C 1
ATOM 2995 O O . GLU A 1 377 ? -51.530 35.436 55.099 1.00 54.72 377 GLU A O 1
ATOM 3000 N N . ILE A 1 378 ? -49.804 34.961 53.743 1.00 55.16 378 ILE A N 1
ATOM 3001 C CA . ILE A 1 378 ? -48.779 35.623 54.575 1.00 55.16 378 ILE A CA 1
ATOM 3002 C C . ILE A 1 378 ? -48.928 37.156 54.519 1.00 55.16 378 ILE A C 1
ATOM 3004 O O . ILE A 1 378 ? -48.796 37.826 55.544 1.00 55.16 378 ILE A O 1
ATOM 3008 N N . ASN A 1 379 ? -49.272 37.717 53.354 1.00 53.97 379 ASN A N 1
ATOM 3009 C CA . ASN A 1 379 ? -49.494 39.157 53.201 1.00 53.97 379 ASN A CA 1
ATOM 3010 C C . ASN A 1 379 ? -50.844 39.617 53.775 1.00 53.97 379 ASN A C 1
ATOM 3012 O O . ASN A 1 379 ? -50.909 40.709 54.322 1.00 53.97 379 ASN A O 1
ATOM 3016 N N . ALA A 1 380 ? -51.903 38.798 53.746 1.00 54.56 380 ALA A N 1
ATOM 3017 C CA . ALA A 1 380 ? -53.185 39.144 54.375 1.00 54.56 380 ALA A CA 1
ATOM 3018 C C . ALA A 1 380 ? -53.118 39.158 55.915 1.00 54.56 380 ALA A C 1
ATOM 3020 O O . ALA A 1 380 ? -53.825 39.940 56.550 1.00 54.56 380 ALA A O 1
ATOM 3021 N N . ALA A 1 381 ? -52.254 38.328 56.515 1.00 53.41 381 ALA A N 1
ATOM 3022 C CA . ALA A 1 381 ? -51.975 38.369 57.950 1.00 53.41 381 ALA A CA 1
ATOM 3023 C C . ALA A 1 381 ? -51.122 39.594 58.335 1.00 53.41 381 ALA A C 1
ATOM 3025 O O . ALA A 1 381 ? -51.416 40.231 59.341 1.00 53.41 381 ALA A O 1
ATOM 3026 N N . LYS A 1 382 ? -50.139 39.977 57.501 1.00 48.44 382 LYS A N 1
ATOM 3027 C CA . LYS A 1 382 ? -49.341 41.205 57.687 1.00 48.44 382 LYS A CA 1
ATOM 3028 C C . LYS A 1 382 ? -50.128 42.499 57.448 1.00 48.44 382 LYS A C 1
ATOM 3030 O O . LYS A 1 382 ? -49.883 43.479 58.137 1.00 48.44 382 LYS A O 1
ATOM 3035 N N . LEU A 1 383 ? -51.083 42.524 56.514 1.00 48.47 383 LEU A N 1
ATOM 3036 C CA . LEU A 1 383 ? -51.862 43.736 56.214 1.00 48.47 383 LEU A CA 1
ATOM 3037 C C . LEU A 1 383 ? -52.803 44.156 57.355 1.00 48.47 383 LEU A C 1
ATOM 3039 O O . LEU A 1 383 ? -53.035 45.346 57.524 1.00 48.47 383 LEU A O 1
ATOM 3043 N N . LYS A 1 384 ? -53.306 43.215 58.166 1.00 47.81 384 LYS A N 1
ATOM 3044 C CA . LYS A 1 384 ? -54.150 43.550 59.329 1.00 47.81 384 LYS A CA 1
ATOM 3045 C C . LYS A 1 384 ? -53.383 44.199 60.485 1.00 47.81 384 LYS A C 1
ATOM 3047 O O . LYS A 1 384 ? -54.008 44.822 61.335 1.00 47.81 384 LYS A O 1
ATOM 3052 N N . GLU A 1 385 ? -52.059 44.057 60.526 1.00 48.16 385 GLU A N 1
ATOM 3053 C CA . GLU A 1 385 ? -51.200 44.698 61.532 1.00 48.16 385 GLU A CA 1
ATOM 3054 C C . GLU A 1 385 ? -50.704 46.088 61.097 1.00 48.16 385 GLU A C 1
ATOM 3056 O O . GLU A 1 385 ? -50.387 46.906 61.953 1.00 48.16 385 GLU A O 1
ATOM 3061 N N . ILE A 1 386 ? -50.685 46.387 59.791 1.00 47.59 386 ILE A N 1
ATOM 3062 C CA . ILE A 1 386 ? -50.129 47.639 59.241 1.00 47.59 386 ILE A CA 1
ATOM 3063 C C . ILE A 1 386 ? -51.176 48.771 59.158 1.00 47.59 386 ILE A C 1
ATOM 3065 O O . ILE A 1 386 ? -50.811 49.939 59.102 1.00 47.59 386 ILE A O 1
ATOM 3069 N N . GLU A 1 387 ? -52.478 48.479 59.239 1.00 47.91 387 GLU A N 1
ATOM 3070 C CA . GLU A 1 387 ? -53.557 49.491 59.181 1.00 47.91 387 GLU A CA 1
ATOM 3071 C C . GLU A 1 387 ? -53.617 50.468 60.381 1.00 47.91 387 GLU A C 1
ATOM 3073 O O . GLU A 1 387 ? -54.533 51.288 60.451 1.00 47.91 387 GLU A O 1
ATOM 3078 N N . LYS A 1 388 ? -52.675 50.415 61.336 1.00 50.91 388 LYS A N 1
ATOM 3079 C CA . LYS A 1 388 ? -52.707 51.245 62.554 1.00 50.91 388 LYS A CA 1
ATOM 3080 C C . LYS A 1 388 ? -51.743 52.434 62.631 1.00 50.91 388 LYS A C 1
ATOM 3082 O O . LYS A 1 388 ? -51.821 53.133 63.636 1.00 50.91 388 LYS A O 1
ATOM 3087 N N . GLU A 1 389 ? -50.940 52.759 61.617 1.00 47.06 389 GLU A N 1
ATOM 3088 C CA . GLU A 1 389 ? -50.103 53.976 61.668 1.00 47.06 389 GLU A CA 1
ATOM 3089 C C . GLU A 1 389 ? -50.089 54.783 60.351 1.00 47.06 389 GLU A C 1
ATOM 3091 O O . GLU A 1 389 ? -49.752 54.274 59.288 1.00 47.06 389 GLU A O 1
ATOM 3096 N N . GLU A 1 390 ? -50.496 56.053 60.493 1.00 54.28 390 GLU A N 1
ATOM 3097 C CA . GLU A 1 390 ? -50.492 57.213 59.579 1.00 54.28 390 GLU A CA 1
ATOM 3098 C C . GLU A 1 390 ? -51.257 57.161 58.240 1.00 54.28 390 GLU A C 1
ATOM 3100 O O . GLU A 1 390 ? -50.756 56.828 57.167 1.00 54.28 390 GLU A O 1
ATOM 3105 N N . VAL A 1 391 ? -52.488 57.683 58.291 1.00 55.38 391 VAL A N 1
ATOM 3106 C CA . VAL A 1 391 ? -53.243 58.160 57.126 1.00 55.38 391 VAL A CA 1
ATOM 3107 C C . VAL A 1 391 ? -52.623 59.476 56.637 1.00 55.38 391 VAL A C 1
ATOM 3109 O O . VAL A 1 391 ? -52.862 60.530 57.223 1.00 55.38 391 VAL A O 1
ATOM 3112 N N . MET A 1 392 ? -51.854 59.442 55.546 1.00 63.44 392 MET A N 1
ATOM 3113 C CA . MET A 1 392 ? -51.475 60.667 54.830 1.00 63.44 392 MET A CA 1
ATOM 3114 C C . MET A 1 392 ? -52.709 61.291 54.159 1.00 63.44 392 MET A C 1
ATOM 3116 O O . MET A 1 392 ? -53.465 60.607 53.464 1.00 63.44 392 MET A O 1
ATOM 3120 N N . THR A 1 393 ? -52.927 62.590 54.369 1.00 76.25 393 THR A N 1
ATOM 3121 C CA . THR A 1 393 ? -54.093 63.318 53.849 1.00 76.25 393 THR A CA 1
ATOM 3122 C C . THR A 1 393 ? -54.062 63.431 52.320 1.00 76.25 393 THR A C 1
ATOM 3124 O O . THR A 1 393 ? -53.003 63.490 51.693 1.00 76.25 393 THR A O 1
ATOM 3127 N N . GLY A 1 394 ? -55.245 63.469 51.693 1.00 73.00 394 GLY A N 1
ATOM 3128 C CA . GLY A 1 394 ? -55.396 63.461 50.229 1.00 73.00 394 GLY A CA 1
ATOM 3129 C C . GLY A 1 394 ? -54.688 64.611 49.501 1.00 73.00 394 GLY A C 1
ATOM 3130 O O . GLY A 1 394 ? -54.324 64.464 48.339 1.00 73.00 394 GLY A O 1
ATOM 3131 N N . GLU A 1 395 ? -54.427 65.717 50.197 1.00 75.12 395 GLU A N 1
ATOM 3132 C CA . GLU A 1 395 ? -53.666 66.867 49.696 1.00 75.12 395 GLU A CA 1
ATOM 3133 C C . GLU A 1 395 ? -52.196 66.519 49.438 1.00 75.12 395 GLU A C 1
ATOM 3135 O O . GLU A 1 395 ? -51.647 66.883 48.400 1.00 75.12 395 GLU A O 1
ATOM 3140 N N . VAL A 1 396 ? -51.572 65.749 50.336 1.00 80.31 396 VAL A N 1
ATOM 3141 C CA . VAL A 1 396 ? -50.174 65.316 50.196 1.00 80.31 396 VAL A CA 1
ATOM 3142 C C . VAL A 1 396 ? -50.040 64.369 49.006 1.00 80.31 396 VAL A C 1
ATOM 3144 O O . VAL A 1 396 ? -49.130 64.508 48.192 1.00 80.31 396 VAL A O 1
ATOM 3147 N N . ASN A 1 397 ? -51.005 63.467 48.831 1.00 78.56 397 ASN A N 1
ATOM 3148 C CA . ASN A 1 397 ? -51.028 62.563 47.682 1.00 78.56 397 ASN A CA 1
ATOM 3149 C C . ASN A 1 397 ? -51.281 63.308 46.364 1.00 78.56 397 ASN A C 1
ATOM 3151 O O . ASN A 1 397 ? -50.664 62.974 45.353 1.00 78.56 397 ASN A O 1
ATOM 3155 N N . ALA A 1 398 ? -52.132 64.338 46.367 1.00 85.81 398 ALA A N 1
ATOM 3156 C CA . ALA A 1 398 ? -52.348 65.187 45.200 1.00 85.81 398 ALA A CA 1
ATOM 3157 C C . ALA A 1 398 ? -51.089 65.993 44.837 1.00 85.81 398 ALA A C 1
ATOM 3159 O O . ALA A 1 398 ? -50.736 66.070 43.661 1.00 85.81 398 ALA A O 1
ATOM 3160 N N . ALA A 1 399 ? -50.370 66.528 45.830 1.00 87.50 399 ALA A N 1
ATOM 3161 C CA . ALA A 1 399 ? -49.114 67.245 45.620 1.00 87.50 399 ALA A CA 1
ATOM 3162 C C . ALA A 1 399 ? -48.012 66.328 45.060 1.00 87.50 399 ALA A C 1
ATOM 3164 O O . ALA A 1 399 ? -47.324 66.700 44.111 1.00 87.50 399 ALA A O 1
ATOM 3165 N N . ILE A 1 400 ? -47.888 65.104 45.587 1.00 83.31 400 ILE A N 1
ATOM 3166 C CA . ILE A 1 400 ? -46.934 64.101 45.087 1.00 83.31 400 ILE A CA 1
ATOM 3167 C C . ILE A 1 400 ? -47.293 63.673 43.657 1.00 83.31 400 ILE A C 1
ATOM 3169 O O . ILE A 1 400 ? -46.415 63.595 42.798 1.00 83.31 400 ILE A O 1
ATOM 3173 N N . ALA A 1 401 ? -48.577 63.438 43.370 1.00 84.56 401 ALA A N 1
ATOM 3174 C CA . ALA A 1 401 ? -49.033 63.076 42.030 1.00 84.56 401 ALA A CA 1
ATOM 3175 C C . ALA A 1 401 ? -48.791 64.204 41.012 1.00 84.56 401 ALA A C 1
ATOM 3177 O O . ALA A 1 401 ? -48.328 63.938 39.903 1.00 84.56 401 ALA A O 1
ATOM 3178 N N . ALA A 1 402 ? -49.042 65.461 41.394 1.00 84.44 402 ALA A N 1
ATOM 3179 C CA . ALA A 1 402 ? -48.763 66.622 40.553 1.00 84.44 402 ALA A CA 1
ATOM 3180 C C . ALA A 1 402 ? -47.256 66.799 40.300 1.00 84.44 402 ALA A C 1
ATOM 3182 O O . ALA A 1 402 ? -46.850 67.045 39.166 1.00 84.44 402 ALA A O 1
ATOM 3183 N N . ALA A 1 403 ? -46.418 66.609 41.325 1.00 87.31 403 ALA A N 1
ATOM 3184 C CA . ALA A 1 403 ? -44.964 66.682 41.190 1.00 87.31 403 ALA A CA 1
ATOM 3185 C C . ALA A 1 403 ? -44.414 65.603 40.239 1.00 87.31 403 ALA A C 1
ATOM 3187 O O . ALA A 1 403 ? -43.593 65.903 39.375 1.00 87.31 403 ALA A O 1
ATOM 3188 N N . LEU A 1 404 ? -44.908 64.362 40.341 1.00 80.56 404 LEU A N 1
ATOM 3189 C CA . LEU A 1 404 ? -44.536 63.277 39.426 1.00 80.56 404 LEU A CA 1
ATOM 3190 C C . LEU A 1 404 ? -45.017 63.530 37.991 1.00 80.56 404 LEU A C 1
ATOM 3192 O O . LEU A 1 404 ? -44.302 63.208 37.043 1.00 80.56 404 LEU A O 1
ATOM 3196 N N . PHE A 1 405 ? -46.200 64.126 37.816 1.00 84.69 405 PHE A N 1
ATOM 3197 C CA . PHE A 1 405 ? -46.722 64.478 36.496 1.00 84.69 405 PHE A CA 1
ATOM 3198 C C . PHE A 1 405 ? -45.849 65.529 35.796 1.00 84.69 405 PHE A C 1
ATOM 3200 O O . PHE A 1 405 ? -45.468 65.324 34.644 1.00 84.69 405 PHE A O 1
ATOM 3207 N N . PHE A 1 406 ? -45.465 66.606 36.487 1.00 81.19 406 PHE A N 1
ATOM 3208 C CA . PHE A 1 406 ? -44.583 67.623 35.903 1.00 81.19 406 PHE A CA 1
ATOM 3209 C C . PHE A 1 406 ? -43.179 67.086 35.610 1.00 81.19 406 PHE A C 1
ATOM 3211 O O . PHE A 1 406 ? -42.664 67.317 34.519 1.00 81.19 406 PHE A O 1
ATOM 3218 N N . LEU A 1 407 ? -42.618 66.271 36.510 1.00 79.38 407 LEU A N 1
ATOM 3219 C CA . LEU A 1 407 ? -41.344 65.590 36.269 1.00 79.38 407 LEU A CA 1
ATOM 3220 C C . LEU A 1 407 ? -41.408 64.690 35.022 1.00 79.38 407 LEU A C 1
ATOM 3222 O O . LEU A 1 407 ? -40.465 64.639 34.238 1.00 79.38 407 LEU A O 1
ATOM 3226 N N . SER A 1 408 ? -42.533 63.997 34.808 1.00 72.31 408 SER A N 1
ATOM 3227 C CA . SER A 1 408 ? -42.716 63.145 33.628 1.00 72.31 408 SER A CA 1
ATOM 3228 C C . SER A 1 408 ? -42.792 63.934 32.317 1.00 72.31 408 SER A C 1
ATOM 3230 O O . SER A 1 408 ? -42.330 63.437 31.295 1.00 72.31 408 SER A O 1
ATOM 3232 N N . GLN A 1 409 ? -43.319 65.165 32.340 1.00 73.62 409 GLN A N 1
ATOM 3233 C CA . GLN A 1 409 ? -43.348 66.030 31.159 1.00 73.62 409 GLN A CA 1
ATOM 3234 C C . GLN A 1 409 ? -41.972 66.621 30.830 1.00 73.62 409 GLN A C 1
ATOM 3236 O O . GLN A 1 409 ? -41.633 66.713 29.655 1.00 73.62 409 GLN A O 1
ATOM 3241 N N . GLU A 1 410 ? -41.166 66.974 31.836 1.00 69.94 410 GLU A N 1
ATOM 3242 C CA . GLU A 1 410 ? -39.796 67.475 31.626 1.00 69.94 410 GLU A CA 1
ATOM 3243 C C . GLU A 1 410 ? -38.818 66.388 31.153 1.00 69.94 410 GLU A C 1
ATOM 3245 O O . GLU A 1 410 ? -37.850 66.700 30.466 1.00 69.94 410 GLU A O 1
ATOM 3250 N N . MET A 1 411 ? -39.067 65.114 31.483 1.00 62.38 411 MET A N 1
ATOM 3251 C CA . MET A 1 411 ? -38.217 63.986 31.070 1.00 62.38 411 MET A CA 1
ATOM 3252 C C . MET A 1 411 ? -38.527 63.422 29.673 1.00 62.38 411 MET A C 1
ATOM 3254 O O . MET A 1 411 ? -37.863 62.476 29.242 1.00 62.38 411 MET A O 1
ATOM 3258 N N . HIS A 1 412 ? -39.519 63.953 28.954 1.00 56.69 412 HIS A N 1
ATOM 3259 C CA . HIS A 1 412 ? -39.665 63.624 27.539 1.00 56.69 412 HIS A CA 1
ATOM 3260 C C . HIS A 1 412 ? -38.526 64.287 26.754 1.00 56.69 412 HIS A C 1
ATOM 3262 O O . HIS A 1 412 ? -38.529 65.498 26.543 1.00 56.69 412 HIS A O 1
ATOM 3268 N N . ASP A 1 413 ? -37.555 63.474 26.327 1.00 56.75 413 ASP A N 1
ATOM 3269 C CA . ASP A 1 413 ? -36.509 63.865 25.381 1.00 56.75 413 ASP A CA 1
ATOM 3270 C C . ASP A 1 413 ? -37.136 64.616 24.198 1.00 56.75 413 ASP A C 1
ATOM 3272 O O . ASP A 1 413 ? -38.045 64.114 23.530 1.00 56.75 413 ASP A O 1
ATOM 3276 N N . THR A 1 414 ? -36.639 65.820 23.914 1.00 59.62 414 THR A N 1
ATOM 3277 C CA . THR A 1 414 ? -36.920 66.493 22.650 1.00 59.62 414 THR A CA 1
ATOM 3278 C C . THR A 1 414 ? -36.364 65.615 21.538 1.00 59.62 414 THR A C 1
ATOM 3280 O O . THR A 1 414 ? -35.155 65.472 21.360 1.00 59.62 414 THR A O 1
ATOM 3283 N N . GLU A 1 415 ? -37.260 64.957 20.808 1.00 55.81 415 GLU A N 1
ATOM 3284 C CA . GLU A 1 415 ? -36.879 64.093 19.703 1.00 55.81 415 GLU A CA 1
ATOM 3285 C C . GLU A 1 415 ? -36.072 64.922 18.692 1.00 55.81 415 GLU A C 1
ATOM 3287 O O . GLU A 1 415 ? -36.595 65.835 18.049 1.00 55.81 415 GLU A O 1
ATOM 3292 N N . ASN A 1 416 ? -34.770 64.646 18.567 1.00 57.28 416 ASN A N 1
ATOM 3293 C CA . ASN A 1 416 ? -33.932 65.280 17.556 1.00 57.28 416 ASN A CA 1
ATOM 3294 C C . ASN A 1 416 ? -34.499 64.931 16.171 1.00 57.28 416 ASN A C 1
ATOM 3296 O O . ASN A 1 416 ? -34.296 63.827 15.667 1.00 57.28 416 ASN A O 1
ATOM 3300 N N . ALA A 1 417 ? -35.170 65.884 15.523 1.00 64.19 417 ALA A N 1
ATOM 3301 C CA . ALA A 1 417 ? -35.724 65.753 14.174 1.00 64.19 417 ALA A CA 1
ATOM 3302 C C . ALA A 1 417 ? -34.637 65.778 13.070 1.00 64.19 417 ALA A C 1
ATOM 3304 O O . ALA A 1 417 ? -34.828 66.348 11.997 1.00 64.19 417 ALA A O 1
ATOM 3305 N N . VAL A 1 418 ? -33.476 65.162 13.321 1.00 58.53 418 VAL A N 1
ATOM 3306 C CA . VAL A 1 418 ? -32.394 64.975 12.347 1.00 58.53 418 VAL A CA 1
ATOM 3307 C C . VAL A 1 418 ? -32.294 63.488 12.011 1.00 58.53 418 VAL A C 1
ATOM 3309 O O . VAL A 1 418 ? -31.543 62.719 12.612 1.00 58.53 418 VAL A O 1
ATOM 3312 N N . LEU A 1 419 ? -33.065 63.077 11.005 1.00 56.94 419 LEU A N 1
ATOM 3313 C CA . LEU A 1 419 ? -32.997 61.751 10.390 1.00 56.94 419 LEU A CA 1
ATOM 3314 C C . LEU A 1 419 ? -31.674 61.605 9.618 1.00 56.94 419 LEU A C 1
ATOM 3316 O O . LEU A 1 419 ? -31.577 61.934 8.436 1.00 56.94 419 LEU A O 1
ATOM 3320 N N . THR A 1 420 ? -30.629 61.092 10.272 1.00 61.50 420 THR A N 1
ATOM 3321 C CA . THR A 1 420 ? -29.367 60.769 9.587 1.00 61.50 420 THR A CA 1
ATOM 3322 C C . THR A 1 420 ? -29.500 59.419 8.884 1.00 61.50 420 THR A C 1
ATOM 3324 O O . THR A 1 420 ? -29.166 58.368 9.429 1.00 61.50 420 THR A O 1
ATOM 3327 N N . ILE A 1 421 ? -29.998 59.427 7.647 1.00 62.84 421 ILE A N 1
ATOM 3328 C CA . ILE A 1 421 ? -30.015 58.234 6.794 1.00 62.84 421 ILE A CA 1
ATOM 3329 C C . ILE A 1 421 ? -28.573 57.944 6.357 1.00 62.84 421 ILE A C 1
ATOM 3331 O O . ILE A 1 421 ? -28.056 58.561 5.424 1.00 62.84 421 ILE A O 1
ATOM 3335 N N . LYS A 1 422 ? -27.907 56.971 6.992 1.00 53.34 422 LYS A N 1
ATOM 3336 C CA . LYS A 1 422 ? -26.680 56.385 6.432 1.00 53.34 422 LYS A CA 1
ATOM 3337 C C . LYS A 1 422 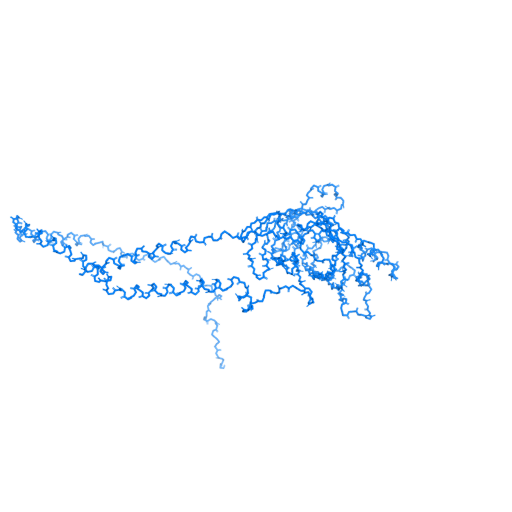? -27.050 55.604 5.173 1.00 53.34 422 LYS A C 1
ATOM 3339 O O . LYS A 1 422 ? -27.464 54.448 5.230 1.00 53.34 422 LYS A O 1
ATOM 3344 N N . ARG A 1 423 ? -26.917 56.258 4.018 1.00 53.72 423 ARG A N 1
ATOM 3345 C CA . ARG A 1 423 ? -27.102 55.663 2.693 1.00 53.72 423 ARG A CA 1
ATOM 3346 C C . ARG A 1 423 ? -25.988 54.640 2.458 1.00 53.72 423 ARG A C 1
ATOM 3348 O O . ARG A 1 423 ? -24.935 54.972 1.930 1.00 53.72 423 ARG A O 1
ATOM 3355 N N . ALA A 1 424 ? -26.204 53.391 2.862 1.00 52.44 424 ALA A N 1
ATOM 3356 C CA . ALA A 1 424 ? -25.394 52.289 2.364 1.00 52.44 424 ALA A CA 1
ATOM 3357 C C . ALA A 1 424 ? -25.667 52.180 0.859 1.00 52.44 424 ALA A C 1
ATOM 3359 O O . ALA A 1 424 ? -26.759 51.781 0.446 1.00 52.44 424 ALA A O 1
ATOM 3360 N N . SER A 1 425 ? -24.706 52.590 0.031 1.00 57.06 425 SER A N 1
ATOM 3361 C CA . SER A 1 425 ? -24.738 52.335 -1.403 1.00 57.06 425 SER A CA 1
ATOM 3362 C C . SER A 1 425 ? -24.685 50.823 -1.609 1.00 57.06 425 SER A C 1
ATOM 3364 O O . SER A 1 425 ? -23.614 50.223 -1.669 1.00 57.06 425 SER A O 1
ATOM 3366 N N . LYS A 1 426 ? -25.853 50.179 -1.695 1.00 54.94 426 LYS A N 1
ATOM 3367 C CA . LYS A 1 426 ? -25.962 48.881 -2.354 1.00 54.94 426 LYS A CA 1
ATOM 3368 C C . LYS A 1 426 ? -25.639 49.139 -3.820 1.00 54.94 426 LYS A C 1
ATOM 3370 O O . LYS A 1 426 ? -26.529 49.488 -4.592 1.00 54.94 426 LYS A O 1
ATOM 3375 N N . THR A 1 427 ? -24.361 49.055 -4.178 1.00 56.22 427 THR A N 1
ATOM 3376 C CA . THR A 1 427 ? -23.927 49.039 -5.572 1.00 56.22 427 THR A CA 1
ATOM 3377 C C . THR A 1 427 ? -24.608 47.836 -6.199 1.00 56.22 427 THR A C 1
ATOM 3379 O O . THR A 1 427 ? -24.308 46.688 -5.876 1.00 56.22 427 THR A O 1
ATOM 3382 N N . TYR A 1 428 ? -25.633 48.110 -6.994 1.00 55.16 428 TYR A N 1
ATOM 3383 C CA . TYR A 1 428 ? -26.396 47.095 -7.690 1.00 55.16 428 TYR A CA 1
ATOM 3384 C C . TYR A 1 428 ? -25.428 46.386 -8.641 1.00 55.16 428 TYR A C 1
ATOM 3386 O O . TYR A 1 428 ? -24.938 46.996 -9.589 1.00 55.16 428 TYR A O 1
ATOM 3394 N N . SER A 1 429 ? -25.084 45.130 -8.354 1.00 54.28 429 SER A N 1
ATOM 3395 C CA . SER A 1 429 ? -24.334 44.320 -9.313 1.00 54.28 429 SER A CA 1
ATOM 3396 C C . SER A 1 429 ? -25.280 43.993 -10.471 1.00 54.28 429 SER A C 1
ATOM 3398 O O . SER A 1 429 ? -26.339 43.402 -10.228 1.00 54.28 429 SER A O 1
ATOM 3400 N N . PRO A 1 430 ? -24.942 44.344 -11.725 1.00 58.16 430 PRO A N 1
ATOM 3401 C CA . PRO A 1 430 ? -25.813 44.076 -12.865 1.00 58.16 430 PRO A CA 1
ATOM 3402 C C . PRO A 1 430 ? -26.009 42.568 -13.105 1.00 58.16 430 PRO A C 1
ATOM 3404 O O . PRO A 1 430 ? -26.953 42.176 -13.786 1.00 58.16 430 PRO A O 1
ATOM 3407 N N . TRP A 1 431 ? -25.185 41.715 -12.483 1.00 57.22 431 TRP A N 1
ATOM 3408 C CA . TRP A 1 431 ? -25.147 40.272 -12.715 1.00 57.22 431 TRP A CA 1
ATOM 3409 C C . TRP A 1 431 ? -26.223 39.446 -11.986 1.00 57.22 431 TRP A C 1
ATOM 3411 O O . TRP A 1 431 ? -26.363 38.264 -12.276 1.00 57.22 431 TRP A O 1
ATOM 3421 N N . SER A 1 432 ? -27.017 40.028 -11.071 1.00 56.34 432 SER A N 1
ATOM 3422 C CA . SER A 1 432 ? -28.141 39.308 -10.424 1.00 56.34 432 SER A CA 1
ATOM 3423 C C . SER A 1 432 ? -29.503 39.992 -10.560 1.00 56.34 432 SER A C 1
ATOM 3425 O O . SER A 1 432 ? -30.478 39.626 -9.896 1.00 56.34 432 SER A O 1
ATOM 3427 N N . SER A 1 433 ? -29.610 40.973 -11.456 1.00 60.19 433 SER A N 1
ATOM 3428 C CA . SER A 1 433 ? -30.870 41.675 -11.665 1.00 60.19 433 SER A CA 1
ATOM 3429 C C . SER A 1 433 ? -31.847 40.848 -12.506 1.00 60.19 433 SER A C 1
ATOM 3431 O O . SER A 1 433 ? -31.792 40.797 -13.732 1.00 60.19 433 SER A O 1
ATOM 3433 N N . LYS A 1 434 ? -32.802 40.212 -11.815 1.00 57.22 434 LYS A N 1
ATOM 3434 C CA . LYS A 1 434 ? -33.925 39.447 -12.399 1.00 57.22 434 LYS A CA 1
ATOM 3435 C C . LYS A 1 434 ? -34.798 40.242 -13.389 1.00 57.22 434 LYS A C 1
ATOM 3437 O O . LYS A 1 434 ? -35.629 39.640 -14.058 1.00 57.22 434 LYS A O 1
ATOM 3442 N N . LEU A 1 435 ? -34.603 41.559 -13.504 1.00 60.38 435 LEU A N 1
ATOM 3443 C CA . LEU A 1 435 ? -35.274 42.432 -14.473 1.00 60.38 435 LEU A CA 1
ATOM 3444 C C . LEU A 1 435 ? -34.848 42.166 -15.928 1.00 60.38 435 LEU A C 1
ATOM 3446 O O . LEU A 1 435 ? -35.696 42.255 -16.808 1.00 60.38 435 LEU A O 1
ATOM 3450 N N . TYR A 1 436 ? -33.595 41.774 -16.195 1.00 57.19 436 TYR A N 1
ATOM 3451 C CA . TYR A 1 436 ? -33.137 41.486 -17.569 1.00 57.19 436 TYR A CA 1
ATOM 3452 C C . TYR A 1 436 ? -33.389 40.037 -18.022 1.00 57.19 436 TYR A C 1
ATOM 3454 O O . TYR A 1 436 ? -33.162 39.708 -19.182 1.00 57.19 436 TYR A O 1
ATOM 3462 N N . GLY A 1 437 ? -33.867 39.162 -17.128 1.00 60.34 437 GLY A N 1
ATOM 3463 C CA . GLY A 1 437 ? -34.161 37.755 -17.433 1.00 60.34 437 GLY A CA 1
ATOM 3464 C C . GLY A 1 437 ? -35.586 37.491 -17.931 1.00 60.34 437 GLY A C 1
ATOM 3465 O O . GLY A 1 437 ? -35.915 36.352 -18.264 1.00 60.34 437 GLY A O 1
ATOM 3466 N N . ILE A 1 438 ? -36.449 38.512 -17.973 1.00 64.19 438 ILE A N 1
ATOM 3467 C CA . ILE A 1 438 ? -37.818 38.376 -18.478 1.00 64.19 438 ILE A CA 1
ATOM 3468 C C . ILE A 1 438 ? -37.784 38.577 -19.996 1.00 64.19 438 ILE A C 1
ATOM 3470 O O . ILE A 1 438 ? -37.667 39.698 -20.486 1.00 64.19 438 ILE A O 1
ATOM 3474 N N . ARG A 1 439 ? -37.873 37.467 -20.741 1.00 62.91 439 ARG A N 1
ATOM 3475 C CA . ARG A 1 439 ? -38.069 37.451 -22.200 1.00 62.91 439 ARG A CA 1
ATOM 3476 C C . ARG A 1 439 ? -39.274 38.330 -22.558 1.00 62.91 439 ARG A C 1
ATOM 3478 O O . ARG A 1 439 ? -40.403 37.994 -22.209 1.00 62.91 439 ARG A O 1
ATOM 3485 N N . GLN A 1 440 ? -39.042 39.432 -23.270 1.00 66.25 440 GLN A N 1
ATOM 3486 C CA . GLN A 1 440 ? -40.118 40.142 -23.957 1.00 66.25 440 GLN A CA 1
ATOM 3487 C C . GLN A 1 440 ? -40.520 39.315 -25.183 1.00 66.25 440 GLN A C 1
ATOM 3489 O O . GLN A 1 440 ? -39.679 39.014 -26.029 1.00 66.25 440 GLN A O 1
ATOM 3494 N N . ASN A 1 441 ? -41.783 38.886 -25.245 1.00 60.22 441 ASN A N 1
ATOM 3495 C CA . ASN A 1 441 ? -42.314 38.186 -26.414 1.00 60.22 441 ASN A CA 1
ATOM 3496 C C . ASN A 1 441 ? -42.298 39.131 -27.631 1.00 60.22 441 ASN A C 1
ATOM 3498 O O . ASN A 1 441 ? -42.817 40.244 -27.516 1.00 60.22 441 ASN A O 1
ATOM 3502 N N . PRO A 1 442 ? -41.743 38.711 -28.780 1.00 65.69 442 PRO A N 1
ATOM 3503 C CA . PRO A 1 442 ? -41.706 39.539 -29.980 1.00 65.69 442 PRO A CA 1
ATOM 3504 C C . PRO A 1 442 ? -43.110 39.702 -30.588 1.00 65.69 442 PRO A C 1
ATOM 3506 O O . PRO A 1 442 ? -43.907 38.760 -30.581 1.00 65.69 442 PRO A O 1
ATOM 3509 N N . ARG A 1 443 ? -43.394 40.899 -31.113 1.00 48.00 443 ARG A N 1
ATOM 3510 C CA . ARG A 1 443 ? -44.427 41.142 -32.129 1.00 48.00 443 ARG A CA 1
ATOM 3511 C C . ARG A 1 443 ? -43.765 41.266 -33.487 1.00 48.00 443 ARG A C 1
ATOM 3513 O O . ARG A 1 443 ? -42.671 41.876 -33.519 1.00 48.00 443 ARG A O 1
#

Radius of gyration: 38.35 Å; Cα contacts (8 Å, |Δi|>4): 668; chains: 1; bounding box: 80×90×95 Å

pLDDT: mean 76.93, std 17.51, range [38.84, 98.31]